Protein AF-A0A8H6SDQ8-F1 (afdb_monomer)

Mean predicted aligned error: 11.41 Å

Structure (mmCIF, N/CA/C/O backbone):
data_AF-A0A8H6SDQ8-F1
#
_entry.id   AF-A0A8H6SDQ8-F1
#
loop_
_atom_site.group_PDB
_atom_site.id
_atom_site.type_symbol
_atom_site.label_atom_id
_atom_site.label_alt_id
_atom_site.label_comp_id
_atom_site.label_asym_id
_atom_site.label_entity_id
_atom_site.label_seq_id
_atom_site.pdbx_PDB_ins_code
_atom_site.Cartn_x
_atom_site.Cartn_y
_atom_site.Cartn_z
_atom_site.occupancy
_atom_site.B_iso_or_equiv
_atom_site.auth_seq_id
_atom_site.auth_comp_id
_atom_site.auth_asym_id
_atom_site.auth_atom_id
_atom_site.pdbx_PDB_model_num
ATOM 1 N N . MET A 1 1 ? 77.683 21.471 -66.065 1.00 40.12 1 MET A N 1
ATOM 2 C CA . MET A 1 1 ? 76.878 22.284 -65.130 1.00 40.12 1 MET A CA 1
ATOM 3 C C . MET A 1 1 ? 75.428 21.875 -65.342 1.00 40.12 1 MET A C 1
ATOM 5 O O . MET A 1 1 ? 74.830 22.285 -66.324 1.00 40.12 1 MET A O 1
ATOM 9 N N . ALA A 1 2 ? 74.938 20.929 -64.541 1.00 36.44 2 ALA A N 1
ATOM 10 C CA . ALA A 1 2 ? 73.597 20.359 -64.666 1.00 36.44 2 ALA A CA 1
ATOM 11 C C . ALA A 1 2 ? 72.751 20.863 -63.492 1.00 36.44 2 ALA A C 1
ATOM 13 O O . ALA A 1 2 ? 73.171 20.748 -62.342 1.00 36.44 2 ALA A O 1
ATOM 14 N N . ILE A 1 3 ? 71.609 21.472 -63.803 1.00 45.88 3 ILE A N 1
ATOM 15 C CA . ILE A 1 3 ? 70.645 22.010 -62.841 1.00 45.88 3 ILE A CA 1
ATOM 16 C C . ILE A 1 3 ? 69.562 20.942 -62.643 1.00 45.88 3 ILE A C 1
ATOM 18 O O . ILE A 1 3 ? 68.886 20.564 -63.598 1.00 45.88 3 ILE A O 1
ATOM 22 N N . SER A 1 4 ? 69.435 20.440 -61.413 1.00 39.22 4 SER A N 1
ATOM 23 C CA . SER A 1 4 ? 68.370 19.525 -60.980 1.00 39.22 4 SER A CA 1
ATOM 24 C C . SER A 1 4 ? 67.000 20.214 -60.974 1.00 39.22 4 SER A C 1
ATOM 26 O O . SER A 1 4 ? 66.914 21.355 -60.513 1.00 39.22 4 SER A O 1
ATOM 28 N N . PRO A 1 5 ? 65.911 19.535 -61.379 1.00 56.88 5 PRO A N 1
ATOM 29 C CA . PRO A 1 5 ? 64.563 20.039 -61.178 1.00 56.88 5 PRO A CA 1
ATOM 30 C C . PRO A 1 5 ? 64.011 19.637 -59.801 1.00 56.88 5 PRO A C 1
ATOM 32 O O . PRO A 1 5 ? 64.246 18.536 -59.300 1.00 56.88 5 PRO A O 1
ATOM 35 N N . LEU A 1 6 ? 63.262 20.568 -59.208 1.00 46.34 6 LEU A N 1
ATOM 36 C CA . LEU A 1 6 ? 62.489 20.411 -57.980 1.00 46.34 6 LEU A CA 1
ATOM 37 C C . LEU A 1 6 ? 61.468 19.269 -58.086 1.00 46.34 6 LEU A C 1
ATOM 39 O O . LEU A 1 6 ? 60.647 19.225 -59.002 1.00 46.34 6 LEU A O 1
ATOM 43 N N . MET A 1 7 ? 61.481 18.394 -57.082 1.00 42.66 7 MET A N 1
ATOM 44 C CA . MET A 1 7 ? 60.471 17.367 -56.841 1.00 42.66 7 MET A CA 1
ATOM 45 C C . MET A 1 7 ? 59.233 18.023 -56.207 1.00 42.66 7 MET A C 1
ATOM 47 O O . MET A 1 7 ? 59.260 18.435 -55.049 1.00 42.66 7 MET A O 1
ATOM 51 N N . HIS A 1 8 ? 58.148 18.133 -56.972 1.00 45.44 8 HIS A N 1
ATOM 52 C CA . HIS A 1 8 ? 56.837 18.547 -56.473 1.00 45.44 8 HIS A CA 1
ATOM 53 C C . HIS A 1 8 ? 56.144 17.321 -55.857 1.00 45.44 8 HIS A C 1
ATOM 55 O O . HIS A 1 8 ? 55.662 16.443 -56.570 1.00 45.44 8 HIS A O 1
ATOM 61 N N . VAL A 1 9 ? 56.119 17.238 -54.525 1.00 47.00 9 VAL A N 1
ATOM 62 C CA . VAL A 1 9 ? 55.338 16.228 -53.796 1.00 47.00 9 VAL A CA 1
ATOM 63 C C . VAL A 1 9 ? 53.886 16.701 -53.749 1.00 47.00 9 VAL A C 1
ATOM 65 O O . VAL A 1 9 ? 53.558 17.649 -53.038 1.00 47.00 9 VAL A O 1
ATOM 68 N N . SER A 1 10 ? 53.014 16.064 -54.530 1.00 44.91 10 SER A N 1
ATOM 69 C CA . SER A 1 10 ? 51.565 16.208 -54.400 1.00 44.91 10 SER A CA 1
ATOM 70 C C . SER A 1 10 ? 51.086 15.319 -53.251 1.00 44.91 10 SER A C 1
ATOM 72 O O . SER A 1 10 ? 51.148 14.091 -53.306 1.00 44.91 10 SER A O 1
ATOM 74 N N . VAL A 1 11 ? 50.646 15.946 -52.161 1.00 47.88 11 VAL A N 1
ATOM 75 C CA . VAL A 1 11 ? 49.991 15.246 -51.053 1.00 47.88 11 VAL A CA 1
ATOM 76 C C . VAL A 1 11 ? 48.555 14.958 -51.482 1.00 47.88 11 VAL A C 1
ATOM 78 O O . VAL A 1 11 ? 47.760 15.872 -51.674 1.00 47.88 11 VAL A O 1
ATOM 81 N N . SER A 1 12 ? 48.250 13.677 -51.682 1.00 46.19 12 SER A N 1
ATOM 82 C CA . SER A 1 12 ? 46.914 13.176 -52.004 1.00 46.19 12 SER A CA 1
ATOM 83 C C . SER A 1 12 ? 45.944 13.426 -50.842 1.00 46.19 12 SER A C 1
ATOM 85 O O . SER A 1 12 ? 46.167 12.991 -49.713 1.00 46.19 12 SER A O 1
ATOM 87 N N . GLU A 1 13 ? 44.853 14.127 -51.138 1.00 48.72 13 GLU A N 1
ATOM 88 C CA . GLU A 1 13 ? 43.800 14.575 -50.220 1.00 48.72 13 GLU A CA 1
ATOM 89 C C . GLU A 1 13 ? 42.777 13.463 -49.884 1.00 48.72 13 GLU A C 1
ATOM 91 O O . GLU A 1 13 ? 41.598 13.720 -49.659 1.00 48.72 13 GLU A O 1
ATOM 96 N N . SER A 1 14 ? 43.192 12.191 -49.859 1.00 48.91 14 SER A N 1
ATOM 97 C CA . SER A 1 14 ? 42.282 11.043 -49.696 1.00 48.91 14 SER A CA 1
ATOM 98 C C . SER A 1 14 ? 42.117 10.540 -48.252 1.00 48.91 14 SER A C 1
ATOM 100 O O . SER A 1 14 ? 41.507 9.495 -48.030 1.00 48.91 14 SER A O 1
ATOM 102 N N . THR A 1 15 ? 42.628 11.254 -47.242 1.00 49.22 15 THR A N 1
ATOM 103 C CA . THR A 1 15 ? 42.711 10.743 -45.852 1.00 49.22 15 THR A CA 1
ATOM 104 C C . THR A 1 15 ? 41.706 11.364 -44.866 1.00 49.22 15 THR A C 1
ATOM 106 O O . THR A 1 15 ? 41.770 11.085 -43.670 1.00 49.22 15 THR A O 1
ATOM 109 N N . PHE A 1 16 ? 40.742 12.176 -45.322 1.00 47.69 16 PHE A N 1
ATOM 110 C CA . PHE A 1 16 ? 39.822 12.914 -44.432 1.00 47.69 16 PHE A CA 1
ATOM 111 C C . PHE A 1 16 ? 38.425 12.294 -44.220 1.00 47.69 16 PHE A C 1
ATOM 113 O O . PHE A 1 16 ? 37.612 12.854 -43.486 1.00 47.69 16 PHE A O 1
ATOM 120 N N . HIS A 1 17 ? 38.140 11.102 -44.759 1.00 49.69 17 HIS A N 1
ATOM 121 C CA . HIS A 1 17 ? 36.830 10.447 -44.584 1.00 49.69 17 HIS A CA 1
ATOM 122 C C . HIS A 1 17 ? 36.674 9.599 -43.303 1.00 49.69 17 HIS A C 1
ATOM 124 O O . HIS A 1 17 ? 35.576 9.131 -43.010 1.00 49.69 17 HIS A O 1
ATOM 130 N N . LEU A 1 18 ? 37.720 9.432 -42.482 1.00 47.94 18 LEU A N 1
ATOM 131 C CA . LEU A 1 18 ? 37.652 8.633 -41.239 1.00 47.94 18 LEU A CA 1
ATOM 132 C C . LEU A 1 18 ? 37.265 9.432 -39.977 1.00 47.94 18 LEU A C 1
ATOM 134 O O . LEU A 1 18 ? 36.913 8.845 -38.949 1.00 47.94 18 LEU A O 1
ATOM 138 N N . LEU A 1 19 ? 37.268 10.765 -40.044 1.00 48.75 19 LEU A N 1
ATOM 139 C CA . LEU A 1 19 ? 37.003 11.655 -38.904 1.00 48.75 19 LEU A CA 1
ATOM 140 C C . LEU A 1 19 ? 35.552 11.689 -38.370 1.00 48.75 19 LEU A C 1
ATOM 142 O O . LEU A 1 19 ? 35.395 11.882 -37.158 1.00 48.75 19 LEU A O 1
ATOM 146 N N . PRO A 1 20 ? 34.484 11.460 -39.165 1.00 50.91 20 PRO A N 1
ATOM 147 C CA . PRO A 1 20 ? 33.117 11.466 -38.635 1.00 50.91 20 PRO A CA 1
ATOM 148 C C . PRO A 1 20 ? 32.890 10.344 -37.611 1.00 50.91 20 PRO A C 1
ATOM 150 O O . PRO A 1 20 ? 32.282 10.561 -36.561 1.00 50.91 20 PRO A O 1
ATOM 153 N N . SER A 1 21 ? 33.461 9.161 -37.865 1.00 51.03 21 SER A N 1
ATOM 154 C CA . SER A 1 21 ? 33.279 7.970 -37.022 1.00 51.03 21 SER A CA 1
ATOM 155 C C . SER A 1 21 ? 33.890 8.127 -35.619 1.00 51.03 21 SER A C 1
ATOM 157 O O . SER A 1 21 ? 33.307 7.696 -34.619 1.00 51.03 21 SER A O 1
ATOM 159 N N . LEU A 1 22 ? 35.034 8.812 -35.518 1.00 50.62 22 LEU A N 1
ATOM 160 C CA . LEU A 1 22 ? 35.728 9.074 -34.254 1.00 50.62 22 LEU A CA 1
ATOM 161 C C . LEU A 1 22 ? 35.021 10.152 -33.424 1.00 50.62 22 LEU A C 1
ATOM 163 O O . LEU A 1 22 ? 34.926 10.029 -32.199 1.00 50.62 22 LEU A O 1
ATOM 167 N N . ARG A 1 23 ? 34.452 11.172 -34.079 1.00 52.41 23 ARG A N 1
ATOM 168 C CA . ARG A 1 23 ? 33.689 12.232 -33.403 1.00 52.41 23 ARG A CA 1
ATOM 169 C C . ARG A 1 23 ? 32.382 11.695 -32.799 1.00 52.41 23 ARG A C 1
ATOM 171 O O . ARG A 1 23 ? 32.046 12.050 -31.667 1.00 52.41 23 ARG A O 1
ATOM 178 N N . VAL A 1 24 ? 31.700 10.771 -33.483 1.00 54.12 24 VAL A N 1
ATOM 179 C CA . VAL A 1 24 ? 30.494 10.092 -32.964 1.00 54.12 24 VAL A CA 1
ATOM 180 C C . VAL A 1 24 ? 30.822 9.203 -31.756 1.00 54.12 24 VAL A C 1
ATOM 182 O O . VAL A 1 24 ? 30.114 9.263 -30.744 1.00 54.12 24 VAL A O 1
ATOM 185 N N . ARG A 1 25 ? 31.931 8.444 -31.800 1.00 52.53 25 ARG A N 1
ATOM 186 C CA . ARG A 1 25 ? 32.391 7.615 -30.663 1.00 52.53 25 ARG A CA 1
ATOM 187 C C . ARG A 1 25 ? 32.768 8.444 -29.430 1.00 52.53 25 ARG A C 1
ATOM 189 O O . ARG A 1 25 ? 32.459 8.051 -28.307 1.00 52.53 25 ARG A O 1
ATOM 196 N N . CYS A 1 26 ? 33.390 9.610 -29.608 1.00 46.62 26 CYS A N 1
ATOM 197 C CA . CYS A 1 26 ? 33.771 10.468 -28.482 1.00 46.62 26 CYS A CA 1
ATOM 198 C C . CYS A 1 26 ? 32.545 11.079 -27.771 1.00 46.62 26 CYS A C 1
ATOM 200 O O . CYS A 1 26 ? 32.458 11.064 -26.539 1.00 46.62 26 CYS A O 1
ATOM 202 N N . ASN A 1 27 ? 31.536 11.518 -28.533 1.00 51.78 27 ASN A N 1
ATOM 203 C CA . ASN A 1 27 ? 30.292 12.056 -27.973 1.00 51.78 27 ASN A CA 1
ATOM 204 C C . ASN A 1 27 ? 29.481 11.000 -27.207 1.00 51.78 27 ASN A C 1
ATOM 206 O O . ASN A 1 27 ? 28.923 11.303 -26.150 1.00 51.78 27 ASN A O 1
ATOM 210 N N . THR A 1 28 ? 29.466 9.749 -27.673 1.00 55.44 28 THR A N 1
ATOM 211 C CA . THR A 1 28 ? 28.786 8.647 -26.969 1.00 55.44 28 THR A CA 1
ATOM 212 C C . THR A 1 28 ? 29.488 8.273 -25.665 1.00 55.44 28 THR A C 1
ATOM 214 O O . THR A 1 28 ? 28.823 8.085 -24.645 1.00 55.44 28 THR A O 1
ATOM 217 N N . ILE A 1 29 ? 30.825 8.234 -25.647 1.00 56.03 29 ILE A N 1
ATOM 218 C CA . ILE A 1 29 ? 31.605 7.980 -24.425 1.00 56.03 29 ILE A CA 1
ATOM 219 C C . ILE A 1 29 ? 31.414 9.116 -23.408 1.00 56.03 29 ILE A C 1
ATOM 221 O O . ILE A 1 29 ? 31.194 8.854 -22.222 1.00 56.03 29 ILE A O 1
ATOM 225 N N . CYS A 1 30 ? 31.424 10.373 -23.856 1.00 50.06 30 CYS A N 1
ATOM 226 C CA . CYS A 1 30 ? 31.264 11.535 -22.982 1.00 50.06 30 CYS A CA 1
ATOM 227 C C . CYS A 1 30 ? 29.834 11.639 -22.409 1.00 50.06 30 CYS A C 1
ATOM 229 O O . CYS A 1 30 ? 29.658 11.900 -21.215 1.00 50.06 30 CYS A O 1
ATOM 231 N N . ALA A 1 31 ? 28.809 11.327 -23.212 1.00 54.16 31 ALA A N 1
ATOM 232 C CA . ALA A 1 31 ? 27.422 11.234 -22.752 1.00 54.16 31 ALA A CA 1
ATOM 233 C C . ALA A 1 31 ? 27.217 10.089 -21.744 1.00 54.16 31 ALA A C 1
ATOM 235 O O . ALA A 1 31 ? 26.508 10.263 -20.751 1.00 54.16 31 ALA A O 1
ATOM 236 N N . ARG A 1 32 ? 27.879 8.940 -21.943 1.00 55.12 32 ARG A N 1
ATOM 237 C CA . ARG A 1 32 ? 27.847 7.803 -21.007 1.00 55.12 32 ARG A CA 1
ATOM 238 C C . ARG A 1 32 ? 28.521 8.143 -19.674 1.00 55.12 32 ARG A C 1
ATOM 240 O O . ARG A 1 32 ? 28.002 7.780 -18.622 1.00 55.12 32 ARG A O 1
ATOM 247 N N . LYS A 1 33 ? 29.631 8.892 -19.702 1.00 49.62 33 LYS A N 1
ATOM 248 C CA . LYS A 1 33 ? 30.344 9.343 -18.494 1.00 49.62 33 LYS A CA 1
ATOM 249 C C . LYS A 1 33 ? 29.532 10.362 -17.685 1.00 49.62 33 LYS A C 1
ATOM 251 O O . LYS A 1 33 ? 29.476 10.238 -16.465 1.00 49.62 33 LYS A O 1
ATOM 256 N N . ARG A 1 34 ? 28.839 11.304 -18.344 1.00 54.31 34 ARG A N 1
ATOM 257 C CA . ARG A 1 34 ? 27.914 12.235 -17.663 1.00 54.31 34 ARG A CA 1
ATOM 258 C C . ARG A 1 34 ? 26.712 11.518 -17.050 1.00 54.31 34 ARG A C 1
ATOM 260 O O . ARG A 1 34 ? 26.361 11.824 -15.918 1.00 54.31 34 ARG A O 1
ATOM 267 N N . ARG A 1 35 ? 26.139 10.524 -17.741 1.00 54.78 35 ARG A N 1
ATOM 268 C CA . ARG A 1 35 ? 25.016 9.726 -17.214 1.00 54.78 35 ARG A CA 1
ATOM 269 C C . ARG A 1 35 ? 25.395 8.984 -15.924 1.00 54.78 35 ARG A C 1
ATOM 271 O O . ARG A 1 35 ? 24.673 9.062 -14.941 1.00 54.78 35 ARG A O 1
ATOM 278 N N . MET A 1 36 ? 26.587 8.381 -15.884 1.00 52.12 36 MET A N 1
ATOM 279 C CA . MET A 1 36 ? 27.087 7.694 -14.682 1.00 52.12 36 MET A CA 1
ATOM 280 C C . MET A 1 36 ? 27.436 8.634 -13.515 1.00 52.12 36 MET A C 1
ATOM 282 O O . MET A 1 36 ? 27.391 8.210 -12.362 1.00 52.12 36 MET A O 1
ATOM 286 N N . ALA A 1 37 ? 27.811 9.888 -13.787 1.00 52.72 37 ALA A N 1
ATOM 287 C CA . ALA A 1 37 ? 28.090 10.870 -12.738 1.00 52.72 37 ALA A CA 1
ATOM 288 C C . ALA A 1 37 ? 26.799 11.370 -12.065 1.00 52.72 37 ALA A C 1
ATOM 290 O O . ALA A 1 37 ? 26.757 11.490 -10.842 1.00 52.72 37 ALA A O 1
ATOM 291 N N . VAL A 1 38 ? 25.731 11.581 -12.845 1.00 54.50 38 VAL A N 1
ATOM 292 C CA . VAL A 1 38 ? 24.403 11.965 -12.330 1.00 54.50 38 VAL A CA 1
ATOM 293 C C . VAL A 1 38 ? 23.815 10.866 -11.433 1.00 54.50 38 VAL A C 1
ATOM 295 O O . VAL A 1 38 ? 23.297 11.171 -10.359 1.00 54.50 38 VAL A O 1
ATOM 298 N N . ASP A 1 39 ? 23.997 9.592 -11.796 1.00 57.28 39 ASP A N 1
ATOM 299 C CA . ASP A 1 39 ? 23.510 8.457 -10.996 1.00 57.28 39 ASP A CA 1
ATOM 300 C C . ASP A 1 39 ? 24.155 8.379 -9.597 1.00 57.28 39 ASP A C 1
ATOM 302 O O . ASP A 1 39 ? 23.492 8.010 -8.628 1.00 57.28 39 ASP A O 1
ATOM 306 N N . ARG A 1 40 ? 25.435 8.755 -9.444 1.00 60.56 40 ARG A N 1
ATOM 307 C CA . ARG A 1 40 ? 26.118 8.694 -8.135 1.00 60.56 40 ARG A CA 1
ATOM 308 C C . ARG A 1 40 ? 25.616 9.749 -7.152 1.00 60.56 40 ARG A C 1
ATOM 310 O O . ARG A 1 40 ? 25.448 9.438 -5.975 1.00 60.56 40 ARG A O 1
ATOM 317 N N . HIS A 1 41 ? 25.363 10.969 -7.623 1.00 61.81 41 HIS A N 1
ATOM 318 C CA . HIS A 1 41 ? 24.858 12.043 -6.765 1.00 61.81 41 HIS A CA 1
ATOM 319 C C . HIS A 1 41 ? 23.400 11.806 -6.354 1.00 61.81 41 HIS A C 1
ATOM 321 O O . HIS A 1 41 ? 23.071 11.994 -5.186 1.00 61.81 41 HIS A O 1
ATOM 327 N N . GLY A 1 42 ? 22.557 11.292 -7.259 1.00 61.91 42 GLY A N 1
ATOM 328 C CA . GLY A 1 42 ? 21.166 10.952 -6.938 1.00 61.91 42 GLY A CA 1
ATOM 329 C C . GLY A 1 42 ? 21.041 9.878 -5.851 1.00 61.91 42 GLY A C 1
ATOM 330 O O . GLY A 1 42 ? 20.241 10.022 -4.929 1.00 61.91 42 GLY A O 1
ATOM 331 N N . ILE A 1 43 ? 21.879 8.835 -5.902 1.00 62.88 43 ILE A N 1
ATOM 332 C CA . ILE A 1 43 ? 21.878 7.762 -4.892 1.00 62.88 43 ILE A CA 1
ATOM 333 C C . ILE A 1 43 ? 22.324 8.288 -3.519 1.00 62.88 43 ILE A C 1
ATOM 335 O O . ILE A 1 43 ? 21.707 7.952 -2.509 1.00 62.88 43 ILE A O 1
ATOM 339 N N . ALA A 1 44 ? 23.360 9.130 -3.467 1.00 63.72 44 ALA A N 1
ATOM 340 C CA . ALA A 1 44 ? 23.836 9.715 -2.213 1.00 63.72 44 ALA A CA 1
ATOM 341 C C . ALA A 1 44 ? 22.791 10.648 -1.577 1.00 63.72 44 ALA A C 1
ATOM 343 O O . ALA A 1 44 ? 22.530 10.549 -0.379 1.00 63.72 44 ALA A O 1
ATOM 344 N N . SER A 1 45 ? 22.136 11.495 -2.379 1.00 67.56 45 SER A N 1
ATOM 345 C CA . SER A 1 45 ? 21.043 12.354 -1.909 1.00 67.56 45 SER A CA 1
ATOM 346 C C . SER A 1 45 ? 19.839 11.552 -1.411 1.00 67.56 45 SER A C 1
ATOM 348 O O . SER A 1 45 ? 19.221 11.950 -0.428 1.00 67.56 45 SER A O 1
ATOM 350 N N . LEU A 1 46 ? 19.527 10.405 -2.025 1.00 60.34 46 LEU A N 1
ATOM 351 C CA . LEU A 1 46 ? 18.454 9.526 -1.556 1.00 60.34 46 LEU A CA 1
ATOM 352 C C . LEU A 1 46 ? 18.796 8.866 -0.222 1.00 60.34 46 LEU A C 1
ATOM 354 O O . LEU A 1 46 ? 17.954 8.831 0.664 1.00 60.34 46 LEU A O 1
ATOM 358 N N . LEU A 1 47 ? 20.012 8.339 -0.072 1.00 67.50 47 LEU A N 1
ATOM 359 C CA . LEU A 1 47 ? 20.448 7.734 1.187 1.00 67.50 47 LEU A CA 1
ATOM 360 C C . LEU A 1 47 ? 20.455 8.767 2.316 1.00 67.50 47 LEU A C 1
ATOM 362 O O . LEU A 1 47 ? 20.033 8.451 3.422 1.00 67.50 47 LEU A O 1
ATOM 366 N N . LEU A 1 48 ? 20.851 10.007 2.017 1.00 69.19 48 LEU A N 1
ATOM 367 C CA . LEU A 1 48 ? 20.782 11.122 2.957 1.00 69.19 48 LEU A CA 1
ATOM 368 C C . LEU A 1 48 ? 19.331 11.481 3.314 1.00 69.19 48 LEU A C 1
ATOM 370 O O . LEU A 1 48 ? 19.027 11.659 4.488 1.00 69.19 48 LEU A O 1
ATOM 374 N N . LEU A 1 49 ? 18.428 11.545 2.329 1.00 70.25 49 LEU A N 1
ATOM 375 C CA . LEU A 1 49 ? 17.004 11.804 2.557 1.00 70.25 49 LEU A CA 1
ATOM 376 C C . LEU A 1 49 ? 16.357 10.677 3.375 1.00 70.25 49 LEU A C 1
ATOM 378 O O . LEU A 1 49 ? 15.621 10.944 4.316 1.00 70.25 49 LEU A O 1
ATOM 382 N N . LEU A 1 50 ? 16.660 9.420 3.052 1.00 63.94 50 LEU A N 1
ATOM 383 C CA . LEU A 1 50 ? 16.178 8.241 3.767 1.00 63.94 50 LEU A CA 1
ATOM 384 C C . LEU A 1 50 ? 16.695 8.229 5.209 1.00 63.94 50 LEU A C 1
ATOM 386 O O . LEU A 1 50 ? 15.935 7.955 6.131 1.00 63.94 50 LEU A O 1
ATOM 390 N N . PHE A 1 51 ? 17.970 8.572 5.404 1.00 69.38 51 PHE A N 1
ATOM 391 C CA . PHE A 1 51 ? 18.580 8.715 6.721 1.00 69.38 51 PHE A CA 1
ATOM 392 C C . PHE A 1 51 ? 17.927 9.844 7.522 1.00 69.38 51 PHE A C 1
ATOM 394 O O . PHE A 1 51 ? 17.582 9.627 8.676 1.00 69.38 51 PHE A O 1
ATOM 401 N N . LEU A 1 52 ? 17.676 11.007 6.911 1.00 68.88 52 LEU A N 1
ATOM 402 C CA . LEU A 1 52 ? 16.958 12.121 7.541 1.00 68.88 52 LEU A CA 1
ATOM 403 C C . LEU A 1 52 ? 15.525 11.738 7.926 1.00 68.88 52 LEU A C 1
ATOM 405 O O . LEU A 1 52 ? 15.104 12.025 9.040 1.00 68.88 52 LEU A O 1
ATOM 409 N N . ILE A 1 53 ? 14.797 11.036 7.052 1.00 63.91 53 ILE A N 1
ATOM 410 C CA . ILE A 1 53 ? 13.441 10.545 7.336 1.00 63.91 53 ILE A CA 1
ATOM 411 C C . ILE A 1 53 ? 13.454 9.545 8.500 1.00 63.91 53 ILE A C 1
ATOM 413 O O . ILE A 1 53 ? 12.620 9.644 9.398 1.00 63.91 53 ILE A O 1
ATOM 417 N N . LEU A 1 54 ? 14.413 8.612 8.522 1.00 63.50 54 LEU A N 1
ATOM 418 C CA . LEU A 1 54 ? 14.590 7.666 9.629 1.00 63.50 54 LEU A CA 1
ATOM 419 C C . LEU A 1 54 ? 14.972 8.380 10.934 1.00 63.50 54 LEU A C 1
ATOM 421 O O . LEU A 1 54 ? 14.496 7.998 12.001 1.00 63.50 54 LEU A O 1
ATOM 425 N N . LEU A 1 55 ? 15.787 9.436 10.860 1.00 66.69 55 LEU A N 1
ATOM 426 C CA . LEU A 1 55 ? 16.134 10.268 12.010 1.00 66.69 55 LEU A CA 1
ATOM 427 C C . LEU A 1 55 ? 14.890 10.979 12.566 1.00 66.69 55 LEU A C 1
ATOM 429 O O . LEU A 1 55 ? 14.637 10.911 13.765 1.00 66.69 55 LEU A O 1
ATOM 433 N N . CYS A 1 56 ? 14.078 11.591 11.698 1.00 61.09 56 CYS A N 1
ATOM 434 C CA . CYS A 1 56 ? 12.827 12.250 12.079 1.00 61.09 56 CYS A CA 1
ATOM 435 C C . CYS A 1 56 ? 11.814 11.265 12.685 1.00 61.09 56 CYS A C 1
ATOM 437 O O . CYS A 1 56 ? 11.176 11.579 13.691 1.00 61.09 56 CYS A O 1
ATOM 439 N N . ALA A 1 57 ? 11.700 10.056 12.126 1.00 56.75 57 ALA A N 1
ATOM 440 C CA . ALA A 1 57 ? 10.838 9.006 12.667 1.00 56.75 57 ALA A CA 1
ATOM 441 C C . ALA A 1 57 ? 11.273 8.576 14.081 1.00 56.75 57 ALA A C 1
ATOM 443 O O . ALA A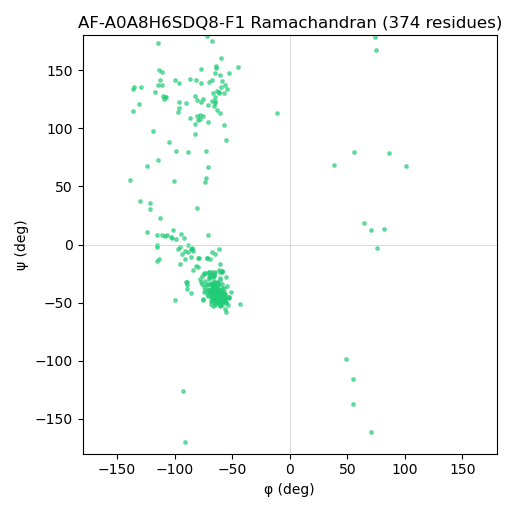 1 57 ? 10.431 8.446 14.965 1.00 56.75 57 ALA A O 1
ATOM 444 N N . ASN A 1 58 ? 12.582 8.450 14.331 1.00 60.78 58 ASN A N 1
ATOM 445 C CA . ASN A 1 58 ? 13.117 8.144 15.665 1.00 60.78 58 ASN A CA 1
ATOM 446 C C . ASN A 1 58 ? 12.940 9.293 16.672 1.00 60.78 58 ASN A C 1
ATOM 448 O O . ASN A 1 58 ? 12.862 9.053 17.872 1.00 60.78 58 ASN A O 1
ATOM 452 N N . THR A 1 59 ? 12.866 10.549 16.226 1.00 58.38 59 THR A N 1
ATOM 453 C CA . THR A 1 59 ? 12.562 11.664 17.141 1.00 58.38 59 THR A CA 1
ATOM 454 C C . THR A 1 59 ? 11.080 11.732 17.522 1.00 58.38 59 THR A C 1
ATOM 456 O O . THR A 1 59 ? 10.757 12.176 18.622 1.00 58.38 59 THR A O 1
ATOM 459 N N . ALA A 1 60 ? 10.174 11.243 16.667 1.00 53.28 60 ALA A N 1
ATOM 460 C CA . ALA A 1 60 ? 8.735 11.224 16.946 1.00 53.28 60 ALA A CA 1
ATOM 461 C C . ALA A 1 60 ? 8.351 10.221 18.054 1.00 53.28 60 ALA A C 1
ATOM 463 O O . ALA A 1 60 ? 7.412 10.470 18.815 1.00 53.28 60 ALA A O 1
ATOM 464 N N . THR A 1 61 ? 9.128 9.142 18.228 1.00 52.44 61 THR A N 1
ATOM 465 C CA . THR A 1 61 ? 8.877 8.101 19.244 1.00 52.44 61 THR A CA 1
ATOM 466 C C . THR A 1 61 ? 9.046 8.565 20.696 1.00 52.44 61 THR A C 1
ATOM 468 O O . THR A 1 61 ? 8.739 7.805 21.608 1.00 52.44 61 THR A O 1
ATOM 471 N N . ALA A 1 62 ? 9.523 9.791 20.937 1.00 47.66 62 ALA A N 1
ATOM 472 C CA . ALA A 1 62 ? 9.702 10.341 22.283 1.00 47.66 62 ALA A CA 1
ATOM 473 C C . ALA A 1 62 ? 8.458 11.069 22.836 1.00 47.66 62 ALA A C 1
ATOM 475 O O . ALA A 1 62 ? 8.499 11.583 23.953 1.00 47.66 62 ALA A O 1
ATOM 476 N N . THR A 1 63 ? 7.359 11.141 22.076 1.00 49.34 63 THR A N 1
ATOM 477 C CA . THR A 1 63 ? 6.138 11.827 22.526 1.00 49.34 63 THR A CA 1
ATOM 478 C C . THR A 1 63 ? 5.198 10.871 23.276 1.00 49.34 63 THR A C 1
ATOM 480 O O . THR A 1 63 ? 4.790 9.852 22.714 1.00 49.34 63 THR A O 1
ATOM 483 N N . PRO A 1 64 ? 4.839 11.159 24.544 1.00 47.75 64 PRO A N 1
ATOM 484 C CA . PRO A 1 64 ? 3.910 10.326 25.301 1.00 47.75 64 PRO A CA 1
ATOM 485 C C . PRO A 1 64 ? 2.521 10.348 24.656 1.00 47.75 64 PRO A C 1
ATOM 487 O O . PRO A 1 64 ? 1.943 11.407 24.402 1.00 47.75 64 PRO A O 1
ATOM 490 N N . THR A 1 65 ? 1.988 9.161 24.379 1.00 48.78 65 THR A N 1
ATOM 491 C CA . THR A 1 65 ? 0.680 8.961 23.752 1.00 48.78 65 THR A CA 1
ATOM 492 C C . THR A 1 65 ? -0.398 9.065 24.831 1.00 48.78 65 THR A C 1
ATOM 494 O O . THR A 1 65 ? -0.671 8.110 25.553 1.00 48.78 65 THR A O 1
ATOM 497 N N . PHE A 1 66 ? -0.992 10.246 24.992 1.00 45.56 66 PHE A N 1
ATOM 498 C CA . PHE A 1 66 ? -2.197 10.398 25.809 1.00 45.56 66 PHE A CA 1
ATOM 499 C C . PHE A 1 66 ? -3.409 9.885 25.019 1.00 45.56 66 PHE A C 1
ATOM 501 O O . PHE A 1 66 ? -3.469 10.093 23.810 1.00 45.56 66 PHE A O 1
ATOM 508 N N . ALA A 1 67 ? -4.305 9.173 25.716 1.00 48.06 67 ALA A N 1
ATOM 509 C CA . ALA A 1 67 ? -5.518 8.493 25.242 1.00 48.06 67 ALA A CA 1
ATOM 510 C C . ALA A 1 67 ? -5.934 8.829 23.800 1.00 48.06 67 ALA A C 1
ATOM 512 O O . ALA A 1 67 ? -6.340 9.956 23.532 1.00 48.06 67 ALA A O 1
ATOM 513 N N . LEU A 1 68 ? -5.846 7.838 22.901 1.00 52.84 68 LEU A N 1
ATOM 514 C CA . LEU A 1 68 ? -6.132 7.967 21.470 1.00 52.84 68 LEU A CA 1
ATOM 515 C C . LEU A 1 68 ? -7.564 8.473 21.250 1.00 52.84 68 LEU A C 1
ATOM 517 O O . LEU A 1 68 ? -8.510 7.687 21.354 1.00 52.84 68 LEU A O 1
ATOM 521 N N . PRO A 1 69 ? -7.762 9.757 20.916 1.00 53.41 69 PRO A N 1
ATOM 522 C CA . PRO A 1 69 ? -9.074 10.216 20.536 1.00 53.41 69 PRO A CA 1
ATOM 523 C C . PRO A 1 69 ? -9.288 9.731 19.098 1.00 53.41 69 PRO A C 1
ATOM 525 O O . PRO A 1 69 ? -8.480 9.987 18.203 1.00 53.41 69 PRO A O 1
ATOM 528 N N . VAL A 1 70 ? -10.351 8.966 18.859 1.00 58.06 70 VAL A N 1
ATOM 529 C CA . VAL A 1 70 ? -10.713 8.563 17.498 1.00 58.06 70 VAL A CA 1
ATOM 530 C C . VAL A 1 70 ? -11.092 9.830 16.731 1.00 58.06 70 VAL A C 1
ATOM 532 O O . VAL A 1 70 ? -11.971 10.579 17.147 1.00 58.06 70 VAL A O 1
ATOM 535 N N . ALA A 1 71 ? -10.387 10.100 15.628 1.00 59.69 71 ALA A N 1
ATOM 536 C CA . ALA A 1 71 ? -10.512 11.302 14.796 1.00 59.69 71 ALA A CA 1
ATOM 537 C C . ALA A 1 71 ? -11.799 11.327 13.969 1.00 59.69 71 ALA A C 1
ATOM 539 O O . ALA A 1 71 ? -11.777 11.372 12.742 1.00 59.69 71 ALA A O 1
ATOM 540 N N . ARG A 1 72 ? -12.930 11.231 14.650 1.00 68.69 72 ARG A N 1
ATOM 541 C CA . ARG A 1 72 ? -14.272 11.211 14.089 1.00 68.69 72 ARG A CA 1
ATOM 542 C C . ARG A 1 72 ? -15.064 12.154 14.977 1.00 68.69 72 ARG A C 1
ATOM 544 O O . ARG A 1 72 ? -14.854 12.168 16.185 1.00 68.69 72 ARG A O 1
ATOM 551 N N . GLY A 1 73 ? -15.881 13.033 14.408 1.00 77.62 73 GLY A N 1
ATOM 552 C CA . GLY A 1 73 ? -16.674 13.976 15.207 1.00 77.62 73 GLY A CA 1
ATOM 553 C C . GLY A 1 73 ? -17.831 13.270 15.906 1.00 77.62 73 GLY A C 1
ATOM 554 O O . GLY A 1 73 ? -18.9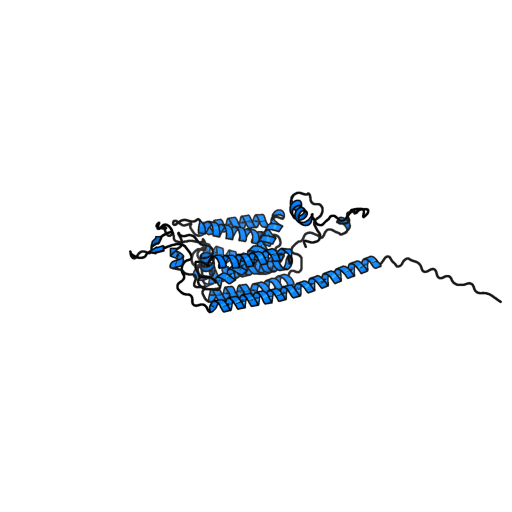77 13.630 15.696 1.00 77.62 73 GLY A O 1
ATOM 555 N N . ILE A 1 74 ? -17.526 12.221 16.653 1.00 86.00 74 ILE A N 1
ATOM 556 C CA . ILE A 1 74 ? -18.471 11.304 17.261 1.00 86.00 74 ILE A CA 1
ATOM 557 C C . ILE A 1 74 ? -18.439 11.489 18.770 1.00 86.00 74 ILE A C 1
ATOM 559 O O . ILE A 1 74 ? -17.397 11.791 19.355 1.00 86.00 74 ILE A O 1
ATOM 563 N N . THR A 1 75 ? -19.587 11.277 19.398 1.00 88.06 75 THR A N 1
ATOM 564 C CA . THR A 1 75 ? -19.718 11.278 20.854 1.00 88.06 75 THR A CA 1
ATOM 565 C C . THR A 1 75 ? -19.946 9.852 21.325 1.00 88.06 75 THR A C 1
ATOM 567 O O . THR A 1 75 ? -20.845 9.168 20.838 1.00 88.06 75 THR A O 1
ATOM 570 N N . VAL A 1 76 ? -19.128 9.397 22.270 1.00 88.69 76 VAL A N 1
ATOM 571 C CA . VAL A 1 76 ? -19.253 8.071 22.881 1.00 88.69 76 VAL A CA 1
ATOM 572 C C . VAL A 1 76 ? -20.028 8.220 24.183 1.00 88.69 76 VAL A C 1
ATOM 574 O O . VAL A 1 76 ? -19.612 8.967 25.067 1.00 88.69 76 VAL A O 1
ATOM 577 N N . ASN A 1 77 ? -21.147 7.513 24.313 1.00 90.06 77 ASN A N 1
ATOM 578 C CA . ASN A 1 77 ? -21.945 7.477 25.533 1.00 90.06 77 ASN A CA 1
ATOM 579 C C . ASN A 1 77 ? -21.970 6.050 26.089 1.00 90.06 77 ASN A C 1
ATOM 581 O O . ASN A 1 77 ? -22.247 5.106 25.357 1.00 90.06 77 ASN A O 1
ATOM 585 N N . ASN A 1 78 ? -21.709 5.898 27.386 1.00 89.00 78 ASN A N 1
ATOM 586 C CA . ASN A 1 78 ? -21.787 4.618 28.093 1.00 89.00 78 ASN A CA 1
ATOM 587 C C . ASN A 1 78 ? -22.612 4.742 29.388 1.00 89.00 78 ASN A C 1
ATOM 589 O O . ASN A 1 78 ? -22.273 4.175 30.422 1.00 89.00 78 ASN A O 1
ATOM 593 N N . ALA A 1 79 ? -23.679 5.544 29.369 1.00 86.94 79 ALA A N 1
ATOM 594 C CA . ALA A 1 79 ? -24.535 5.740 30.540 1.00 86.94 79 ALA A CA 1
ATOM 595 C C . ALA A 1 79 ? -25.369 4.495 30.903 1.00 86.94 79 ALA A C 1
ATOM 597 O O . ALA A 1 79 ? -25.751 4.324 32.056 1.00 86.94 79 ALA A O 1
ATOM 598 N N . THR A 1 80 ? -25.659 3.623 29.934 1.00 84.00 80 THR A N 1
ATOM 599 C CA . THR A 1 80 ? -26.537 2.449 30.094 1.00 84.00 80 THR A CA 1
ATOM 600 C C . THR A 1 80 ? -25.773 1.128 30.223 1.00 84.00 80 THR A C 1
ATOM 602 O O . THR A 1 80 ? -26.385 0.062 30.208 1.00 84.00 80 THR A O 1
ATOM 605 N N . GLY A 1 81 ? -24.438 1.173 30.308 1.00 84.06 81 GLY A N 1
ATOM 606 C CA . GLY A 1 81 ? -23.573 -0.012 30.279 1.00 84.06 81 GLY A CA 1
ATOM 607 C C . GLY A 1 81 ? -23.402 -0.636 28.888 1.00 84.06 81 GLY A C 1
ATOM 608 O O . GLY A 1 81 ? -22.652 -1.595 28.740 1.00 84.06 81 GLY A O 1
ATOM 609 N N . THR A 1 82 ? -24.075 -0.098 27.866 1.00 87.44 82 THR A N 1
ATOM 610 C CA . THR A 1 82 ? -23.824 -0.410 26.453 1.00 87.44 82 THR A CA 1
ATOM 611 C C . THR A 1 82 ? -23.205 0.817 25.798 1.00 87.44 82 THR A C 1
ATOM 613 O O . THR A 1 82 ? -23.763 1.912 25.896 1.00 87.44 82 THR A O 1
ATOM 616 N N . VAL A 1 83 ? -22.067 0.649 25.122 1.00 89.62 83 VAL A N 1
ATOM 617 C CA . VAL A 1 83 ? -21.404 1.753 24.421 1.00 89.62 83 VAL A CA 1
ATOM 618 C C . VAL A 1 83 ? -22.231 2.140 23.196 1.00 89.62 83 VAL A C 1
ATOM 620 O O . VAL A 1 83 ? -22.464 1.329 22.302 1.00 89.62 83 VAL A O 1
ATOM 623 N N . GLN A 1 84 ? -22.682 3.389 23.158 1.00 92.81 84 GLN A N 1
ATOM 624 C CA . GLN A 1 84 ? -23.432 3.976 22.054 1.00 92.81 84 GLN A CA 1
ATOM 625 C C . GLN A 1 84 ? -22.610 5.083 21.399 1.00 92.81 84 GLN A C 1
ATOM 627 O O . GLN A 1 84 ? -21.991 5.904 22.081 1.00 92.81 84 GLN A O 1
ATOM 632 N N . ILE A 1 85 ? -22.619 5.109 20.067 1.00 91.44 85 ILE A N 1
ATOM 633 C CA . ILE A 1 85 ? -21.911 6.103 19.262 1.00 91.44 85 ILE A CA 1
ATOM 634 C C . ILE A 1 85 ? -22.935 7.052 18.649 1.00 91.44 85 ILE A C 1
ATOM 636 O O . ILE A 1 85 ? -23.875 6.614 17.988 1.00 91.44 85 ILE A O 1
ATOM 640 N N . PHE A 1 86 ? -22.736 8.347 18.856 1.00 92.81 86 PHE A N 1
ATOM 641 C CA . PHE A 1 86 ? -23.563 9.406 18.292 1.00 92.81 86 PHE A CA 1
ATOM 642 C C . PHE A 1 86 ? -22.766 10.216 17.270 1.00 92.81 86 PHE A C 1
ATOM 644 O O . PHE A 1 86 ? -21.580 10.479 17.480 1.00 92.81 86 PHE A O 1
ATOM 651 N N . ASP A 1 87 ? -23.410 10.611 16.173 1.00 90.56 87 ASP A N 1
ATOM 652 C CA . ASP A 1 87 ? -22.822 11.495 15.166 1.00 90.56 87 ASP A CA 1
ATOM 653 C C . ASP A 1 87 ? -22.692 12.946 15.683 1.00 90.56 87 ASP A C 1
ATOM 655 O O . ASP A 1 87 ? -23.089 13.282 16.803 1.00 90.56 87 ASP A O 1
ATOM 659 N N . LYS A 1 88 ? -22.161 13.842 14.840 1.00 89.12 88 LYS A N 1
ATOM 660 C CA . LYS A 1 88 ? -22.040 15.283 15.146 1.00 89.12 88 LYS A CA 1
ATOM 661 C C . LYS A 1 88 ? -23.378 15.968 15.440 1.00 89.12 88 LYS A C 1
ATOM 663 O O . LYS A 1 88 ? -23.386 17.028 16.059 1.00 89.12 88 LYS A O 1
ATOM 668 N N . ASN A 1 89 ? -24.481 15.401 14.961 1.00 92.06 89 ASN A N 1
ATOM 669 C CA . ASN A 1 89 ? -25.828 15.942 15.100 1.00 92.06 89 ASN A CA 1
ATOM 670 C C . ASN A 1 89 ? -26.572 15.332 16.302 1.00 92.06 89 ASN A C 1
ATOM 672 O O . ASN A 1 89 ? -27.706 15.722 16.571 1.00 92.06 89 ASN A O 1
ATOM 676 N N . GLY A 1 90 ? -25.957 14.388 17.022 1.00 90.31 90 GLY A N 1
ATOM 677 C CA . GLY A 1 90 ? -26.576 13.671 18.133 1.00 90.31 90 GLY A CA 1
ATOM 678 C C . GLY A 1 90 ? -27.462 12.494 17.713 1.00 90.31 90 GLY A C 1
ATOM 679 O O . GLY A 1 90 ? -28.204 11.978 18.547 1.00 90.31 90 GLY A O 1
ATOM 680 N N . ASN A 1 91 ? -27.401 12.039 16.459 1.00 94.44 91 ASN A N 1
ATOM 681 C CA . ASN A 1 91 ? -28.102 10.836 16.014 1.00 94.44 91 ASN A CA 1
ATOM 682 C C . ASN A 1 91 ? -27.307 9.584 16.379 1.00 94.44 91 ASN A C 1
ATOM 684 O O . ASN A 1 91 ? -26.084 9.551 16.246 1.00 94.44 91 ASN A O 1
ATOM 688 N N . LEU A 1 92 ? -28.011 8.526 16.781 1.00 93.94 92 LEU A N 1
ATOM 689 C CA . LEU A 1 92 ? -27.398 7.230 17.056 1.00 93.94 92 LEU A CA 1
ATOM 690 C C . LEU A 1 92 ? -26.868 6.598 15.759 1.00 93.94 92 LEU A C 1
ATOM 692 O O . LEU A 1 92 ? -27.632 6.358 14.822 1.00 93.94 92 LEU A O 1
ATOM 696 N N . VAL A 1 93 ? -25.576 6.270 15.734 1.00 93.94 93 VAL A N 1
ATOM 697 C CA . VAL A 1 93 ? -24.922 5.567 14.625 1.00 93.94 93 VAL A CA 1
ATOM 698 C C . VAL A 1 93 ? -24.853 4.084 14.949 1.00 93.94 93 VAL A C 1
ATOM 700 O O . VAL A 1 93 ? -24.139 3.662 15.864 1.00 93.94 93 VAL A O 1
ATOM 703 N N . LYS A 1 94 ? -25.568 3.271 14.171 1.00 94.31 94 LYS A N 1
ATOM 704 C CA . LYS A 1 94 ? -25.492 1.815 14.290 1.00 94.31 94 LYS A CA 1
ATOM 705 C C . LYS A 1 94 ? -24.083 1.332 13.956 1.00 94.31 94 LYS A C 1
ATOM 707 O O . LYS A 1 94 ? -23.506 1.735 12.944 1.00 94.31 94 LYS A O 1
ATOM 712 N N . GLN A 1 95 ? -23.555 0.481 14.828 1.00 93.38 95 GLN A N 1
ATOM 713 C CA . GLN A 1 95 ? -22.221 -0.090 14.702 1.00 93.38 95 GLN A CA 1
ATOM 714 C C . GLN A 1 95 ? -22.309 -1.471 14.049 1.00 93.38 95 GLN A C 1
ATOM 716 O O . GLN A 1 95 ? -23.229 -2.228 14.355 1.00 93.38 95 GLN A O 1
ATOM 721 N N . GLY A 1 96 ? -21.373 -1.769 13.151 1.00 89.75 96 GLY A N 1
ATOM 722 C CA . GLY A 1 96 ? -21.213 -3.086 12.534 1.00 89.75 96 GLY A CA 1
ATOM 723 C C . GLY A 1 96 ? -19.899 -3.753 12.936 1.00 89.75 96 GLY A C 1
ATOM 724 O O . GLY A 1 96 ? -19.033 -3.119 13.539 1.00 89.75 96 GLY A O 1
ATOM 725 N N . ASP A 1 97 ? -19.726 -5.012 12.525 1.00 84.56 97 ASP A N 1
ATOM 726 C CA . ASP A 1 97 ? -18.524 -5.822 12.803 1.00 84.56 97 ASP A CA 1
ATOM 727 C C . ASP A 1 97 ? -17.245 -5.220 12.226 1.00 84.56 97 ASP A C 1
ATOM 729 O O . ASP A 1 97 ? -16.140 -5.576 12.635 1.00 84.56 97 ASP A O 1
ATOM 733 N N . ALA A 1 98 ? -17.413 -4.288 11.282 1.00 87.94 98 ALA A N 1
ATOM 734 C CA . ALA A 1 98 ? -16.349 -3.577 10.625 1.00 87.94 98 ALA A CA 1
ATOM 735 C C . ALA A 1 98 ? -15.399 -4.610 9.992 1.00 87.94 98 ALA A C 1
ATOM 737 O O . ALA A 1 98 ? -14.376 -5.004 10.536 1.00 87.94 98 ALA A O 1
ATOM 738 N N . THR A 1 99 ? -15.781 -5.130 8.839 1.00 90.00 99 THR A N 1
ATOM 739 C CA . THR A 1 99 ? -14.984 -6.095 8.074 1.00 90.00 99 THR A CA 1
ATOM 740 C C . THR A 1 99 ? -14.258 -5.351 6.958 1.00 90.00 99 THR A C 1
ATOM 742 O O . THR A 1 99 ? -14.784 -4.403 6.374 1.00 90.00 99 THR A O 1
ATOM 745 N N . ASP A 1 100 ? -13.017 -5.749 6.689 1.00 86.56 100 ASP A N 1
ATOM 746 C CA . ASP A 1 100 ? -12.177 -5.198 5.624 1.00 86.56 100 ASP A CA 1
ATOM 747 C C . ASP A 1 100 ? -11.859 -6.239 4.536 1.00 86.56 100 ASP A C 1
ATOM 749 O O . ASP A 1 100 ? -11.045 -5.998 3.647 1.00 86.56 100 ASP A O 1
ATOM 753 N N . GLY A 1 101 ? -12.487 -7.416 4.576 1.00 89.31 101 GLY A N 1
ATOM 754 C CA . GLY A 1 101 ? -12.200 -8.479 3.622 1.00 89.31 101 GLY A CA 1
ATOM 755 C C . GLY A 1 101 ? -10.835 -9.133 3.802 1.00 89.31 101 GLY A C 1
ATOM 756 O O . GLY A 1 101 ? -10.401 -9.842 2.891 1.00 89.31 101 GLY A O 1
ATOM 757 N N . SER A 1 102 ? -10.136 -8.894 4.919 1.00 88.88 102 SER A N 1
ATOM 758 C CA . SER A 1 102 ? -8.863 -9.557 5.239 1.00 88.88 102 SER A CA 1
ATOM 759 C C . SER A 1 102 ? -9.041 -10.877 5.999 1.00 88.88 102 SER A C 1
ATOM 761 O O . SER A 1 102 ? -8.064 -11.605 6.186 1.00 88.88 102 SER A O 1
ATOM 763 N N . GLY A 1 103 ? -10.276 -11.204 6.394 1.00 92.62 103 GLY A N 1
ATOM 764 C CA . GLY A 1 103 ? -10.599 -12.399 7.167 1.00 92.62 103 GLY A CA 1
ATOM 765 C C . GLY A 1 103 ? -10.108 -12.332 8.608 1.00 92.62 103 GLY A C 1
ATOM 766 O O . GLY A 1 103 ? -9.786 -11.276 9.148 1.00 92.62 103 GLY A O 1
ATOM 767 N N . SER A 1 104 ? -10.018 -13.495 9.237 1.00 93.44 104 SER A N 1
ATOM 768 C CA . SER A 1 104 ? -9.568 -13.681 10.609 1.00 93.44 104 SER A CA 1
ATOM 769 C C . SER A 1 104 ? -8.603 -14.863 10.712 1.00 93.44 104 SER A C 1
ATOM 771 O O . SER A 1 104 ? -8.842 -15.964 10.215 1.00 93.44 104 SER A O 1
ATOM 773 N N . ASN A 1 105 ? -7.487 -14.661 11.412 1.00 93.38 105 ASN A N 1
ATOM 774 C CA . ASN A 1 105 ? -6.441 -15.668 11.566 1.00 93.38 105 ASN A CA 1
ATOM 775 C C . ASN A 1 105 ? -5.924 -16.188 10.208 1.00 93.38 105 ASN A C 1
ATOM 777 O O . ASN A 1 105 ? -5.309 -15.434 9.461 1.00 93.38 105 ASN A O 1
ATOM 781 N N . PHE A 1 106 ? -6.140 -17.473 9.924 1.00 95.94 106 PHE A N 1
ATOM 782 C CA . PHE A 1 106 ? -5.739 -18.163 8.695 1.00 95.94 106 PHE A CA 1
ATOM 783 C C . PHE A 1 106 ? -6.953 -18.754 7.976 1.00 95.94 106 PHE A C 1
ATOM 785 O O . PHE A 1 106 ? -6.890 -19.855 7.429 1.00 95.94 106 PHE A O 1
ATOM 792 N N . ASP A 1 107 ? -8.082 -18.055 8.026 1.00 96.94 107 ASP A N 1
ATOM 793 C CA . ASP A 1 107 ? -9.211 -18.391 7.175 1.00 96.94 107 ASP A CA 1
ATOM 794 C C . ASP A 1 107 ? -8.905 -18.120 5.690 1.00 96.94 107 ASP A C 1
ATOM 796 O O . ASP A 1 107 ? -7.832 -17.640 5.305 1.00 96.94 107 ASP A O 1
ATOM 800 N N . LEU A 1 108 ? -9.847 -18.499 4.826 1.00 97.31 108 LEU A N 1
ATOM 801 C CA . LEU A 1 108 ? -9.650 -18.447 3.382 1.00 97.31 108 LEU A CA 1
ATOM 802 C C . LEU A 1 108 ? -9.312 -17.026 2.871 1.00 97.31 108 LEU A C 1
ATOM 804 O O . LEU A 1 108 ? -8.317 -16.907 2.151 1.00 97.31 108 LEU A O 1
ATOM 808 N N . PRO A 1 109 ? -10.047 -15.953 3.236 1.00 97.06 109 PRO A N 1
ATOM 809 C CA . PRO A 1 109 ? -9.670 -14.583 2.877 1.00 97.06 109 PRO A CA 1
ATOM 810 C C . PRO A 1 109 ? -8.249 -14.201 3.314 1.00 97.06 109 PRO A C 1
ATOM 812 O O . PRO A 1 109 ? -7.486 -13.668 2.504 1.00 97.06 109 PRO A O 1
ATOM 815 N N . ALA A 1 110 ? -7.855 -14.527 4.550 1.00 96.50 110 ALA A N 1
ATOM 816 C CA . ALA A 1 110 ? -6.525 -14.207 5.063 1.00 96.50 110 ALA A CA 1
ATOM 817 C C . ALA A 1 110 ? -5.415 -14.921 4.278 1.00 96.50 110 ALA A C 1
ATOM 819 O O . ALA A 1 110 ? -4.425 -14.301 3.878 1.00 96.50 110 ALA A O 1
ATOM 820 N N . LEU A 1 111 ? -5.590 -16.216 3.993 1.00 97.88 111 LEU A N 1
ATOM 821 C CA . LEU A 1 111 ? -4.634 -16.999 3.204 1.00 97.88 111 LEU A CA 1
ATOM 822 C C . LEU A 1 111 ? -4.493 -16.467 1.774 1.00 97.88 111 LEU A C 1
ATOM 824 O O . LEU A 1 111 ? -3.378 -16.413 1.246 1.00 97.88 111 LEU A O 1
ATOM 828 N N . ILE A 1 112 ? -5.599 -16.035 1.163 1.00 97.94 112 ILE A N 1
ATOM 829 C CA . ILE A 1 112 ? -5.592 -15.409 -0.161 1.00 97.94 112 ILE A CA 1
ATOM 830 C C . ILE A 1 112 ? -4.757 -14.122 -0.138 1.00 97.94 112 ILE A C 1
ATOM 832 O O . ILE A 1 112 ? -3.888 -13.950 -0.994 1.00 97.94 112 ILE A O 1
ATOM 836 N N . TRP A 1 113 ? -4.959 -13.244 0.848 1.00 97.12 113 TRP A N 1
ATOM 837 C CA . TRP A 1 113 ? -4.191 -12.001 0.970 1.00 97.12 113 TRP A CA 1
ATOM 838 C C . TRP A 1 113 ? -2.710 -12.228 1.259 1.00 97.12 113 TRP A C 1
ATOM 840 O O . TRP A 1 113 ? -1.871 -11.528 0.684 1.00 97.12 113 TRP A O 1
ATOM 850 N N . ILE A 1 114 ? -2.371 -13.215 2.093 1.00 97.69 114 ILE A N 1
ATOM 851 C CA . ILE A 1 114 ? -0.979 -13.615 2.341 1.00 97.69 114 ILE A CA 1
ATOM 852 C C . ILE A 1 114 ? -0.338 -14.073 1.028 1.00 97.69 114 ILE A C 1
ATOM 854 O O . ILE A 1 114 ? 0.703 -13.546 0.633 1.00 97.69 114 ILE A O 1
ATOM 858 N N . GLY A 1 115 ? -0.977 -15.005 0.314 1.00 98.25 115 GLY A N 1
ATOM 859 C CA . GLY A 1 115 ? -0.473 -15.525 -0.956 1.00 98.25 115 GLY A CA 1
ATOM 860 C C . GLY A 1 115 ? -0.317 -14.432 -2.015 1.00 98.25 115 GLY A C 1
ATOM 861 O O . GLY A 1 115 ? 0.740 -14.316 -2.636 1.00 98.25 115 GLY A O 1
ATOM 862 N N . PHE A 1 116 ? -1.334 -13.583 -2.171 1.00 98.31 116 PHE A N 1
ATOM 863 C CA . PHE A 1 116 ? -1.324 -12.451 -3.096 1.00 98.31 116 PHE A CA 1
ATOM 864 C C . PHE A 1 116 ? -0.188 -11.467 -2.790 1.00 98.31 116 PHE A C 1
ATOM 866 O O . PHE A 1 116 ? 0.599 -11.126 -3.678 1.00 98.31 116 PHE A O 1
ATOM 873 N N . SER A 1 117 ? -0.062 -11.048 -1.528 1.00 98.19 117 SER A N 1
ATOM 874 C CA . SER A 1 117 ? 0.946 -10.076 -1.097 1.00 98.19 117 SER A CA 1
ATOM 875 C C . SER A 1 117 ? 2.362 -10.623 -1.269 1.00 98.19 117 SER A C 1
ATOM 877 O O . SER A 1 117 ? 3.234 -9.921 -1.779 1.00 98.19 117 SER A O 1
ATOM 879 N N . LEU A 1 118 ? 2.594 -11.895 -0.927 1.00 98.38 118 LEU A N 1
ATOM 880 C CA . LEU A 1 118 ? 3.895 -12.534 -1.117 1.00 98.38 118 LEU A CA 1
ATOM 881 C C . LEU A 1 118 ? 4.240 -12.710 -2.601 1.00 98.38 118 LEU A C 1
ATOM 883 O O . LEU A 1 118 ? 5.358 -12.392 -3.000 1.00 98.38 118 LEU A O 1
ATOM 887 N N . ALA A 1 119 ? 3.297 -13.161 -3.432 1.00 98.19 119 ALA A N 1
ATOM 888 C CA . ALA A 1 119 ? 3.538 -13.405 -4.853 1.00 98.19 119 ALA A CA 1
ATOM 889 C C . ALA A 1 119 ? 3.828 -12.108 -5.627 1.00 98.19 119 ALA A C 1
ATOM 891 O O . ALA A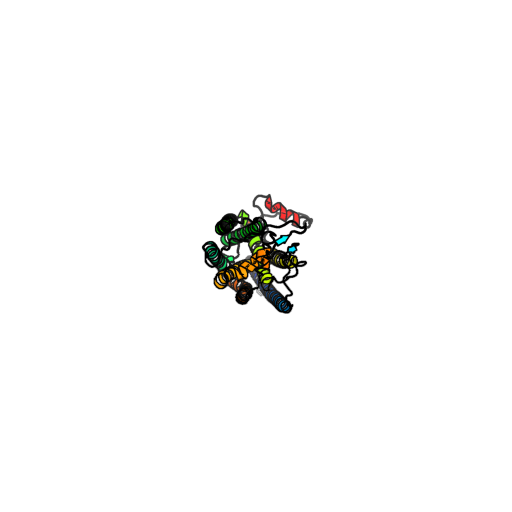 1 119 ? 4.863 -11.990 -6.291 1.00 98.19 119 ALA A O 1
ATOM 892 N N . ILE A 1 120 ? 2.948 -11.107 -5.510 1.00 98.38 120 ILE A N 1
ATOM 893 C CA . ILE A 1 120 ? 3.137 -9.809 -6.173 1.00 98.38 120 ILE A CA 1
ATOM 894 C C . ILE A 1 120 ? 4.319 -9.061 -5.546 1.00 98.38 120 ILE A C 1
ATOM 896 O O . ILE A 1 120 ? 5.128 -8.469 -6.265 1.00 98.38 120 ILE A O 1
ATOM 900 N N . GLY A 1 121 ? 4.474 -9.139 -4.222 1.00 98.31 121 GLY A N 1
ATOM 901 C CA . GLY A 1 121 ? 5.577 -8.527 -3.490 1.00 98.31 121 GLY A CA 1
ATOM 902 C C . GLY A 1 121 ? 6.947 -9.051 -3.918 1.00 98.31 121 GLY A C 1
ATOM 903 O O . GLY A 1 121 ? 7.848 -8.264 -4.226 1.00 98.31 121 GLY A O 1
ATOM 904 N N . ALA A 1 122 ? 7.108 -10.373 -4.006 1.00 98.25 122 ALA A N 1
ATOM 905 C CA . ALA A 1 122 ? 8.340 -11.014 -4.462 1.00 98.25 122 ALA A CA 1
ATOM 906 C C . ALA A 1 122 ? 8.667 -10.628 -5.908 1.00 98.25 122 ALA A C 1
ATOM 908 O O . ALA A 1 122 ? 9.789 -10.216 -6.207 1.00 98.25 122 ALA A O 1
ATOM 909 N N . PHE A 1 123 ? 7.673 -10.682 -6.800 1.00 98.12 123 PHE A N 1
ATOM 910 C CA . PHE A 1 123 ? 7.860 -10.296 -8.195 1.00 98.12 123 PHE A CA 1
ATOM 911 C C . PHE A 1 123 ? 8.321 -8.837 -8.324 1.00 98.12 123 PHE A C 1
ATOM 913 O O . PHE A 1 123 ? 9.347 -8.567 -8.950 1.00 98.12 123 PHE A O 1
ATOM 920 N N . MET A 1 124 ? 7.611 -7.899 -7.690 1.00 98.25 124 MET A N 1
ATOM 921 C CA . MET A 1 124 ? 7.914 -6.467 -7.777 1.00 98.25 124 MET A CA 1
ATOM 922 C C . MET A 1 124 ? 9.262 -6.111 -7.132 1.00 98.25 124 MET A C 1
ATOM 924 O O . MET A 1 124 ? 10.000 -5.274 -7.659 1.00 98.25 124 MET A O 1
ATOM 928 N N . SER A 1 125 ? 9.622 -6.770 -6.027 1.00 97.56 125 SER A N 1
ATOM 929 C CA . SER A 1 125 ? 10.861 -6.494 -5.288 1.00 97.56 125 SER A CA 1
ATOM 930 C C . SER A 1 125 ? 12.116 -7.093 -5.928 1.00 97.56 125 SER A C 1
ATOM 932 O O . SER A 1 125 ? 13.188 -6.498 -5.805 1.00 97.56 125 SER A O 1
ATOM 934 N N . ILE A 1 126 ? 12.003 -8.216 -6.646 1.00 96.56 126 ILE A N 1
ATOM 935 C CA . ILE A 1 126 ? 13.150 -8.899 -7.267 1.00 96.56 126 ILE A CA 1
ATOM 936 C C . ILE A 1 126 ? 13.261 -8.565 -8.752 1.00 96.56 126 ILE A C 1
ATOM 938 O O . ILE A 1 126 ? 14.344 -8.236 -9.221 1.00 96.56 126 ILE A O 1
ATOM 942 N N . ALA A 1 127 ? 12.160 -8.649 -9.499 1.00 95.75 127 ALA A N 1
ATOM 943 C CA . ALA A 1 127 ? 12.153 -8.600 -10.961 1.00 95.75 127 ALA A CA 1
ATOM 944 C C . ALA A 1 127 ? 11.250 -7.495 -11.533 1.00 95.75 127 ALA A C 1
ATOM 946 O O . ALA A 1 127 ? 11.030 -7.454 -12.748 1.00 95.75 127 ALA A O 1
ATOM 947 N N . GLY A 1 128 ? 10.762 -6.578 -10.690 1.00 94.62 128 GLY A N 1
ATOM 948 C CA . GLY A 1 128 ? 9.812 -5.535 -11.074 1.00 94.62 128 GLY A CA 1
ATOM 949 C C . GLY A 1 128 ? 10.275 -4.725 -12.283 1.00 94.62 128 GLY A C 1
ATOM 950 O O . GLY A 1 128 ? 9.535 -4.595 -13.249 1.00 94.62 128 GLY A O 1
ATOM 951 N N . ILE A 1 129 ? 11.529 -4.275 -12.343 1.00 94.06 129 ILE A N 1
ATOM 952 C CA . ILE A 1 129 ? 12.006 -3.527 -13.520 1.00 94.06 129 ILE A CA 1
ATOM 953 C C . ILE A 1 129 ? 12.055 -4.369 -14.814 1.00 94.06 129 ILE A C 1
ATOM 955 O O . ILE A 1 129 ? 11.915 -3.836 -15.914 1.00 94.06 129 ILE A O 1
ATOM 959 N N . ARG A 1 130 ? 12.222 -5.695 -14.715 1.00 94.00 130 ARG A N 1
ATOM 960 C CA . ARG A 1 130 ? 12.346 -6.604 -15.870 1.00 94.00 130 ARG A CA 1
ATOM 961 C C . ARG A 1 130 ? 10.995 -7.038 -16.443 1.00 94.00 130 ARG A C 1
ATOM 963 O O . ARG A 1 130 ? 10.938 -7.446 -17.610 1.00 94.00 130 ARG A O 1
ATOM 970 N N . GLY A 1 131 ? 9.937 -6.952 -15.639 1.00 90.81 131 GLY A N 1
ATOM 971 C CA . GLY A 1 131 ? 8.577 -7.359 -15.992 1.00 90.81 131 GLY A CA 1
ATOM 972 C C . GLY A 1 131 ? 7.930 -6.544 -17.110 1.00 90.81 131 GLY A C 1
ATOM 973 O O . GLY A 1 131 ? 7.058 -7.061 -17.808 1.00 90.81 131 GLY A O 1
ATOM 974 N N . TRP A 1 132 ? 8.384 -5.303 -17.322 1.00 92.69 132 TRP A N 1
ATOM 975 C CA . TRP A 1 132 ? 7.831 -4.352 -18.290 1.00 92.69 132 TRP A CA 1
ATOM 976 C C . TRP A 1 132 ? 6.300 -4.239 -18.182 1.00 92.69 132 TRP A C 1
ATOM 978 O O . TRP A 1 132 ? 5.805 -3.553 -17.292 1.00 92.69 132 TRP A O 1
ATOM 988 N N . ARG A 1 133 ? 5.554 -4.937 -19.047 1.00 94.50 133 ARG A N 1
ATOM 989 C CA . ARG A 1 133 ? 4.082 -4.945 -19.082 1.00 94.50 133 ARG A CA 1
ATOM 990 C C . ARG A 1 133 ? 3.448 -5.574 -17.848 1.00 94.50 133 ARG A C 1
ATOM 992 O O . ARG A 1 133 ? 2.411 -5.121 -17.384 1.00 94.50 133 ARG A O 1
ATOM 999 N N . VAL A 1 134 ? 4.086 -6.602 -17.294 1.00 96.62 134 VAL A N 1
ATOM 1000 C CA . VAL A 1 134 ? 3.608 -7.248 -16.062 1.00 96.62 134 VAL A CA 1
ATOM 1001 C C . VAL A 1 134 ? 3.699 -6.267 -14.891 1.00 96.62 134 VAL A C 1
ATOM 1003 O O . VAL A 1 134 ? 2.823 -6.232 -14.038 1.00 96.62 134 VAL A O 1
ATOM 1006 N N . THR A 1 135 ? 4.721 -5.415 -14.883 1.00 97.25 135 THR A N 1
ATOM 1007 C CA . THR A 1 135 ? 4.949 -4.392 -13.856 1.00 97.25 135 THR A CA 1
ATOM 1008 C C . THR A 1 135 ? 3.937 -3.259 -13.946 1.00 97.25 135 THR A C 1
ATOM 1010 O O . THR A 1 135 ? 3.394 -2.842 -12.926 1.00 97.25 135 THR A O 1
ATOM 1013 N N . THR A 1 136 ? 3.656 -2.770 -15.159 1.00 97.44 136 THR A N 1
ATOM 1014 C CA . THR A 1 136 ? 2.618 -1.752 -15.377 1.00 97.44 136 THR A CA 1
ATOM 1015 C C . THR A 1 136 ? 1.230 -2.299 -15.060 1.00 97.44 136 THR A C 1
ATOM 1017 O O . THR A 1 136 ? 0.453 -1.606 -14.407 1.00 97.44 136 THR A O 1
ATOM 1020 N N . GLY A 1 137 ? 0.952 -3.553 -15.435 1.00 98.06 137 GLY A N 1
ATOM 1021 C CA . GLY A 1 137 ? -0.241 -4.292 -15.022 1.00 98.06 137 GLY A CA 1
ATOM 1022 C C . GLY A 1 137 ? -0.371 -4.364 -13.504 1.00 98.06 137 GLY A C 1
ATOM 1023 O O . GLY A 1 137 ? -1.360 -3.897 -12.950 1.00 98.06 137 GLY A O 1
ATOM 1024 N N . ALA A 1 138 ? 0.652 -4.873 -12.813 1.00 98.38 138 ALA A N 1
ATOM 1025 C CA . ALA A 1 138 ? 0.650 -4.990 -11.356 1.00 98.38 138 ALA A CA 1
ATOM 1026 C C . ALA A 1 138 ? 0.420 -3.640 -10.667 1.00 98.38 138 ALA A C 1
ATOM 1028 O O . ALA A 1 138 ? -0.367 -3.568 -9.730 1.00 98.38 138 ALA A O 1
ATOM 1029 N N . ALA A 1 139 ? 1.049 -2.565 -11.146 1.00 98.00 139 ALA A N 1
ATOM 1030 C CA . ALA A 1 139 ? 0.868 -1.239 -10.570 1.00 98.00 139 ALA A CA 1
ATOM 1031 C C . ALA A 1 139 ? -0.553 -0.692 -10.760 1.00 98.00 139 ALA A C 1
ATOM 1033 O O . ALA A 1 139 ? -1.149 -0.246 -9.783 1.00 98.00 139 ALA A O 1
ATOM 1034 N N . ILE A 1 140 ? -1.115 -0.763 -11.974 1.00 98.44 140 ILE A N 1
ATOM 1035 C CA . ILE A 1 140 ? -2.498 -0.322 -12.223 1.00 98.44 140 ILE A CA 1
ATOM 1036 C C . ILE A 1 140 ? -3.476 -1.174 -11.414 1.00 98.44 140 ILE A C 1
ATOM 1038 O O . ILE A 1 140 ? -4.311 -0.621 -10.706 1.00 98.44 140 ILE A O 1
ATOM 1042 N N . GLY A 1 141 ? -3.330 -2.501 -11.454 1.00 98.44 141 GLY A N 1
ATOM 1043 C CA . GLY A 1 141 ? -4.155 -3.425 -10.680 1.00 98.44 141 GLY A CA 1
ATOM 1044 C C . GLY A 1 141 ? -4.128 -3.116 -9.184 1.00 98.44 141 GLY A C 1
ATOM 1045 O O . GLY A 1 141 ? -5.185 -2.991 -8.573 1.00 98.44 141 GLY A O 1
ATOM 1046 N N . LEU A 1 142 ? -2.941 -2.938 -8.589 1.00 98.38 142 LEU A N 1
ATOM 1047 C CA . LEU A 1 142 ? -2.802 -2.599 -7.167 1.00 98.38 142 LEU A CA 1
ATOM 1048 C C . LEU A 1 142 ? -3.425 -1.241 -6.840 1.00 98.38 142 LEU A C 1
ATOM 1050 O O . LEU A 1 142 ? -4.128 -1.125 -5.840 1.00 98.38 142 LEU A O 1
ATOM 1054 N N . SER A 1 143 ? -3.194 -0.217 -7.666 1.00 98.19 143 SER A N 1
ATOM 1055 C CA . SER A 1 143 ? -3.807 1.099 -7.462 1.00 98.19 143 SER A CA 1
ATOM 1056 C C . SER A 1 143 ? -5.333 1.017 -7.503 1.00 98.19 143 SER A C 1
ATOM 1058 O O . SER A 1 143 ? -5.990 1.516 -6.593 1.00 98.19 143 SER A O 1
ATOM 1060 N N . SER A 1 144 ? -5.905 0.341 -8.502 1.00 98.19 144 SER A N 1
ATOM 1061 C CA . SER A 1 144 ? -7.353 0.139 -8.611 1.00 98.19 144 SER A CA 1
ATOM 1062 C C . SER A 1 144 ? -7.918 -0.653 -7.431 1.00 98.19 144 SER A C 1
ATOM 1064 O O . SER A 1 144 ? -8.962 -0.283 -6.894 1.00 98.19 144 SER A O 1
ATOM 1066 N N . ALA A 1 145 ? -7.220 -1.704 -6.997 1.00 97.75 145 ALA A N 1
ATOM 1067 C CA . ALA A 1 145 ? -7.612 -2.531 -5.861 1.00 97.75 145 ALA A CA 1
ATOM 1068 C C . ALA A 1 145 ? -7.642 -1.730 -4.553 1.00 97.75 145 ALA A C 1
ATOM 1070 O O . ALA A 1 145 ? -8.649 -1.757 -3.854 1.00 97.75 145 ALA A O 1
ATOM 1071 N N . VAL A 1 146 ? -6.588 -0.962 -4.254 1.00 96.81 146 VAL A N 1
ATOM 1072 C CA . VAL A 1 146 ? -6.510 -0.134 -3.037 1.00 96.81 146 VAL A CA 1
ATOM 1073 C C . VAL A 1 146 ? -7.566 0.970 -3.041 1.00 96.81 146 VAL A C 1
ATOM 1075 O O . VAL A 1 146 ? -8.222 1.182 -2.026 1.00 96.81 146 VAL A O 1
ATOM 1078 N N . LEU A 1 147 ? -7.766 1.654 -4.174 1.00 97.19 147 LEU A N 1
ATOM 1079 C CA . LEU A 1 147 ? -8.793 2.695 -4.288 1.00 97.19 147 LEU A CA 1
ATOM 1080 C C . LEU A 1 147 ? -10.203 2.123 -4.111 1.00 97.19 147 LEU A C 1
ATOM 1082 O O . LEU A 1 147 ? -11.026 2.719 -3.423 1.00 97.19 147 LEU A O 1
ATOM 1086 N N . THR A 1 148 ? -10.467 0.952 -4.691 1.00 97.25 148 THR A N 1
ATOM 1087 C CA . THR A 1 148 ? -11.759 0.269 -4.550 1.00 97.25 148 THR A CA 1
ATOM 1088 C C . THR A 1 148 ? -11.974 -0.215 -3.124 1.00 97.25 148 THR A C 1
ATOM 1090 O O . THR A 1 148 ? -13.032 0.025 -2.557 1.00 97.25 148 THR A O 1
ATOM 1093 N N . PHE A 1 149 ? -10.967 -0.847 -2.523 1.00 96.75 149 PHE A N 1
ATOM 1094 C CA . PHE A 1 149 ? -10.990 -1.256 -1.123 1.00 96.75 149 PHE A CA 1
ATOM 1095 C C . PHE A 1 149 ? -11.329 -0.071 -0.210 1.00 96.75 149 PHE A C 1
ATOM 1097 O O . PHE A 1 149 ? -12.288 -0.139 0.555 1.00 96.75 149 PHE A O 1
ATOM 1104 N N . ALA A 1 150 ? -10.607 1.044 -0.362 1.00 95.94 150 ALA A N 1
ATOM 1105 C CA . ALA A 1 150 ? -10.843 2.261 0.402 1.00 95.94 150 ALA A CA 1
ATOM 1106 C C . ALA A 1 150 ? -12.261 2.810 0.193 1.00 95.94 150 ALA A C 1
ATOM 1108 O O . ALA A 1 150 ? -12.906 3.218 1.156 1.00 95.94 150 ALA A O 1
ATOM 1109 N N . ALA A 1 151 ? -12.767 2.804 -1.043 1.00 96.38 151 ALA A N 1
ATOM 1110 C CA . ALA A 1 151 ? -14.127 3.245 -1.330 1.00 96.38 151 ALA A CA 1
ATOM 1111 C C . ALA A 1 151 ? -15.174 2.344 -0.657 1.00 96.38 151 ALA A C 1
ATOM 1113 O O . ALA A 1 151 ? -16.111 2.855 -0.045 1.00 96.38 151 ALA A O 1
ATOM 1114 N N . ILE A 1 152 ? -15.005 1.020 -0.721 1.00 95.12 152 ILE A N 1
ATOM 1115 C CA . ILE A 1 152 ? -15.980 0.064 -0.187 1.00 95.12 152 ILE A CA 1
ATOM 1116 C C . ILE A 1 152 ? -16.034 0.127 1.339 1.00 95.12 152 ILE A C 1
ATOM 1118 O O . ILE A 1 152 ? -17.120 0.310 1.879 1.00 95.12 152 ILE A O 1
ATOM 1122 N N . ILE A 1 153 ? -14.905 0.050 2.051 1.00 94.50 153 ILE A N 1
ATOM 1123 C CA . ILE A 1 153 ? -14.930 0.064 3.529 1.00 94.50 153 ILE A CA 1
ATOM 1124 C C . ILE A 1 153 ? -15.543 1.356 4.095 1.00 94.50 153 ILE A C 1
ATOM 1126 O O . ILE A 1 153 ? -16.161 1.340 5.157 1.00 94.50 153 ILE A O 1
ATOM 1130 N N . ASN A 1 154 ? -15.422 2.469 3.361 1.00 94.62 154 ASN A N 1
ATOM 1131 C CA . ASN A 1 154 ? -16.022 3.755 3.720 1.00 94.62 154 ASN A CA 1
ATOM 1132 C C . ASN A 1 154 ? -17.490 3.900 3.280 1.00 94.62 154 ASN A C 1
ATOM 1134 O O . ASN A 1 154 ? -18.116 4.899 3.617 1.00 94.62 154 ASN A O 1
ATOM 1138 N N . SER A 1 155 ? -18.032 2.931 2.537 1.00 93.75 155 SER A N 1
ATOM 1139 C CA . SER A 1 155 ? -19.413 2.942 2.026 1.00 93.75 155 SER A CA 1
ATOM 1140 C C . SER A 1 155 ? -20.289 1.822 2.599 1.00 93.75 155 SER A C 1
ATOM 1142 O O . SER A 1 155 ? -21.506 1.860 2.436 1.00 93.75 155 SER A O 1
ATOM 1144 N N . VAL A 1 156 ? -19.694 0.806 3.231 1.00 92.44 156 VAL A N 1
ATOM 1145 C CA . VAL A 1 156 ? -20.420 -0.306 3.860 1.00 92.44 156 VAL A CA 1
ATOM 1146 C C . VAL A 1 156 ? -21.156 0.184 5.111 1.00 92.44 156 VAL A C 1
ATOM 1148 O O . VAL A 1 156 ? -20.645 1.006 5.861 1.00 92.44 156 VAL A O 1
ATOM 1151 N N . ASN A 1 157 ? -22.378 -0.290 5.326 1.00 90.94 157 ASN A N 1
ATOM 1152 C CA . ASN A 1 157 ? -23.203 0.088 6.474 1.00 90.94 157 ASN A CA 1
ATOM 1153 C C . ASN A 1 157 ? -22.995 -0.866 7.668 1.00 90.94 157 ASN A C 1
ATOM 1155 O O . ASN A 1 157 ? -22.129 -1.739 7.645 1.00 90.94 157 ASN A O 1
ATOM 1159 N N . GLU A 1 158 ? -23.834 -0.752 8.698 1.00 90.00 158 GLU A N 1
ATOM 1160 C CA . GLU A 1 158 ? -23.770 -1.593 9.898 1.00 90.00 158 GLU A CA 1
ATOM 1161 C C . GLU A 1 158 ? -23.958 -3.092 9.626 1.00 90.00 158 GLU A C 1
ATOM 1163 O O . GLU A 1 158 ? -23.525 -3.919 10.421 1.00 90.00 158 GLU A O 1
ATOM 1168 N N . THR A 1 159 ? -24.609 -3.453 8.512 1.00 91.88 159 THR A N 1
ATOM 1169 C CA . THR A 1 159 ? -24.839 -4.861 8.147 1.00 91.88 159 THR A CA 1
ATOM 1170 C C . THR A 1 159 ? -23.548 -5.531 7.682 1.00 91.88 159 THR A C 1
ATOM 1172 O O . THR A 1 159 ? -23.413 -6.748 7.788 1.00 91.88 159 THR A O 1
ATOM 1175 N N . GLY A 1 160 ? -22.585 -4.748 7.190 1.00 87.75 160 GLY A N 1
ATO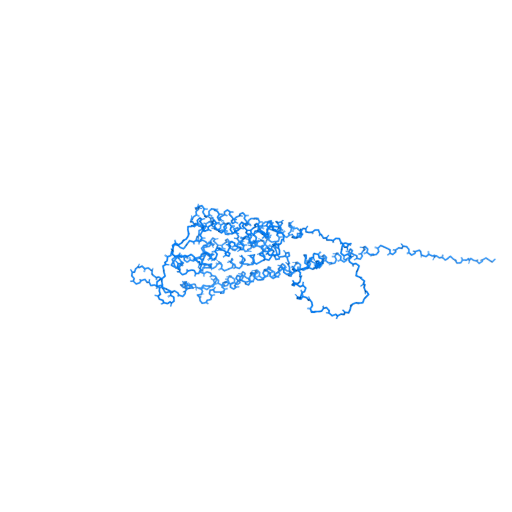M 1176 C CA . GLY A 1 160 ? -21.329 -5.279 6.689 1.00 87.75 160 GLY A CA 1
ATOM 1177 C C . GLY A 1 160 ? -21.454 -5.964 5.324 1.00 87.75 160 GLY A C 1
ATOM 1178 O O . GLY A 1 160 ? -22.526 -6.088 4.729 1.00 87.75 160 GLY A O 1
ATOM 1179 N N . LEU A 1 161 ? -20.313 -6.431 4.823 1.00 92.25 161 LEU A N 1
ATOM 1180 C CA . LEU A 1 161 ? -20.211 -7.360 3.700 1.00 92.25 161 LEU A CA 1
ATOM 1181 C C . LEU A 1 161 ? -19.296 -8.502 4.128 1.00 92.25 161 LEU A C 1
ATOM 1183 O O . LEU A 1 161 ? -18.244 -8.245 4.693 1.00 92.25 161 LEU A O 1
ATOM 1187 N N . GLY A 1 162 ? -19.662 -9.753 3.845 1.00 94.19 162 GLY A N 1
ATOM 1188 C CA . GLY A 1 162 ? -18.823 -10.891 4.233 1.00 94.19 162 GLY A CA 1
ATOM 1189 C C . GLY A 1 162 ? -17.417 -10.808 3.628 1.00 94.19 162 GLY A C 1
ATOM 1190 O O . GLY A 1 162 ? -17.271 -10.452 2.454 1.00 94.19 162 GLY A O 1
ATOM 1191 N N . ASP A 1 163 ? -16.398 -11.188 4.407 1.00 94.44 163 ASP A N 1
ATOM 1192 C CA . ASP A 1 163 ? -14.990 -10.987 4.040 1.00 94.44 163 ASP A CA 1
ATOM 1193 C C . ASP A 1 163 ? -14.656 -11.538 2.652 1.00 94.44 163 ASP A C 1
ATOM 1195 O O . ASP A 1 163 ? -14.049 -10.851 1.837 1.00 94.44 163 ASP A O 1
ATOM 1199 N N . ILE A 1 164 ? -15.121 -12.754 2.347 1.00 96.31 164 ILE A N 1
ATOM 1200 C CA . ILE A 1 164 ? -14.844 -13.413 1.067 1.00 96.31 164 ILE A CA 1
ATOM 1201 C C . ILE A 1 164 ? -15.387 -12.632 -0.138 1.00 96.31 164 ILE A C 1
ATOM 1203 O O . ILE A 1 164 ? -14.753 -12.619 -1.194 1.00 96.31 164 ILE A O 1
ATOM 1207 N N . PHE A 1 165 ? -16.526 -11.946 0.007 1.00 96.31 165 PHE A N 1
ATOM 1208 C CA . PHE A 1 165 ? -17.087 -11.115 -1.058 1.00 96.31 165 PHE A CA 1
ATOM 1209 C C . PHE A 1 165 ? -16.254 -9.850 -1.258 1.00 96.31 165 PHE A C 1
ATOM 1211 O O . PHE A 1 165 ? -15.950 -9.500 -2.398 1.00 96.31 165 PHE A O 1
ATOM 1218 N N . LEU A 1 166 ? -15.829 -9.206 -0.167 1.00 94.81 166 LEU A N 1
ATOM 1219 C CA . LEU A 1 166 ? -14.924 -8.058 -0.222 1.00 94.81 166 LEU A CA 1
ATOM 1220 C C . LEU A 1 166 ? -13.589 -8.435 -0.876 1.00 94.81 166 LEU A C 1
ATOM 1222 O O . LEU A 1 166 ? -13.161 -7.764 -1.817 1.00 94.81 166 LEU A O 1
ATOM 1226 N N . THR A 1 167 ? -12.973 -9.547 -0.457 1.00 96.25 167 THR A N 1
ATOM 1227 C CA . THR A 1 167 ? -11.747 -10.075 -1.074 1.00 96.25 167 THR A CA 1
ATOM 1228 C C . THR A 1 167 ? -11.946 -10.314 -2.570 1.00 96.25 167 THR A C 1
ATOM 1230 O O . THR A 1 167 ? -11.134 -9.870 -3.381 1.00 96.25 167 THR A O 1
ATOM 1233 N N . ALA A 1 168 ? -13.037 -10.984 -2.958 1.00 97.56 168 ALA A N 1
ATOM 1234 C CA . ALA A 1 168 ? -13.316 -11.310 -4.352 1.00 97.56 168 ALA A CA 1
ATOM 1235 C C . ALA A 1 168 ? -13.476 -10.054 -5.217 1.00 97.56 168 ALA A C 1
ATOM 1237 O O . ALA A 1 168 ? -12.879 -9.979 -6.290 1.00 97.56 168 ALA A O 1
ATOM 1238 N N . ILE A 1 169 ? -14.220 -9.047 -4.746 1.00 97.00 169 ILE A N 1
ATOM 1239 C CA . ILE A 1 169 ? -14.399 -7.779 -5.467 1.00 97.00 169 ILE A CA 1
ATOM 1240 C C . ILE A 1 169 ? -13.045 -7.099 -5.682 1.00 97.00 169 ILE A C 1
ATOM 1242 O O . ILE A 1 169 ? -12.704 -6.738 -6.810 1.00 97.00 169 ILE A O 1
ATOM 1246 N N . VAL A 1 170 ? -12.243 -6.966 -4.622 1.00 97.38 170 VAL A N 1
ATOM 1247 C CA . VAL A 1 170 ? -10.941 -6.293 -4.700 1.00 97.38 170 VAL A CA 1
ATOM 1248 C C . VAL A 1 170 ? -9.987 -7.033 -5.645 1.00 97.38 170 VAL A C 1
ATOM 1250 O O . VAL A 1 170 ? -9.310 -6.393 -6.453 1.00 97.38 170 VAL A O 1
ATOM 1253 N N . LEU A 1 171 ? -9.969 -8.370 -5.623 1.00 97.94 171 LEU A N 1
ATOM 1254 C CA . LEU A 1 171 ? -9.124 -9.172 -6.513 1.00 97.94 171 LEU A CA 1
ATOM 1255 C C . LEU A 1 171 ? -9.595 -9.184 -7.969 1.00 97.94 171 LEU A C 1
ATOM 1257 O O . LEU A 1 171 ? -8.760 -9.183 -8.873 1.00 97.94 171 LEU A O 1
ATOM 1261 N N . VAL A 1 172 ? -10.905 -9.156 -8.226 1.00 98.38 172 VAL A N 1
ATOM 1262 C CA . VAL A 1 172 ? -11.429 -9.005 -9.592 1.00 98.38 172 VAL A CA 1
ATOM 1263 C C . VAL A 1 172 ? -11.036 -7.641 -10.152 1.00 98.38 172 VAL A C 1
ATOM 1265 O O . VAL A 1 172 ? -10.541 -7.565 -11.275 1.00 98.38 172 VAL A O 1
ATOM 1268 N N . ILE A 1 173 ? -11.167 -6.568 -9.368 1.00 98.44 173 ILE A N 1
ATOM 1269 C CA . ILE A 1 173 ? -10.726 -5.235 -9.796 1.00 98.44 173 ILE A CA 1
ATOM 1270 C C . ILE A 1 173 ? -9.211 -5.184 -10.007 1.00 98.44 173 ILE A C 1
ATOM 1272 O O . ILE A 1 173 ? -8.758 -4.603 -10.997 1.00 98.44 173 ILE A O 1
ATOM 1276 N N . PHE A 1 174 ? -8.426 -5.838 -9.145 1.00 98.56 174 PHE A N 1
ATOM 1277 C CA . PHE A 1 174 ? -6.996 -6.022 -9.384 1.00 98.56 174 PHE A CA 1
ATOM 1278 C C . PHE A 1 174 ? -6.747 -6.697 -10.738 1.00 98.56 174 PHE A C 1
ATOM 1280 O O . PHE A 1 174 ? -5.961 -6.185 -11.531 1.00 98.56 174 PHE A O 1
ATOM 1287 N N . ALA A 1 175 ? -7.416 -7.817 -11.024 1.00 98.44 175 ALA A N 1
ATOM 1288 C CA . ALA A 1 175 ? -7.222 -8.584 -12.252 1.00 98.44 175 ALA A CA 1
ATOM 1289 C C . ALA A 1 175 ? -7.610 -7.787 -13.508 1.00 98.44 175 ALA A C 1
ATOM 1291 O O . ALA A 1 175 ? -6.886 -7.821 -14.504 1.00 98.44 175 ALA A O 1
ATOM 1292 N N . LEU A 1 176 ? -8.702 -7.018 -13.454 1.00 98.56 176 LEU A N 1
ATOM 1293 C CA . LEU A 1 176 ? -9.119 -6.127 -14.538 1.00 98.56 176 LEU A CA 1
ATOM 1294 C C . LEU A 1 176 ? -8.104 -4.999 -14.760 1.00 98.56 176 LEU A C 1
ATOM 1296 O O . LEU A 1 176 ? -7.663 -4.781 -15.890 1.00 98.56 176 LEU A O 1
ATOM 1300 N N . GLY A 1 177 ? -7.678 -4.319 -13.691 1.00 98.38 177 GLY A N 1
ATOM 1301 C CA . GLY A 1 177 ? -6.651 -3.277 -13.765 1.00 98.38 177 GLY A CA 1
ATOM 1302 C C . GLY A 1 177 ? -5.308 -3.819 -14.261 1.00 98.38 177 GLY A C 1
ATOM 1303 O O . GLY A 1 177 ? -4.649 -3.191 -15.091 1.00 98.38 177 GLY A O 1
ATOM 1304 N N . PHE A 1 178 ? -4.939 -5.027 -13.832 1.00 98.50 178 PHE A N 1
ATOM 1305 C CA . PHE A 1 178 ? -3.768 -5.744 -14.321 1.00 98.50 178 PHE A CA 1
ATOM 1306 C C . PHE A 1 178 ? -3.871 -6.029 -15.818 1.00 98.50 178 PHE A C 1
ATOM 1308 O O . PHE A 1 178 ? -2.950 -5.695 -16.562 1.00 98.50 178 PHE A O 1
ATOM 1315 N N . GLY A 1 179 ? -5.001 -6.582 -16.269 1.00 98.12 179 GLY A N 1
ATOM 1316 C CA . GLY A 1 179 ? -5.267 -6.854 -17.679 1.00 98.12 179 GLY A CA 1
ATOM 1317 C C . GLY A 1 179 ? -5.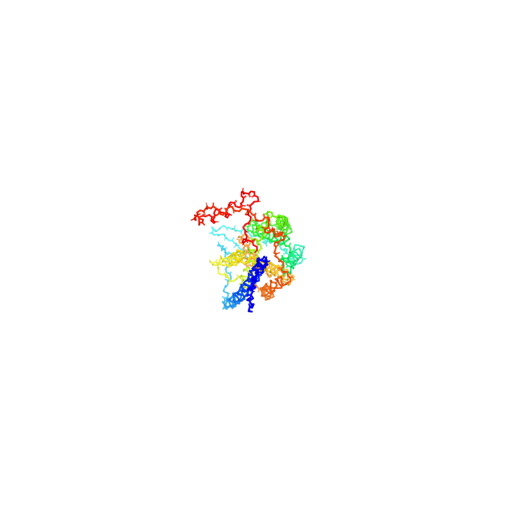140 -5.597 -18.538 1.00 98.12 179 GLY A C 1
ATOM 1318 O O . GLY A 1 179 ? -4.424 -5.611 -19.537 1.00 98.12 179 GLY A O 1
ATOM 1319 N N . ILE A 1 180 ? -5.742 -4.484 -18.105 1.00 97.75 180 ILE A N 1
ATOM 1320 C CA . ILE A 1 180 ? -5.626 -3.181 -18.779 1.00 97.75 180 ILE A CA 1
ATOM 1321 C C . ILE A 1 180 ? -4.163 -2.724 -18.831 1.00 97.75 180 ILE A C 1
ATOM 1323 O O . ILE A 1 180 ? -3.674 -2.323 -19.887 1.00 97.75 180 ILE A O 1
ATOM 1327 N N . GLY A 1 181 ? -3.437 -2.810 -17.715 1.00 96.50 181 GLY A N 1
ATOM 1328 C CA . GLY A 1 181 ? -2.067 -2.308 -17.622 1.00 96.50 181 GLY A CA 1
ATOM 1329 C C . GLY A 1 181 ? -1.012 -3.113 -18.378 1.00 96.50 181 GLY A C 1
ATOM 1330 O O . GLY A 1 181 ? 0.105 -2.620 -18.557 1.00 96.50 181 GLY A O 1
ATOM 1331 N N . VAL A 1 182 ? -1.346 -4.311 -18.862 1.00 96.62 182 VAL A N 1
ATOM 1332 C CA . VAL A 1 182 ? -0.483 -5.088 -19.765 1.00 96.62 182 VAL A CA 1
ATOM 1333 C C . VAL A 1 182 ? -0.475 -4.503 -21.185 1.00 96.62 182 VAL A C 1
ATOM 1335 O O . VAL A 1 182 ? 0.499 -4.693 -21.920 1.00 96.62 182 VAL A O 1
ATOM 1338 N N . PHE A 1 183 ? -1.514 -3.766 -21.590 1.00 96.12 183 PHE A N 1
ATOM 1339 C CA . PHE A 1 183 ? -1.598 -3.189 -22.931 1.00 96.12 183 PHE A CA 1
ATOM 1340 C C . PHE A 1 183 ? -0.722 -1.939 -23.105 1.00 96.12 183 PHE A C 1
ATOM 1342 O O . PHE A 1 183 ? -0.490 -1.159 -22.183 1.00 96.12 183 PHE A O 1
ATOM 1349 N N . GLU A 1 184 ? -0.256 -1.712 -24.338 1.00 92.62 184 GLU A N 1
ATOM 1350 C CA . GLU A 1 184 ? 0.670 -0.613 -24.649 1.00 92.62 184 GLU A CA 1
ATOM 1351 C C . GLU A 1 184 ? 0.039 0.775 -24.451 1.00 92.62 184 GLU A C 1
ATOM 1353 O O . GLU A 1 184 ? 0.736 1.696 -24.034 1.00 92.62 184 GLU A O 1
ATOM 1358 N N . PHE A 1 185 ? -1.268 0.935 -24.696 1.00 94.06 185 PHE A N 1
ATOM 1359 C CA . PHE A 1 185 ? -1.951 2.224 -24.517 1.00 94.06 185 PHE A CA 1
ATOM 1360 C C . PHE A 1 185 ? -1.990 2.661 -23.042 1.00 94.06 185 PHE A C 1
ATOM 1362 O O . PHE A 1 185 ? -1.916 3.849 -22.745 1.00 94.06 185 PHE A O 1
ATOM 1369 N N . ALA A 1 186 ? -2.039 1.704 -22.108 1.00 94.25 186 ALA A N 1
ATOM 1370 C CA . ALA A 1 186 ? -2.062 1.961 -20.669 1.00 94.25 186 ALA A CA 1
ATOM 1371 C C . ALA A 1 186 ? -0.657 2.148 -20.075 1.00 94.25 186 ALA A C 1
ATOM 1373 O O . ALA A 1 186 ? -0.505 2.448 -18.891 1.00 94.25 186 ALA A O 1
ATOM 1374 N N . ARG A 1 187 ? 0.395 1.983 -20.883 1.00 93.12 187 ARG A N 1
ATOM 1375 C CA . ARG A 1 187 ? 1.781 1.929 -20.416 1.00 93.12 187 ARG A CA 1
ATOM 1376 C C . ARG A 1 187 ? 2.221 3.185 -19.676 1.00 93.12 187 ARG A C 1
ATOM 1378 O O . ARG A 1 187 ? 2.885 3.071 -18.648 1.00 93.12 187 ARG A O 1
ATOM 1385 N N . LEU A 1 188 ? 1.883 4.369 -20.191 1.00 94.25 188 LEU A N 1
ATOM 1386 C CA . LEU A 1 188 ? 2.250 5.625 -19.533 1.00 94.25 188 LEU A CA 1
ATOM 1387 C C . LEU A 1 188 ? 1.555 5.738 -18.172 1.00 94.25 188 LEU A C 1
ATOM 1389 O O . LEU A 1 188 ? 2.214 6.019 -17.176 1.00 94.25 188 LEU A O 1
ATOM 1393 N N . GLY A 1 189 ? 0.259 5.411 -18.123 1.00 95.69 189 GLY A N 1
ATOM 1394 C CA . GLY A 1 189 ? -0.498 5.328 -16.876 1.00 95.69 189 GLY A CA 1
ATOM 1395 C C . GLY A 1 189 ? 0.120 4.336 -15.891 1.00 95.69 189 GLY A C 1
ATOM 1396 O O . GLY A 1 189 ? 0.250 4.650 -14.715 1.00 95.69 189 GLY A O 1
ATOM 1397 N N . GLY A 1 190 ? 0.592 3.184 -16.370 1.00 96.75 190 GLY A N 1
ATOM 1398 C CA . GLY A 1 190 ? 1.227 2.170 -15.533 1.00 96.75 190 GLY A CA 1
ATOM 1399 C C . GLY A 1 190 ? 2.587 2.586 -14.983 1.00 96.75 190 GLY A C 1
ATOM 1400 O O . GLY A 1 190 ? 2.868 2.331 -13.818 1.00 96.75 190 GLY A O 1
ATOM 1401 N N . ILE A 1 191 ? 3.420 3.270 -15.772 1.00 96.44 191 ILE A N 1
ATOM 1402 C CA . ILE A 1 191 ? 4.688 3.848 -15.289 1.00 96.44 191 ILE A CA 1
ATOM 1403 C C . ILE A 1 191 ? 4.392 4.884 -14.198 1.00 96.44 191 ILE A C 1
ATOM 1405 O O . ILE A 1 191 ? 4.998 4.828 -13.128 1.00 96.44 191 ILE A O 1
ATOM 1409 N N . THR A 1 192 ? 3.429 5.778 -14.431 1.00 97.12 192 THR A N 1
ATOM 1410 C CA . THR A 1 192 ? 2.990 6.759 -13.431 1.00 97.12 192 THR A CA 1
ATOM 1411 C C . THR A 1 192 ? 2.461 6.073 -12.170 1.00 97.12 192 THR A C 1
ATOM 1413 O O . THR A 1 192 ? 2.850 6.450 -11.065 1.00 97.12 192 THR A O 1
ATOM 1416 N N . ALA A 1 193 ? 1.651 5.021 -12.317 1.00 98.06 193 ALA A N 1
ATOM 1417 C CA . ALA A 1 193 ? 1.129 4.234 -11.206 1.00 98.06 193 ALA A CA 1
ATOM 1418 C C . ALA A 1 193 ? 2.251 3.567 -10.395 1.00 98.06 193 ALA A C 1
ATOM 1420 O O . ALA A 1 193 ? 2.200 3.614 -9.172 1.00 98.06 193 ALA A O 1
ATOM 1421 N N . VAL A 1 194 ? 3.302 3.025 -11.030 1.00 98.31 194 VAL A N 1
ATOM 1422 C CA . VAL A 1 194 ? 4.478 2.476 -10.317 1.00 98.31 194 VAL A CA 1
ATOM 1423 C C . VAL A 1 194 ? 5.121 3.541 -9.426 1.00 98.31 194 VAL A C 1
ATOM 1425 O O . VAL A 1 194 ? 5.422 3.267 -8.264 1.00 98.31 194 VAL A O 1
ATOM 1428 N N . GLY A 1 195 ? 5.334 4.752 -9.952 1.00 97.50 195 GLY A N 1
ATOM 1429 C CA . GLY A 1 195 ? 5.939 5.846 -9.187 1.00 97.50 195 GLY A CA 1
ATOM 1430 C C . GLY A 1 195 ? 5.060 6.296 -8.024 1.00 97.50 195 GLY A C 1
ATOM 1431 O O . GLY A 1 195 ? 5.519 6.322 -6.883 1.00 97.50 195 GLY A O 1
ATOM 1432 N N . LEU A 1 196 ? 3.786 6.597 -8.297 1.00 98.12 196 LEU A N 1
ATOM 1433 C CA . LEU A 1 196 ? 2.836 7.067 -7.285 1.00 98.12 196 LEU A CA 1
ATOM 1434 C C . LEU A 1 196 ? 2.574 6.005 -6.212 1.00 98.12 196 LEU A C 1
ATOM 1436 O O . LEU A 1 196 ? 2.702 6.299 -5.026 1.00 98.12 196 LEU A O 1
ATOM 1440 N N . ALA A 1 197 ? 2.265 4.767 -6.606 1.00 98.31 197 ALA A N 1
ATOM 1441 C CA . ALA A 1 197 ? 2.008 3.675 -5.669 1.00 98.31 197 ALA A CA 1
ATOM 1442 C C . ALA A 1 197 ? 3.270 3.295 -4.886 1.00 98.31 197 ALA A C 1
ATOM 1444 O O . ALA A 1 197 ? 3.187 2.996 -3.699 1.00 98.31 197 ALA A O 1
ATOM 1445 N N . GLY A 1 198 ? 4.450 3.363 -5.507 1.00 98.19 198 GLY A N 1
ATOM 1446 C CA . GLY A 1 198 ? 5.721 3.155 -4.822 1.00 98.19 198 GLY A CA 1
ATOM 1447 C C . GLY A 1 198 ? 6.029 4.222 -3.779 1.00 98.19 198 GLY A C 1
ATOM 1448 O O . GLY A 1 198 ? 6.439 3.887 -2.667 1.00 98.19 198 GLY A O 1
ATOM 1449 N N . GLY A 1 199 ? 5.794 5.496 -4.087 1.00 97.94 199 GLY A N 1
ATOM 1450 C CA . GLY A 1 199 ? 5.910 6.567 -3.100 1.00 97.94 199 GLY A CA 1
ATOM 1451 C C . GLY A 1 199 ? 4.858 6.461 -1.995 1.00 97.94 199 GLY A C 1
ATOM 1452 O O . GLY A 1 199 ? 5.198 6.587 -0.821 1.00 97.94 199 GLY A O 1
ATOM 1453 N N . ALA A 1 200 ? 3.610 6.135 -2.341 1.00 98.31 200 ALA A N 1
ATOM 1454 C CA . ALA A 1 200 ? 2.544 5.911 -1.368 1.00 98.31 200 ALA A CA 1
ATOM 1455 C C . ALA A 1 200 ? 2.880 4.746 -0.426 1.00 98.31 200 ALA A C 1
ATOM 1457 O O . ALA A 1 200 ? 2.804 4.908 0.784 1.00 98.31 200 ALA A O 1
ATOM 1458 N N . ALA A 1 201 ? 3.348 3.608 -0.949 1.00 98.38 201 ALA A N 1
ATOM 1459 C CA . ALA A 1 201 ? 3.792 2.464 -0.149 1.00 98.38 201 ALA A CA 1
ATOM 1460 C C . ALA A 1 201 ? 4.944 2.824 0.803 1.00 98.38 201 ALA A C 1
ATOM 1462 O O . ALA A 1 201 ? 5.032 2.302 1.913 1.00 98.38 201 ALA A O 1
ATOM 1463 N N . PHE A 1 202 ? 5.838 3.730 0.399 1.00 97.94 202 PHE A N 1
ATOM 1464 C CA . PHE A 1 202 ? 6.884 4.251 1.277 1.00 97.94 202 PHE A CA 1
ATOM 1465 C C . PHE A 1 202 ? 6.300 5.130 2.396 1.00 97.94 202 PHE A C 1
ATOM 1467 O O . PHE A 1 202 ? 6.590 4.900 3.568 1.00 97.94 202 PHE A O 1
ATOM 1474 N N . GLY A 1 203 ? 5.421 6.075 2.050 1.00 97.19 203 GLY A N 1
ATOM 1475 C CA . GLY A 1 203 ? 4.753 6.955 3.013 1.00 97.19 203 GLY A CA 1
ATOM 1476 C C . GLY A 1 203 ? 3.847 6.211 3.999 1.00 97.19 203 GLY A C 1
ATOM 1477 O O . GLY A 1 203 ? 3.879 6.500 5.192 1.00 97.19 203 GLY A O 1
ATOM 1478 N N . LEU A 1 204 ? 3.105 5.200 3.534 1.00 97.75 204 LEU A N 1
ATOM 1479 C CA . LEU A 1 204 ? 2.272 4.338 4.378 1.00 97.75 204 LEU A CA 1
ATOM 1480 C C . LEU A 1 204 ? 3.112 3.674 5.466 1.00 97.75 204 LEU A C 1
ATOM 1482 O O . LEU A 1 204 ? 2.747 3.706 6.634 1.00 97.75 204 LEU A O 1
ATOM 1486 N N . ARG A 1 205 ? 4.281 3.132 5.109 1.00 97.50 205 ARG A N 1
ATOM 1487 C CA . ARG A 1 205 ? 5.177 2.510 6.088 1.00 97.50 205 ARG A CA 1
ATOM 1488 C C . ARG A 1 205 ? 5.646 3.493 7.148 1.00 97.50 205 ARG A C 1
ATOM 1490 O O . ARG A 1 205 ? 5.651 3.117 8.309 1.00 97.50 205 ARG A O 1
ATOM 1497 N N . ILE A 1 206 ? 5.979 4.729 6.769 1.00 95.06 206 ILE A N 1
ATOM 1498 C CA . ILE A 1 206 ? 6.364 5.790 7.716 1.00 95.06 206 ILE A CA 1
ATOM 1499 C C . ILE A 1 206 ? 5.224 6.082 8.695 1.00 95.06 206 ILE A C 1
ATOM 1501 O O . ILE A 1 206 ? 5.438 6.098 9.903 1.00 95.06 206 ILE A O 1
ATOM 1505 N N . VAL A 1 207 ? 4.010 6.281 8.178 1.00 95.56 207 VAL A N 1
ATOM 1506 C CA . VAL A 1 207 ? 2.827 6.606 8.988 1.00 95.56 207 VAL A CA 1
ATOM 1507 C C . VAL A 1 207 ? 2.464 5.474 9.956 1.00 95.56 207 VAL A C 1
ATOM 1509 O O . VAL A 1 207 ? 1.983 5.741 11.054 1.00 95.56 207 VAL A O 1
ATOM 1512 N N . LEU A 1 208 ? 2.717 4.220 9.576 1.00 95.81 208 LEU A N 1
ATOM 1513 C CA . LEU A 1 208 ? 2.383 3.031 10.363 1.00 95.81 208 LEU A CA 1
ATOM 1514 C C . LEU A 1 208 ? 3.434 2.644 11.417 1.00 95.81 208 LEU A C 1
ATOM 1516 O O . LEU A 1 208 ? 3.205 1.688 12.158 1.00 95.81 208 LEU A O 1
ATOM 1520 N N . LEU A 1 209 ? 4.572 3.344 11.507 1.00 93.06 209 LEU A N 1
ATOM 1521 C CA . LEU A 1 209 ? 5.634 3.015 12.473 1.00 93.06 209 LEU A CA 1
ATOM 1522 C C . LEU A 1 209 ? 5.215 3.209 13.936 1.00 93.06 209 LEU A C 1
ATOM 1524 O O . LEU A 1 209 ? 5.782 2.560 14.818 1.00 93.06 209 LEU A O 1
ATOM 1528 N N . GLN A 1 210 ? 4.251 4.094 14.187 1.00 88.50 210 GLN A N 1
ATOM 1529 C CA . GLN A 1 210 ? 3.849 4.508 15.527 1.00 88.50 210 GLN A CA 1
ATOM 1530 C C . GLN A 1 210 ? 2.428 4.049 15.868 1.00 88.50 210 GLN A C 1
ATOM 1532 O O . GLN A 1 210 ? 1.565 3.898 14.999 1.00 88.50 210 GLN A O 1
ATOM 1537 N N . GLU A 1 211 ? 2.207 3.817 17.161 1.00 86.69 211 GLU A N 1
ATOM 1538 C CA . GLU A 1 211 ? 0.897 3.504 17.732 1.00 86.69 211 GLU A CA 1
ATOM 1539 C C . GLU A 1 211 ? -0.080 4.648 17.470 1.00 86.69 211 GLU A C 1
ATOM 1541 O O . GLU A 1 211 ? 0.267 5.817 17.631 1.00 86.69 211 GLU A O 1
ATOM 1546 N N . GLY A 1 212 ? -1.301 4.322 17.050 1.00 78.19 212 GLY A N 1
ATOM 1547 C CA . GLY A 1 212 ? -2.284 5.337 16.674 1.00 78.19 212 GLY A CA 1
ATOM 1548 C C . GLY A 1 212 ? -1.902 6.171 15.447 1.00 78.19 212 GLY A C 1
ATOM 1549 O O . GLY A 1 212 ? -2.512 7.220 15.239 1.00 78.19 212 GLY A O 1
ATOM 1550 N N . LEU A 1 213 ? -0.962 5.679 14.622 1.00 85.81 213 LEU A N 1
ATOM 1551 C CA . LEU A 1 213 ? -0.310 6.369 13.497 1.00 85.81 213 LEU A CA 1
ATOM 1552 C C . LEU A 1 213 ? 0.737 7.400 13.951 1.00 85.81 213 LEU A C 1
ATOM 1554 O O . LEU A 1 213 ? 0.819 7.767 15.118 1.00 85.81 213 LEU A O 1
ATOM 1558 N N . LEU A 1 214 ? 1.549 7.887 13.009 1.00 84.75 214 LEU A N 1
ATOM 1559 C CA . LEU A 1 214 ? 2.588 8.889 13.278 1.00 84.75 214 LEU A CA 1
ATOM 1560 C C . LEU A 1 214 ? 2.024 10.192 13.867 1.00 84.75 214 LEU A C 1
ATOM 1562 O O . LEU A 1 214 ? 2.646 10.806 14.729 1.00 84.75 214 LEU A O 1
ATOM 1566 N N . ILE A 1 215 ? 0.849 10.622 13.403 1.00 84.88 215 ILE A N 1
ATOM 1567 C CA . ILE A 1 215 ? 0.142 11.790 13.936 1.00 84.88 215 ILE A CA 1
ATOM 1568 C C . ILE A 1 215 ? -1.207 11.319 14.471 1.00 84.88 215 ILE A C 1
ATOM 1570 O O . ILE A 1 215 ? -2.164 11.155 13.713 1.00 84.88 215 ILE A O 1
ATOM 1574 N N . SER A 1 216 ? -1.266 11.098 15.784 1.00 78.88 216 SER A N 1
ATOM 1575 C CA . SER A 1 216 ? -2.431 10.546 16.488 1.00 78.88 216 SER A CA 1
ATOM 1576 C C . SER A 1 216 ? -3.475 11.595 16.896 1.00 78.88 216 SER A C 1
ATOM 1578 O O . SER A 1 216 ? -4.588 11.243 17.281 1.00 78.88 216 SER A O 1
ATOM 1580 N N . SER A 1 217 ? -3.153 12.892 16.793 1.00 79.44 217 SER A N 1
ATOM 1581 C CA . SER A 1 217 ? -4.101 13.975 17.085 1.00 79.44 217 SER A CA 1
ATOM 1582 C C . SER A 1 217 ? -5.249 13.998 16.074 1.00 79.44 217 SER A C 1
ATOM 1584 O O . SER A 1 217 ? -5.028 14.038 14.862 1.00 79.44 217 SER A O 1
ATOM 1586 N N . THR A 1 218 ? -6.485 14.053 16.572 1.00 74.06 218 THR A N 1
ATOM 1587 C CA . THR A 1 218 ? -7.701 14.041 15.746 1.00 74.06 218 THR A CA 1
ATOM 1588 C C . THR A 1 218 ? -7.777 15.186 14.754 1.00 74.06 218 THR A C 1
ATOM 1590 O O . THR A 1 218 ? -8.142 14.984 13.598 1.00 74.06 218 THR A O 1
ATOM 1593 N N . GLN A 1 219 ? -7.382 16.382 15.186 1.00 79.69 219 GLN A N 1
ATOM 1594 C CA . GLN A 1 219 ? -7.396 17.593 14.366 1.00 79.69 219 GLN A CA 1
ATOM 1595 C C . GLN A 1 219 ? -6.334 17.558 13.261 1.00 79.69 219 GLN A C 1
ATOM 1597 O O . GLN A 1 219 ? -6.476 18.225 12.240 1.00 79.69 219 GLN A O 1
ATOM 1602 N N . LEU A 1 220 ? -5.276 16.766 13.454 1.00 84.88 220 LEU A N 1
ATOM 1603 C CA . LEU A 1 220 ? -4.122 16.693 12.562 1.00 84.88 220 LEU A CA 1
ATOM 1604 C C . LEU A 1 220 ? -4.030 15.366 11.806 1.00 84.88 220 LEU A C 1
ATOM 1606 O O . LEU A 1 220 ? -3.057 15.137 11.094 1.00 84.88 220 LEU A O 1
ATOM 1610 N N . TYR A 1 221 ? -5.045 14.505 11.896 1.00 86.56 221 TYR A N 1
ATOM 1611 C CA . TYR A 1 221 ? -5.052 13.201 11.236 1.00 86.56 221 TYR A CA 1
ATOM 1612 C C . TYR A 1 221 ? -4.798 13.298 9.717 1.00 86.56 221 TYR A C 1
ATOM 1614 O O . TYR A 1 221 ? -4.092 12.460 9.151 1.00 86.56 221 TYR A O 1
ATOM 1622 N N . ALA A 1 222 ? -5.298 14.355 9.064 1.00 89.38 222 ALA A N 1
ATOM 1623 C CA . ALA A 1 222 ? -5.069 14.627 7.643 1.00 89.38 222 ALA A CA 1
ATOM 1624 C C . ALA A 1 222 ? -3.577 14.775 7.279 1.00 89.38 222 ALA A C 1
ATOM 1626 O O . ALA A 1 222 ? -3.197 14.522 6.135 1.00 89.38 222 ALA A O 1
ATOM 1627 N N . LEU A 1 223 ? -2.711 15.124 8.239 1.00 91.12 223 LEU A N 1
ATOM 1628 C CA . LEU A 1 223 ? -1.268 15.201 8.015 1.00 91.12 223 LEU A CA 1
ATOM 1629 C C . LEU A 1 223 ? -0.642 13.827 7.735 1.00 91.12 223 LEU A C 1
ATOM 1631 O O . LEU A 1 223 ? 0.332 13.760 6.990 1.00 91.12 223 LEU A O 1
ATOM 1635 N N . ASN A 1 224 ? -1.212 12.724 8.235 1.00 93.19 224 ASN A N 1
ATOM 1636 C CA . ASN A 1 224 ? -0.761 11.380 7.850 1.00 93.19 224 ASN A CA 1
ATOM 1637 C C . ASN A 1 224 ? -0.937 11.163 6.338 1.00 93.19 224 ASN A C 1
ATOM 1639 O O . ASN A 1 224 ? -0.016 10.729 5.648 1.00 93.19 224 ASN A O 1
ATOM 1643 N N . TRP A 1 225 ? -2.100 11.541 5.800 1.00 94.88 225 TRP A N 1
ATOM 1644 C CA . TRP A 1 225 ? -2.367 11.491 4.361 1.00 94.88 225 TRP A CA 1
ATOM 1645 C C . TRP A 1 225 ? -1.509 12.475 3.570 1.00 94.88 225 TRP A C 1
ATOM 1647 O O . TRP A 1 225 ? -1.079 12.141 2.468 1.00 94.88 225 TRP A O 1
ATOM 1657 N N . LEU A 1 226 ? -1.195 13.644 4.136 1.00 95.19 226 LEU A N 1
ATOM 1658 C CA . LEU A 1 226 ? -0.247 14.579 3.532 1.00 95.19 226 LEU A CA 1
ATOM 1659 C C . LEU A 1 226 ? 1.140 13.942 3.378 1.00 95.19 226 LEU A C 1
ATOM 1661 O O . LEU A 1 226 ? 1.733 14.066 2.313 1.00 95.19 226 LEU A O 1
ATOM 1665 N N . ILE A 1 227 ? 1.638 13.215 4.384 1.00 94.88 227 ILE A N 1
ATOM 1666 C CA . ILE A 1 227 ? 2.920 12.494 4.297 1.00 94.88 227 ILE A CA 1
ATOM 1667 C C . ILE A 1 227 ? 2.876 11.453 3.174 1.00 94.88 227 ILE A C 1
ATOM 1669 O O . ILE A 1 227 ? 3.762 11.437 2.317 1.00 94.88 227 ILE A O 1
ATOM 1673 N N . VAL A 1 228 ? 1.823 10.629 3.124 1.00 97.06 228 VAL A N 1
ATOM 1674 C CA . VAL A 1 228 ? 1.632 9.638 2.049 1.00 97.06 228 VAL A CA 1
ATOM 1675 C C . VAL A 1 228 ? 1.591 10.322 0.678 1.00 97.06 228 VAL A C 1
ATOM 1677 O O . VAL A 1 228 ? 2.272 9.881 -0.248 1.00 97.06 228 VAL A O 1
ATOM 1680 N N . GLY A 1 229 ? 0.849 11.424 0.557 1.00 96.75 229 GLY A N 1
ATOM 1681 C CA . GLY A 1 229 ? 0.704 12.205 -0.670 1.00 96.75 229 GLY A CA 1
ATOM 1682 C C . GLY A 1 229 ? 2.002 12.873 -1.122 1.00 96.75 229 GLY A C 1
ATOM 1683 O O . GLY A 1 229 ? 2.325 12.829 -2.307 1.00 96.75 229 GLY A O 1
ATOM 1684 N N . VAL A 1 230 ? 2.790 13.428 -0.198 1.00 96.31 230 VAL A N 1
ATOM 1685 C CA . VAL A 1 230 ? 4.108 14.014 -0.489 1.00 96.31 230 VAL A CA 1
ATOM 1686 C C . VAL A 1 230 ? 5.080 12.934 -0.958 1.00 96.31 230 VAL A C 1
ATOM 1688 O O . VAL A 1 230 ? 5.752 13.128 -1.970 1.00 96.31 230 VAL A O 1
ATOM 1691 N N . CYS A 1 231 ? 5.126 11.773 -0.295 1.00 97.00 231 CYS A N 1
ATOM 1692 C CA . CYS A 1 231 ? 5.958 10.654 -0.741 1.00 97.00 231 CYS A CA 1
ATOM 1693 C C . CYS A 1 231 ? 5.530 10.135 -2.124 1.00 97.00 231 CYS A C 1
ATOM 1695 O O . CYS A 1 231 ? 6.386 9.913 -2.983 1.00 97.00 231 CYS A O 1
ATOM 1697 N N . ALA A 1 232 ? 4.222 9.980 -2.365 1.00 97.50 232 ALA A N 1
ATOM 1698 C CA . ALA A 1 232 ? 3.668 9.588 -3.662 1.00 97.50 232 ALA A CA 1
ATOM 1699 C C . ALA A 1 232 ? 4.023 10.599 -4.760 1.00 97.50 232 ALA A C 1
ATOM 1701 O O . ALA A 1 232 ? 4.563 10.218 -5.797 1.00 97.50 232 ALA A O 1
ATOM 1702 N N . GLY A 1 233 ? 3.788 11.889 -4.512 1.00 95.44 233 GLY A N 1
ATOM 1703 C CA . GLY A 1 233 ? 4.084 12.977 -5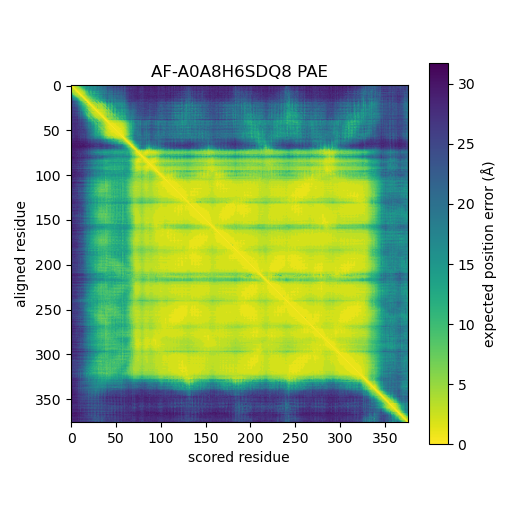.440 1.00 95.44 233 GLY A CA 1
ATOM 1704 C C . GLY A 1 233 ? 5.574 13.093 -5.749 1.00 95.44 233 GLY A C 1
ATOM 1705 O O . GLY A 1 233 ? 5.941 13.176 -6.915 1.00 95.44 233 GLY A O 1
ATOM 1706 N N . ALA A 1 234 ? 6.447 13.020 -4.740 1.00 94.69 234 ALA A N 1
ATOM 1707 C CA . ALA A 1 234 ? 7.895 13.058 -4.938 1.00 94.69 234 ALA A CA 1
ATOM 1708 C C . ALA A 1 234 ? 8.391 11.873 -5.783 1.00 94.69 234 ALA A C 1
ATOM 1710 O O . ALA A 1 234 ? 9.164 12.065 -6.724 1.00 94.69 234 ALA A O 1
ATOM 1711 N N . ALA A 1 235 ? 7.913 10.656 -5.505 1.00 94.25 235 ALA A N 1
ATOM 1712 C CA . ALA A 1 235 ? 8.258 9.476 -6.296 1.00 94.25 235 ALA A CA 1
ATOM 1713 C C . ALA A 1 235 ? 7.694 9.553 -7.727 1.00 94.25 235 ALA A C 1
ATOM 1715 O O . ALA A 1 235 ? 8.408 9.245 -8.681 1.00 94.25 235 ALA A O 1
ATOM 1716 N N . GLY A 1 236 ? 6.459 10.029 -7.903 1.00 93.44 236 GLY A N 1
ATOM 1717 C CA . GLY A 1 236 ? 5.858 10.270 -9.217 1.00 93.44 236 GLY A CA 1
ATOM 1718 C C . GLY A 1 236 ? 6.620 11.320 -10.029 1.00 93.44 236 GLY A C 1
ATOM 1719 O O . GLY A 1 236 ? 6.978 11.070 -11.175 1.00 93.44 236 GLY A O 1
ATOM 1720 N N . LEU A 1 237 ? 6.954 12.461 -9.425 1.00 93.00 237 LEU A N 1
ATOM 1721 C CA . LEU A 1 237 ? 7.751 13.519 -10.052 1.00 93.00 237 LEU A CA 1
ATOM 1722 C C . LEU A 1 237 ? 9.170 13.050 -10.393 1.00 93.00 237 LEU A C 1
ATOM 1724 O O . LEU A 1 237 ? 9.718 13.438 -11.426 1.00 93.00 237 LEU A O 1
ATOM 1728 N N . SER A 1 238 ? 9.752 12.157 -9.584 1.00 90.94 238 SER A N 1
ATOM 1729 C CA . SER A 1 238 ? 11.055 11.560 -9.893 1.00 90.94 238 SER A CA 1
ATOM 1730 C C . SER A 1 238 ? 11.058 10.806 -11.226 1.00 90.94 238 SER A C 1
ATOM 1732 O O . SER A 1 238 ? 12.113 10.698 -11.844 1.00 90.94 238 SER A O 1
ATOM 1734 N N . LEU A 1 239 ? 9.898 10.354 -11.726 1.00 91.62 239 LEU A N 1
ATOM 1735 C CA . LEU A 1 239 ? 9.803 9.726 -13.043 1.00 91.62 239 LEU A CA 1
ATOM 1736 C C . LEU A 1 239 ? 10.087 10.697 -14.196 1.00 91.62 239 LEU A C 1
ATOM 1738 O O . LEU A 1 239 ? 10.526 10.251 -15.251 1.00 91.62 239 LEU A O 1
ATOM 1742 N N . ILE A 1 240 ? 9.863 12.001 -14.003 1.00 89.81 240 ILE A N 1
ATOM 1743 C CA . ILE A 1 240 ? 10.074 13.028 -15.033 1.00 89.81 240 ILE A CA 1
ATOM 1744 C C . ILE A 1 240 ? 11.569 13.304 -15.206 1.00 89.81 240 ILE A C 1
ATOM 1746 O O . ILE A 1 240 ? 12.074 13.340 -16.325 1.00 89.81 240 ILE A O 1
ATOM 1750 N N . TRP A 1 241 ? 12.287 13.487 -14.096 1.00 87.31 241 TRP A N 1
ATOM 1751 C CA . TRP A 1 241 ? 13.711 13.842 -14.125 1.00 87.31 241 TRP A CA 1
ATOM 1752 C C . TRP A 1 241 ? 14.637 12.625 -14.123 1.00 87.31 241 TRP A C 1
ATOM 1754 O O . TRP A 1 241 ? 15.710 12.660 -14.721 1.00 87.31 241 TRP A O 1
ATOM 1764 N N . PHE A 1 242 ? 14.224 11.543 -13.464 1.00 89.56 242 PHE A N 1
ATOM 1765 C CA . PHE A 1 242 ? 15.032 10.351 -13.220 1.00 89.56 242 PHE A CA 1
ATOM 1766 C C . PHE A 1 242 ? 14.200 9.077 -13.417 1.00 89.56 242 PHE A C 1
ATOM 1768 O O . PHE A 1 242 ? 14.131 8.222 -12.533 1.00 89.56 242 PHE A O 1
ATOM 1775 N N . GLN A 1 243 ? 13.580 8.927 -14.593 1.00 91.81 243 GLN A N 1
ATOM 1776 C CA . GLN A 1 243 ? 12.639 7.842 -14.910 1.00 91.81 243 GLN A CA 1
ATOM 1777 C C . GLN A 1 243 ? 13.086 6.459 -14.425 1.00 91.81 243 GLN A C 1
ATOM 1779 O O . GLN A 1 243 ? 12.343 5.760 -13.736 1.00 91.81 243 GLN A O 1
ATOM 1784 N N . ARG A 1 244 ? 14.323 6.064 -14.747 1.00 91.88 244 ARG A N 1
ATOM 1785 C CA . ARG A 1 244 ? 14.867 4.760 -14.348 1.00 91.88 244 ARG A CA 1
ATOM 1786 C C . ARG A 1 244 ? 14.929 4.603 -12.830 1.00 91.88 244 ARG A C 1
ATOM 1788 O O . ARG A 1 244 ? 14.582 3.543 -12.318 1.00 91.88 244 ARG A O 1
ATOM 1795 N N . PHE A 1 245 ? 15.379 5.638 -12.130 1.00 91.12 245 PHE A N 1
ATOM 1796 C CA . PHE A 1 245 ? 15.455 5.639 -10.676 1.00 91.12 245 PHE A CA 1
ATOM 1797 C C . PHE A 1 245 ? 14.058 5.535 -10.056 1.00 91.12 245 PHE A C 1
ATOM 1799 O O . PHE A 1 245 ? 13.828 4.641 -9.244 1.00 91.12 245 PHE A O 1
ATOM 1806 N N . GLY A 1 246 ? 13.117 6.378 -10.495 1.00 93.00 246 GLY A N 1
ATOM 1807 C CA . GLY A 1 246 ? 11.741 6.364 -9.997 1.00 93.00 246 GLY A CA 1
ATOM 1808 C C . GLY A 1 246 ? 11.052 5.014 -10.209 1.00 93.00 246 GLY A C 1
ATOM 1809 O O . GLY A 1 246 ? 10.380 4.520 -9.308 1.00 93.00 246 GLY A O 1
ATOM 1810 N N . LEU A 1 247 ? 11.291 4.355 -11.350 1.00 96.12 247 LEU A N 1
ATOM 1811 C CA . LEU A 1 247 ? 10.777 3.009 -11.618 1.00 96.12 247 LEU A CA 1
ATOM 1812 C C . LEU A 1 247 ? 11.390 1.944 -10.702 1.00 96.12 247 LEU A C 1
ATOM 1814 O O . LEU A 1 247 ? 10.656 1.129 -10.149 1.00 96.12 247 LEU A O 1
ATOM 1818 N N . LEU A 1 248 ? 12.715 1.940 -10.532 1.00 96.31 248 LEU A N 1
ATOM 1819 C CA . LEU A 1 248 ? 13.411 0.984 -9.663 1.00 96.31 248 LEU A CA 1
ATOM 1820 C C . LEU A 1 248 ? 12.981 1.134 -8.202 1.00 96.31 248 LEU A C 1
ATOM 1822 O O . LEU A 1 248 ? 12.653 0.144 -7.549 1.00 96.31 248 LEU A O 1
ATOM 1826 N N . PHE A 1 249 ? 12.953 2.375 -7.710 1.00 97.00 249 PHE A N 1
ATOM 1827 C CA . PHE A 1 249 ? 12.482 2.692 -6.368 1.00 97.00 249 PHE A CA 1
ATOM 1828 C C . PHE A 1 249 ? 11.014 2.301 -6.203 1.00 97.00 249 PHE A C 1
ATOM 1830 O O . PHE A 1 249 ? 10.671 1.635 -5.231 1.00 97.00 249 PHE A O 1
ATOM 1837 N N . GLY A 1 250 ? 10.159 2.650 -7.168 1.00 97.75 250 GLY A N 1
ATOM 1838 C CA . GLY A 1 250 ? 8.737 2.332 -7.121 1.00 97.75 250 GLY A CA 1
ATOM 1839 C C . GLY A 1 250 ? 8.476 0.827 -7.065 1.00 97.75 250 GLY A C 1
ATOM 1840 O O . GLY A 1 250 ? 7.763 0.361 -6.179 1.00 97.75 250 GLY A O 1
ATOM 1841 N N . CYS A 1 251 ? 9.134 0.048 -7.930 1.00 98.31 251 CYS A N 1
ATOM 1842 C CA . CYS A 1 251 ? 9.026 -1.412 -7.937 1.00 98.31 251 CYS A CA 1
ATOM 1843 C C . CYS A 1 251 ? 9.486 -2.030 -6.611 1.00 98.31 251 CYS A C 1
ATOM 1845 O O . CYS A 1 251 ? 8.757 -2.819 -6.008 1.00 98.31 251 CYS A O 1
ATOM 1847 N N . ALA A 1 252 ? 10.673 -1.646 -6.131 1.00 98.25 252 ALA A N 1
ATOM 1848 C CA . ALA A 1 252 ? 11.214 -2.154 -4.876 1.00 98.25 252 ALA A CA 1
ATOM 1849 C C . ALA A 1 252 ? 10.358 -1.743 -3.667 1.00 98.25 252 ALA A C 1
ATOM 1851 O O . ALA A 1 252 ? 10.156 -2.546 -2.758 1.00 98.25 252 ALA A O 1
ATOM 1852 N N . SER A 1 253 ? 9.819 -0.522 -3.660 1.00 98.50 253 SER A N 1
ATOM 1853 C CA . SER A 1 253 ? 8.975 0.003 -2.582 1.00 98.50 253 SER A CA 1
ATOM 1854 C C . SER A 1 253 ? 7.636 -0.730 -2.500 1.00 98.50 253 SER A C 1
ATOM 1856 O O . SER A 1 253 ? 7.283 -1.217 -1.428 1.00 98.50 253 SER A O 1
ATOM 1858 N N . ILE A 1 254 ? 6.934 -0.894 -3.631 1.00 98.69 254 ILE A N 1
ATOM 1859 C CA . ILE A 1 254 ? 5.701 -1.698 -3.711 1.00 98.69 254 ILE A CA 1
ATOM 1860 C C . ILE A 1 254 ? 5.991 -3.133 -3.268 1.00 98.69 254 ILE A C 1
ATOM 1862 O O . ILE A 1 254 ? 5.283 -3.689 -2.432 1.00 98.69 254 ILE A O 1
ATOM 1866 N N . GLY A 1 255 ? 7.056 -3.727 -3.812 1.00 98.50 255 GLY A N 1
ATOM 1867 C CA . GLY A 1 255 ? 7.387 -5.122 -3.563 1.00 98.50 255 GLY A CA 1
ATOM 1868 C C . GLY A 1 255 ? 7.725 -5.411 -2.102 1.00 98.50 255 GLY A C 1
ATOM 1869 O O . GLY A 1 255 ? 7.196 -6.349 -1.517 1.00 98.50 255 GLY A O 1
ATOM 1870 N N . THR A 1 256 ? 8.575 -4.582 -1.491 1.00 98.56 256 THR A N 1
ATOM 1871 C CA . THR A 1 256 ? 8.951 -4.731 -0.075 1.00 98.56 256 THR A CA 1
ATOM 1872 C C . THR A 1 256 ? 7.802 -4.422 0.873 1.00 98.56 256 THR A C 1
ATOM 1874 O O . THR A 1 256 ? 7.707 -5.072 1.909 1.00 98.56 256 THR A O 1
ATOM 1877 N N . PHE A 1 257 ? 6.921 -3.479 0.528 1.00 98.56 257 PHE A N 1
ATOM 1878 C CA . PHE A 1 257 ? 5.703 -3.229 1.293 1.00 98.56 257 PHE A CA 1
ATOM 1879 C C . PHE A 1 257 ? 4.780 -4.451 1.292 1.00 98.56 257 PHE A C 1
ATOM 1881 O O . PHE A 1 257 ? 4.381 -4.891 2.362 1.00 98.56 257 PHE A O 1
ATOM 1888 N N . LEU A 1 258 ? 4.502 -5.044 0.125 1.00 98.62 258 LEU A N 1
ATOM 1889 C CA . LEU A 1 258 ? 3.646 -6.232 0.030 1.00 98.62 258 LEU A CA 1
ATOM 1890 C C . LEU A 1 258 ? 4.286 -7.477 0.660 1.00 98.62 258 LEU A C 1
ATOM 1892 O O . LEU A 1 258 ? 3.601 -8.227 1.346 1.00 98.62 258 LEU A O 1
ATOM 1896 N N . LEU A 1 259 ? 5.599 -7.678 0.503 1.00 98.50 259 LEU A N 1
ATOM 1897 C CA . LEU A 1 259 ? 6.309 -8.740 1.226 1.00 98.50 259 LEU A CA 1
ATOM 1898 C C . LEU A 1 259 ? 6.214 -8.541 2.739 1.00 98.50 259 LEU A C 1
ATOM 1900 O O . LEU A 1 259 ? 5.910 -9.488 3.457 1.00 98.50 259 LEU A O 1
ATOM 1904 N N . GLY A 1 260 ? 6.442 -7.314 3.213 1.00 98.12 260 GLY A N 1
ATOM 1905 C CA . GLY A 1 260 ? 6.291 -6.966 4.621 1.00 98.12 260 GLY A CA 1
ATOM 1906 C C . GLY A 1 260 ? 4.869 -7.218 5.117 1.00 98.12 260 GLY A C 1
ATOM 1907 O O . GLY A 1 260 ? 4.695 -7.864 6.141 1.00 98.12 260 GLY A O 1
ATOM 1908 N N . LEU A 1 261 ? 3.856 -6.797 4.357 1.00 97.81 261 LEU A N 1
ATOM 1909 C CA . LEU A 1 261 ? 2.451 -7.035 4.676 1.00 97.81 261 LEU A CA 1
ATOM 1910 C C . LEU A 1 261 ? 2.125 -8.533 4.748 1.00 97.81 261 LEU A C 1
ATOM 1912 O O . LEU A 1 261 ? 1.501 -8.965 5.707 1.00 97.81 261 LEU A O 1
ATOM 1916 N N . GLY A 1 262 ? 2.580 -9.338 3.784 1.00 97.75 262 GLY A N 1
ATOM 1917 C CA . GLY A 1 262 ? 2.359 -10.787 3.787 1.00 97.75 262 GLY A CA 1
ATOM 1918 C C . GLY A 1 262 ? 3.042 -11.497 4.961 1.00 97.75 262 GLY A C 1
ATOM 1919 O O . GLY A 1 262 ? 2.437 -12.356 5.599 1.00 97.75 262 GLY A O 1
ATOM 1920 N N . VAL A 1 263 ? 4.283 -11.115 5.283 1.00 98.19 263 VAL A N 1
ATOM 1921 C CA . VAL A 1 263 ? 5.015 -11.643 6.450 1.00 98.19 263 VAL A CA 1
ATOM 1922 C C . VAL A 1 263 ? 4.341 -11.225 7.756 1.00 98.19 263 VAL A C 1
ATOM 1924 O O . VAL A 1 263 ? 4.196 -12.043 8.662 1.00 98.19 263 VAL A O 1
ATOM 1927 N N . ASP A 1 264 ? 3.901 -9.973 7.860 1.00 97.56 264 ASP A N 1
ATOM 1928 C CA . ASP A 1 264 ? 3.219 -9.480 9.050 1.00 97.56 264 ASP A CA 1
ATOM 1929 C C . ASP A 1 264 ? 1.847 -10.137 9.241 1.00 97.56 264 ASP A C 1
ATOM 1931 O O . ASP A 1 264 ? 1.569 -10.611 10.337 1.00 97.56 264 ASP A O 1
ATOM 1935 N N . LEU A 1 265 ? 1.049 -10.295 8.180 1.00 96.44 265 LEU A N 1
ATOM 1936 C CA . LEU A 1 265 ? -0.195 -11.072 8.213 1.00 96.44 265 LEU A CA 1
ATOM 1937 C C . LEU A 1 265 ? 0.055 -12.516 8.664 1.00 96.44 265 LEU A C 1
ATOM 1939 O O . LEU A 1 265 ? -0.728 -13.078 9.420 1.00 96.44 265 LEU A O 1
ATOM 1943 N N . PHE A 1 266 ? 1.168 -13.123 8.258 1.00 97.12 266 PHE A N 1
ATOM 1944 C CA . PHE A 1 266 ? 1.510 -14.465 8.717 1.00 97.12 266 PHE A CA 1
ATOM 1945 C C . PHE A 1 266 ? 1.873 -14.508 10.214 1.00 97.12 266 PHE A C 1
ATOM 1947 O O . PHE A 1 266 ? 1.490 -15.435 10.923 1.00 97.12 266 PHE A O 1
ATOM 1954 N N . MET A 1 267 ? 2.609 -13.514 10.720 1.00 96.94 267 MET A N 1
ATOM 1955 C CA . MET A 1 267 ? 3.117 -13.511 12.100 1.00 96.94 267 MET A CA 1
ATOM 1956 C C . MET A 1 267 ? 2.124 -12.955 13.125 1.00 96.94 267 MET A C 1
ATOM 1958 O O . MET A 1 267 ? 2.027 -13.474 14.237 1.00 96.94 267 MET A O 1
ATOM 1962 N N . GLN A 1 268 ? 1.448 -11.869 12.763 1.00 95.88 268 GLN A N 1
ATOM 1963 C CA . GLN A 1 268 ? 0.595 -11.043 13.618 1.00 95.88 268 GLN A CA 1
ATOM 1964 C C . GLN A 1 268 ? -0.869 -11.074 13.186 1.00 95.88 268 GLN A C 1
ATOM 1966 O O . GLN A 1 268 ? -1.706 -10.465 13.859 1.00 95.88 268 GLN A O 1
ATOM 1971 N N . LYS A 1 269 ? -1.194 -11.815 12.115 1.00 94.56 269 LYS A N 1
ATOM 1972 C CA . LYS A 1 269 ? -2.560 -11.941 11.602 1.00 94.56 269 LYS A CA 1
ATOM 1973 C C . LYS A 1 269 ? -3.118 -10.540 11.335 1.00 94.56 269 LYS A C 1
ATOM 1975 O O . LYS A 1 269 ? -2.409 -9.670 10.835 1.00 94.56 269 LYS A O 1
ATOM 1980 N N . GLN A 1 270 ? -4.363 -10.286 11.710 1.00 94.12 270 GLN A N 1
ATOM 1981 C CA . GLN A 1 270 ? -5.013 -9.001 11.491 1.00 94.12 270 GLN A CA 1
ATOM 1982 C C . GLN A 1 270 ? -4.596 -7.926 12.503 1.00 94.12 270 GLN A C 1
ATOM 1984 O O . GLN A 1 270 ? -4.872 -6.763 12.254 1.00 94.12 270 GLN A O 1
ATOM 1989 N N . ALA A 1 271 ? -3.894 -8.253 13.597 1.00 93.81 271 ALA A N 1
ATOM 1990 C CA . ALA A 1 271 ? -3.566 -7.285 14.655 1.00 93.81 271 ALA A CA 1
ATOM 1991 C C . ALA A 1 271 ? -2.368 -6.364 14.335 1.00 93.81 271 ALA A C 1
ATOM 1993 O O . ALA A 1 271 ? -2.109 -5.409 15.068 1.00 93.81 271 ALA A O 1
ATOM 1994 N N . GLY A 1 272 ? -1.607 -6.663 13.279 1.00 94.56 272 GLY A N 1
ATOM 1995 C CA . GLY A 1 272 ? -0.419 -5.907 12.882 1.00 94.56 272 GLY A CA 1
ATOM 1996 C C . GLY A 1 272 ? -0.707 -4.810 11.853 1.00 94.56 272 GLY A C 1
ATOM 1997 O O . GLY A 1 272 ? -1.560 -3.941 12.037 1.00 94.56 272 GLY A O 1
ATOM 1998 N N . LEU A 1 273 ? 0.025 -4.850 10.744 1.00 95.19 273 LEU A N 1
ATOM 1999 C CA . LEU A 1 273 ? -0.054 -3.909 9.631 1.00 95.19 273 LEU A CA 1
ATOM 2000 C C . LEU A 1 273 ? -1.422 -3.879 8.965 1.00 95.19 273 LEU A C 1
ATOM 2002 O O . LEU A 1 273 ? -1.811 -2.816 8.492 1.00 95.19 273 LEU A O 1
ATOM 2006 N N . SER A 1 274 ? -2.159 -4.993 8.952 1.00 95.12 274 SER A N 1
ATOM 2007 C CA . SER A 1 274 ? -3.530 -5.014 8.429 1.00 95.12 274 SER A CA 1
ATOM 2008 C C . SER A 1 274 ? -4.432 -4.063 9.217 1.00 95.12 274 SER A C 1
ATOM 2010 O O . SER A 1 274 ? -5.008 -3.147 8.633 1.00 95.12 274 SER A O 1
ATOM 2012 N N . LEU A 1 275 ? -4.464 -4.189 10.553 1.00 94.94 275 LEU A N 1
ATOM 2013 C CA . LEU A 1 275 ? -5.193 -3.260 11.420 1.00 94.94 275 LEU A CA 1
ATOM 2014 C C . LEU A 1 275 ? -4.678 -1.831 11.274 1.00 94.94 275 LEU A C 1
ATOM 2016 O O . LEU A 1 275 ? -5.484 -0.912 11.238 1.00 94.94 275 LEU A O 1
ATOM 2020 N N . GLY A 1 276 ? -3.365 -1.624 11.155 1.00 94.81 276 GLY A N 1
ATOM 2021 C CA . GLY A 1 276 ? -2.798 -0.291 10.947 1.00 94.81 276 GLY A CA 1
ATOM 2022 C C . GLY A 1 276 ? -3.264 0.364 9.643 1.00 94.81 276 GLY A C 1
ATOM 2023 O O . GLY A 1 276 ? -3.701 1.515 9.644 1.00 94.81 276 GLY A O 1
ATOM 2024 N N . LEU A 1 277 ? -3.226 -0.374 8.530 1.00 95.50 277 LEU A N 1
ATOM 2025 C CA . LEU A 1 277 ? -3.738 0.086 7.238 1.00 95.50 277 LEU A CA 1
ATOM 2026 C C . LEU A 1 277 ? -5.223 0.385 7.335 1.00 95.50 277 LEU A C 1
ATOM 2028 O O . LEU A 1 277 ? -5.669 1.447 6.918 1.00 95.50 277 LEU A O 1
ATOM 2032 N N . ARG A 1 278 ? -5.988 -0.505 7.947 1.00 93.94 278 ARG A N 1
ATOM 2033 C CA . ARG A 1 278 ? -7.413 -0.303 8.130 1.00 93.94 278 ARG A CA 1
ATOM 2034 C C . ARG A 1 278 ? -7.714 0.910 9.013 1.00 93.94 278 ARG A C 1
ATOM 2036 O O . ARG A 1 278 ? -8.526 1.748 8.643 1.00 93.94 278 ARG A O 1
ATOM 2043 N N . PHE A 1 279 ? -6.982 1.083 10.110 1.00 92.56 279 PHE A N 1
ATOM 2044 C CA . PHE A 1 279 ? -7.039 2.265 10.969 1.00 92.56 279 PHE A CA 1
ATOM 2045 C C . PHE A 1 279 ? -6.629 3.543 10.224 1.00 92.56 279 PHE A C 1
ATOM 2047 O O . PHE A 1 279 ? -7.009 4.637 10.633 1.00 92.56 279 PHE A O 1
ATOM 2054 N N . LEU A 1 280 ? -5.886 3.455 9.121 1.00 93.94 280 LEU A N 1
ATOM 2055 C CA . LEU A 1 280 ? -5.599 4.595 8.257 1.00 93.94 280 LEU A CA 1
ATOM 2056 C C . LEU A 1 280 ? -6.654 4.791 7.156 1.00 93.94 280 LEU A C 1
ATOM 2058 O O . LEU A 1 280 ? -6.978 5.927 6.855 1.00 93.94 280 LEU A O 1
ATOM 2062 N N . PHE A 1 281 ? -7.202 3.748 6.542 1.00 95.06 281 PHE A N 1
ATOM 2063 C CA . PHE A 1 281 ? -8.110 3.887 5.395 1.00 95.06 281 PHE A CA 1
ATOM 2064 C C . PHE A 1 281 ? -9.588 4.018 5.784 1.00 95.06 281 PHE A C 1
ATOM 2066 O O . PHE A 1 281 ? -10.346 4.700 5.098 1.00 95.06 281 PHE A O 1
ATOM 2073 N N . ASP A 1 282 ? -10.010 3.381 6.870 1.00 93.81 282 ASP A N 1
ATOM 2074 C CA . ASP A 1 282 ? -11.408 3.305 7.283 1.00 93.81 282 ASP A CA 1
ATOM 2075 C C . ASP A 1 282 ? -11.776 4.527 8.124 1.00 93.81 282 ASP A C 1
ATOM 2077 O O . ASP A 1 282 ? -11.302 4.659 9.253 1.00 93.81 282 ASP A O 1
ATOM 2081 N N . ARG A 1 283 ? -12.582 5.443 7.585 1.00 91.56 283 ARG A N 1
ATOM 2082 C CA . ARG A 1 283 ? -13.144 6.622 8.268 1.00 91.56 283 ARG A CA 1
ATOM 2083 C C . ARG A 1 283 ? -14.667 6.515 8.424 1.00 91.56 283 ARG A C 1
ATOM 2085 O O . ARG A 1 283 ? -15.329 7.532 8.594 1.00 91.56 283 ARG A O 1
ATOM 2092 N N . ASN A 1 284 ? -15.212 5.303 8.389 1.00 92.56 284 ASN A N 1
ATOM 2093 C CA . ASN A 1 284 ? -16.645 5.062 8.455 1.00 92.56 284 ASN A CA 1
ATOM 2094 C C . ASN A 1 284 ? -17.168 5.121 9.900 1.00 92.56 284 ASN A C 1
ATOM 2096 O O . ASN A 1 284 ? -16.692 4.382 10.763 1.00 92.56 284 ASN A O 1
ATOM 2100 N N . ASP A 1 285 ? -18.163 5.959 10.188 1.00 92.25 285 ASP A N 1
ATOM 2101 C CA . ASP A 1 285 ? -18.704 6.109 11.548 1.00 92.25 285 ASP A CA 1
ATOM 2102 C C . ASP A 1 285 ? -19.413 4.839 12.061 1.00 92.25 285 ASP A C 1
ATOM 2104 O O . ASP A 1 285 ? -19.423 4.591 13.270 1.00 92.25 285 ASP A O 1
ATOM 2108 N N . SER A 1 286 ? -19.909 3.972 11.170 1.00 92.94 286 SER A N 1
ATOM 2109 C CA . SER A 1 286 ? -20.463 2.656 11.535 1.00 92.94 286 SER A CA 1
ATOM 2110 C C . SER A 1 286 ? -19.409 1.660 12.026 1.00 92.94 286 SER A C 1
ATOM 2112 O O . SER A 1 286 ? -19.756 0.622 12.582 1.00 92.94 286 SER A O 1
ATOM 2114 N N . HIS A 1 287 ? -18.123 1.960 11.841 1.00 93.25 287 HIS A N 1
ATOM 2115 C CA . HIS A 1 287 ? -17.000 1.137 12.295 1.00 93.25 287 HIS A CA 1
ATOM 2116 C C . HIS A 1 287 ? -16.255 1.766 13.482 1.00 93.25 287 HIS A C 1
ATOM 2118 O O . HIS A 1 287 ? -15.176 1.310 13.855 1.00 93.25 287 HIS A O 1
ATOM 2124 N N . ALA A 1 288 ? -16.764 2.863 14.048 1.00 91.38 288 ALA A N 1
ATOM 2125 C CA . ALA A 1 288 ? -16.043 3.637 15.052 1.00 91.38 288 ALA A CA 1
ATOM 2126 C C . ALA A 1 288 ? -15.776 2.849 16.339 1.00 91.38 288 ALA A C 1
ATOM 2128 O O . ALA A 1 288 ? -14.654 2.887 16.843 1.00 91.38 288 ALA A O 1
ATOM 2129 N N . LEU A 1 289 ? -16.778 2.117 16.833 1.00 91.56 289 LEU A N 1
ATOM 2130 C CA . LEU A 1 289 ? -16.672 1.322 18.054 1.00 91.56 289 LEU A CA 1
ATOM 2131 C C . LEU A 1 289 ? -15.545 0.290 17.955 1.00 91.56 289 LEU A C 1
ATOM 2133 O O . LEU A 1 289 ? -14.727 0.199 18.867 1.00 91.56 289 LEU A O 1
ATOM 2137 N N . PHE A 1 290 ? -15.422 -0.380 16.805 1.00 92.19 290 PHE A N 1
ATOM 2138 C CA . PHE A 1 290 ? -14.356 -1.350 16.560 1.00 92.19 290 PHE A CA 1
ATOM 2139 C C . PHE A 1 290 ? -12.964 -0.758 16.821 1.00 92.19 290 PHE A C 1
ATOM 2141 O O . PHE A 1 290 ? -12.150 -1.387 17.487 1.00 92.19 290 PHE A O 1
ATOM 2148 N N . PHE A 1 291 ? -12.686 0.462 16.350 1.00 90.19 291 PHE A N 1
ATOM 2149 C CA . PHE A 1 291 ? -11.374 1.099 16.529 1.00 90.19 291 PHE A CA 1
ATOM 2150 C C . PHE A 1 291 ? -11.159 1.724 17.909 1.00 90.19 291 PHE A C 1
ATOM 2152 O O . PHE A 1 291 ? -10.013 1.976 18.280 1.00 90.19 291 PHE A O 1
ATOM 2159 N N . ILE A 1 292 ? -12.236 1.992 18.651 1.00 89.00 292 ILE A N 1
ATOM 2160 C CA . ILE A 1 292 ? -12.153 2.379 20.064 1.00 89.00 292 ILE A CA 1
ATOM 2161 C C . ILE A 1 292 ? -11.716 1.165 20.891 1.00 89.00 292 ILE A C 1
ATOM 2163 O O . ILE A 1 292 ? -10.845 1.286 21.747 1.00 89.00 292 ILE A O 1
ATOM 2167 N N . GLU A 1 293 ? -12.293 -0.002 20.607 1.00 89.75 293 GLU A N 1
ATOM 2168 C CA . GLU A 1 293 ? -11.992 -1.256 21.304 1.00 89.75 293 GLU A CA 1
ATOM 2169 C C . GLU A 1 293 ? -10.662 -1.878 20.855 1.00 89.75 293 GLU A C 1
ATOM 2171 O O . GLU A 1 293 ? -9.948 -2.476 21.660 1.00 89.75 293 GLU A O 1
ATOM 2176 N N . HIS A 1 294 ? -10.297 -1.695 19.583 1.00 91.50 294 HIS A N 1
ATOM 2177 C CA . HIS A 1 294 ? -9.110 -2.278 18.957 1.00 91.50 294 HIS A CA 1
ATOM 2178 C C . HIS A 1 294 ? -8.210 -1.185 18.357 1.00 91.50 294 HIS A C 1
ATOM 2180 O O . HIS A 1 294 ? -8.072 -1.083 17.130 1.00 91.50 294 HIS A O 1
ATOM 2186 N N . PRO A 1 295 ? -7.581 -0.338 19.193 1.00 90.06 295 PRO A N 1
ATOM 2187 C CA . PRO A 1 295 ? -6.658 0.672 18.702 1.00 90.06 295 PRO A CA 1
ATOM 2188 C C . PRO A 1 295 ? -5.431 0.021 18.055 1.00 90.06 295 PRO A C 1
ATOM 2190 O O . PRO A 1 295 ? -4.947 -1.029 18.482 1.00 90.06 295 PRO A O 1
ATOM 2193 N N . TYR A 1 296 ? -4.874 0.674 17.034 1.00 92.50 296 TYR A N 1
ATOM 2194 C CA . TYR A 1 296 ? -3.631 0.217 16.420 1.00 92.50 296 TYR A CA 1
ATOM 2195 C C . TYR A 1 296 ? -2.442 0.448 17.366 1.00 92.50 296 TYR A C 1
ATOM 2197 O O . TYR A 1 296 ? -1.967 1.572 17.522 1.00 92.50 296 TYR A O 1
ATOM 2205 N N . THR A 1 297 ? -1.935 -0.628 17.969 1.00 91.12 297 THR A N 1
ATOM 2206 C CA . THR A 1 297 ? -0.822 -0.612 18.940 1.00 91.12 297 THR A CA 1
ATOM 2207 C C . THR A 1 297 ? 0.559 -0.804 18.306 1.00 91.12 297 THR A C 1
ATOM 2209 O O . THR A 1 297 ? 1.554 -0.920 19.018 1.00 91.12 297 THR A O 1
ATOM 2212 N N . ALA A 1 298 ? 0.644 -0.853 16.968 1.00 89.56 298 ALA A N 1
ATOM 2213 C CA . ALA A 1 298 ? 1.875 -1.074 16.203 1.00 89.56 298 ALA A CA 1
ATOM 2214 C C . ALA A 1 298 ? 2.817 -2.102 16.870 1.00 89.56 298 ALA A C 1
ATOM 2216 O O . ALA A 1 298 ? 3.871 -1.709 17.377 1.00 89.56 298 ALA A O 1
ATOM 2217 N N . PRO A 1 299 ? 2.467 -3.400 16.930 1.00 94.12 299 PRO A N 1
ATOM 2218 C CA . PRO A 1 299 ? 3.243 -4.386 17.679 1.00 94.12 299 PRO A CA 1
ATOM 2219 C C . PRO A 1 299 ? 4.733 -4.384 17.306 1.00 94.12 299 PRO A C 1
ATOM 2221 O O . PRO A 1 299 ? 5.083 -4.175 16.144 1.00 94.12 299 PRO A O 1
ATOM 2224 N N . LEU A 1 300 ? 5.626 -4.690 18.258 1.00 93.88 300 LEU A N 1
ATOM 2225 C CA . LEU A 1 300 ? 7.082 -4.655 18.029 1.00 93.88 300 LEU A CA 1
ATOM 2226 C C . LEU A 1 300 ? 7.505 -5.449 16.780 1.00 93.88 300 LEU A C 1
ATOM 2228 O O . LEU A 1 300 ? 8.328 -4.979 16.000 1.00 93.88 300 LEU A O 1
ATOM 2232 N N . ARG A 1 301 ? 6.906 -6.626 16.558 1.00 95.44 301 ARG A N 1
ATOM 2233 C CA . ARG A 1 301 ? 7.165 -7.460 15.371 1.00 95.44 301 ARG A CA 1
ATOM 2234 C C . ARG A 1 301 ? 6.799 -6.733 14.073 1.00 95.44 301 ARG A C 1
ATOM 2236 O O . ARG A 1 301 ? 7.607 -6.716 13.151 1.00 95.44 301 ARG A O 1
ATOM 2243 N N . SER A 1 302 ? 5.646 -6.071 14.036 1.00 95.88 302 SER A N 1
ATOM 2244 C CA . SER A 1 302 ? 5.201 -5.265 12.895 1.00 95.88 302 SER A CA 1
ATOM 2245 C C . SER A 1 302 ? 6.129 -4.076 12.648 1.00 95.88 302 SER A C 1
ATOM 2247 O O . SER A 1 302 ? 6.481 -3.804 11.503 1.00 95.88 302 SER A O 1
ATOM 2249 N N . ARG A 1 303 ? 6.624 -3.414 13.707 1.00 95.25 303 ARG A N 1
ATOM 2250 C CA . ARG A 1 303 ? 7.634 -2.345 13.569 1.00 95.25 303 ARG A CA 1
ATOM 2251 C C . ARG A 1 303 ? 8.934 -2.864 12.970 1.00 95.25 303 ARG A C 1
ATOM 2253 O O . ARG A 1 303 ? 9.471 -2.232 12.066 1.00 95.25 303 ARG A O 1
ATOM 2260 N N . VAL A 1 304 ? 9.425 -4.018 13.429 1.00 95.12 304 VAL A N 1
ATOM 2261 C CA . VAL A 1 304 ? 10.618 -4.657 12.848 1.00 95.12 304 VAL A CA 1
ATOM 2262 C C . VAL A 1 304 ? 10.398 -4.925 11.359 1.00 95.12 304 VAL A C 1
ATOM 2264 O O . VAL A 1 304 ? 11.230 -4.524 10.551 1.00 95.12 304 VAL A O 1
ATOM 2267 N N . VAL A 1 305 ? 9.253 -5.498 10.977 1.00 97.12 305 VAL A N 1
ATOM 2268 C CA . VAL A 1 305 ? 8.904 -5.730 9.565 1.00 97.12 305 VAL A CA 1
ATOM 2269 C C . VAL A 1 305 ? 8.867 -4.421 8.764 1.00 97.12 305 VAL A C 1
ATOM 2271 O O . VAL A 1 305 ? 9.423 -4.363 7.664 1.00 97.12 305 VAL A O 1
ATOM 2274 N N . LEU A 1 306 ? 8.289 -3.345 9.309 1.00 96.06 306 LEU A N 1
ATOM 2275 C CA . LEU A 1 306 ? 8.283 -2.025 8.670 1.00 96.06 306 LEU A CA 1
ATOM 2276 C C . LEU A 1 306 ? 9.698 -1.485 8.457 1.00 96.06 306 LEU A C 1
ATOM 2278 O O . LEU A 1 306 ? 10.040 -1.151 7.321 1.00 96.06 306 LEU A O 1
ATOM 2282 N N . TYR A 1 307 ? 10.529 -1.450 9.502 1.00 95.00 307 TYR A N 1
ATOM 2283 C CA . TYR A 1 307 ? 11.915 -0.983 9.415 1.00 95.00 307 TYR A CA 1
ATOM 2284 C C . TYR A 1 307 ? 12.724 -1.799 8.409 1.00 95.00 307 TYR A C 1
ATOM 2286 O O . TYR A 1 307 ? 13.408 -1.231 7.556 1.00 95.00 307 TYR A O 1
ATOM 2294 N N . THR A 1 308 ? 12.603 -3.127 8.453 1.00 96.12 308 THR A N 1
ATOM 2295 C CA . THR A 1 308 ? 13.273 -4.015 7.503 1.00 96.12 308 THR A CA 1
ATOM 2296 C C . THR A 1 308 ? 12.793 -3.758 6.077 1.00 96.12 308 THR A C 1
ATOM 2298 O O . THR A 1 308 ? 13.619 -3.616 5.179 1.00 96.12 308 THR A O 1
ATOM 2301 N N . SER A 1 309 ? 11.485 -3.621 5.839 1.00 97.38 309 SER A N 1
ATOM 2302 C CA . SER A 1 309 ? 10.959 -3.347 4.494 1.00 97.38 309 SER A CA 1
ATOM 2303 C C . SER A 1 309 ? 11.420 -1.984 3.946 1.00 97.38 309 SER A C 1
ATOM 2305 O O . SER A 1 309 ? 11.758 -1.873 2.762 1.00 97.38 309 SER A O 1
ATOM 2307 N N . LEU A 1 310 ? 11.483 -0.951 4.797 1.00 95.94 310 LEU A N 1
ATOM 2308 C CA . LEU A 1 310 ? 11.991 0.379 4.447 1.00 95.94 310 LEU A CA 1
ATOM 2309 C C . LEU A 1 310 ? 13.476 0.315 4.080 1.00 95.94 310 LEU A C 1
ATOM 2311 O O . LEU A 1 310 ? 13.862 0.824 3.029 1.00 95.94 310 LEU A O 1
ATOM 2315 N N . ALA A 1 311 ? 14.291 -0.368 4.888 1.00 93.88 311 ALA A N 1
ATOM 2316 C CA . ALA A 1 311 ? 15.720 -0.546 4.637 1.00 93.88 311 ALA A CA 1
ATOM 2317 C C . ALA A 1 311 ? 16.002 -1.387 3.378 1.00 93.88 311 ALA A C 1
ATOM 2319 O O . ALA A 1 311 ? 16.924 -1.085 2.619 1.00 93.88 311 ALA A O 1
ATOM 2320 N N . LEU A 1 312 ? 15.185 -2.409 3.108 1.00 96.06 312 LEU A N 1
ATOM 2321 C CA . LEU A 1 312 ? 15.315 -3.251 1.917 1.00 96.06 312 LEU A CA 1
ATOM 2322 C C . LEU A 1 312 ? 14.938 -2.526 0.621 1.00 96.06 312 LEU A C 1
ATOM 2324 O O . LEU A 1 312 ? 15.429 -2.910 -0.437 1.00 96.06 312 LEU A O 1
ATOM 2328 N N . THR A 1 313 ? 14.114 -1.475 0.676 1.00 96.62 313 THR A N 1
ATOM 2329 C CA . THR A 1 313 ? 13.679 -0.728 -0.518 1.00 96.62 313 THR A CA 1
ATOM 2330 C C . THR A 1 313 ? 14.863 -0.208 -1.355 1.00 96.62 313 THR A C 1
ATOM 2332 O O . THR A 1 313 ? 14.965 -0.586 -2.525 1.00 96.62 313 THR A O 1
ATOM 2335 N N . PRO A 1 314 ? 15.798 0.605 -0.818 1.00 94.69 314 PRO A N 1
ATOM 2336 C CA . PRO A 1 314 ? 16.946 1.083 -1.590 1.00 94.69 314 PRO A CA 1
ATOM 2337 C C . PRO A 1 314 ? 17.928 -0.037 -1.962 1.00 94.69 314 PRO A C 1
ATOM 2339 O O . PRO A 1 314 ? 18.514 0.006 -3.044 1.00 94.69 314 PRO A O 1
ATOM 2342 N N . ILE A 1 315 ? 18.091 -1.054 -1.107 1.00 94.94 315 ILE A N 1
ATOM 2343 C CA . ILE A 1 315 ? 18.987 -2.192 -1.368 1.00 94.94 315 ILE A CA 1
ATOM 2344 C C . ILE A 1 315 ? 18.495 -2.977 -2.588 1.00 94.94 315 ILE A C 1
ATOM 2346 O O . ILE A 1 315 ? 19.258 -3.216 -3.524 1.00 94.94 315 ILE A O 1
ATOM 2350 N N . LEU A 1 316 ? 17.209 -3.330 -2.620 1.00 96.56 316 LEU A N 1
ATOM 2351 C CA . LEU A 1 316 ? 16.615 -4.080 -3.724 1.00 96.56 316 LEU A CA 1
ATOM 2352 C C . LEU A 1 316 ? 16.488 -3.233 -4.990 1.00 96.56 316 LEU A C 1
ATOM 2354 O O . LEU A 1 316 ? 16.729 -3.752 -6.075 1.00 96.56 316 LEU A O 1
ATOM 2358 N N . ALA A 1 317 ? 16.228 -1.927 -4.880 1.00 95.69 317 ALA A N 1
ATOM 2359 C CA . ALA A 1 317 ? 16.301 -1.023 -6.029 1.00 95.69 317 ALA A CA 1
ATOM 2360 C C . ALA A 1 317 ? 17.710 -1.012 -6.654 1.00 95.69 317 ALA A C 1
ATOM 2362 O O . ALA A 1 317 ? 17.851 -1.075 -7.879 1.00 95.69 317 ALA A O 1
ATOM 2363 N N . LEU A 1 318 ? 18.766 -0.991 -5.830 1.00 94.00 318 LEU A N 1
ATOM 2364 C CA . LEU A 1 318 ? 20.153 -1.059 -6.296 1.00 94.00 318 LEU A CA 1
ATOM 2365 C C . LEU A 1 318 ? 20.488 -2.426 -6.909 1.00 94.00 318 LEU A C 1
ATOM 2367 O O . LEU A 1 318 ? 21.145 -2.482 -7.949 1.00 94.00 318 LEU A O 1
ATOM 2371 N N . ILE A 1 319 ? 20.027 -3.524 -6.306 1.00 95.62 319 ILE A N 1
ATOM 2372 C CA . ILE A 1 319 ? 20.204 -4.873 -6.861 1.00 95.62 319 ILE A CA 1
ATOM 2373 C C . ILE A 1 319 ? 19.508 -4.971 -8.222 1.00 95.62 319 ILE A C 1
ATOM 2375 O O . ILE A 1 319 ? 20.158 -5.339 -9.202 1.00 95.62 319 ILE A O 1
ATOM 2379 N N . GLN A 1 320 ? 18.242 -4.551 -8.325 1.00 96.25 320 GLN A N 1
ATOM 2380 C CA . GLN A 1 320 ? 17.509 -4.504 -9.592 1.00 96.25 320 GLN A CA 1
ATOM 2381 C C . GLN A 1 320 ? 18.248 -3.663 -10.641 1.00 96.25 320 GLN A C 1
ATOM 2383 O O . GLN A 1 320 ? 18.385 -4.097 -11.782 1.00 96.25 320 GLN A O 1
ATOM 2388 N N . HIS A 1 321 ? 18.793 -2.502 -10.259 1.00 93.50 321 HIS A N 1
ATOM 2389 C CA . HIS A 1 321 ? 19.589 -1.658 -11.153 1.00 93.50 321 HIS A CA 1
ATOM 2390 C C . HIS A 1 321 ? 20.828 -2.383 -11.699 1.00 93.50 321 HIS A C 1
ATOM 2392 O O . HIS A 1 321 ? 21.167 -2.252 -12.876 1.00 93.50 321 HIS A O 1
ATOM 2398 N N . ARG A 1 322 ? 21.535 -3.121 -10.834 1.00 94.50 322 ARG A N 1
ATOM 2399 C CA . ARG A 1 322 ? 22.791 -3.800 -11.181 1.00 94.50 322 ARG A CA 1
ATOM 2400 C C . ARG A 1 322 ? 22.569 -5.044 -12.032 1.00 94.50 322 ARG A C 1
ATOM 2402 O O . ARG A 1 322 ? 23.358 -5.264 -12.956 1.00 94.50 322 ARG A O 1
ATOM 2409 N N . VAL A 1 323 ? 21.536 -5.822 -11.708 1.00 96.25 323 VAL A N 1
ATOM 2410 C CA . VAL A 1 323 ? 21.171 -7.073 -12.386 1.00 96.25 323 VAL A CA 1
ATOM 2411 C C . VAL A 1 323 ? 20.501 -6.781 -13.728 1.00 96.25 323 VAL A C 1
ATOM 2413 O O . VAL A 1 323 ? 20.908 -7.330 -14.749 1.00 96.25 323 VAL A O 1
ATOM 2416 N N . PHE A 1 324 ? 19.532 -5.866 -13.764 1.00 94.69 324 PHE A N 1
ATOM 2417 C CA . PHE A 1 324 ? 18.781 -5.531 -14.973 1.00 94.69 324 PHE A CA 1
ATOM 2418 C C . PHE A 1 324 ? 19.248 -4.190 -15.527 1.00 94.69 324 PHE A C 1
ATOM 2420 O O . PHE A 1 324 ? 18.710 -3.137 -15.189 1.00 94.69 324 PHE A O 1
ATOM 2427 N N . ARG A 1 325 ? 20.273 -4.229 -16.384 1.00 90.00 325 ARG A N 1
ATOM 2428 C CA . ARG A 1 325 ? 20.891 -3.030 -16.983 1.00 90.00 325 ARG A CA 1
ATOM 2429 C C . ARG A 1 325 ? 20.125 -2.474 -18.179 1.00 90.00 325 ARG A C 1
ATOM 2431 O O . ARG A 1 325 ? 20.265 -1.291 -18.494 1.00 90.00 325 ARG A O 1
ATOM 2438 N N . ASP A 1 326 ? 19.265 -3.279 -18.781 1.00 86.62 326 ASP A N 1
ATOM 2439 C CA . ASP A 1 326 ? 18.463 -2.871 -19.930 1.00 86.62 326 ASP A CA 1
ATOM 2440 C C . ASP A 1 326 ? 17.487 -1.737 -19.569 1.00 86.62 326 ASP A C 1
ATOM 2442 O O . ASP A 1 326 ? 17.105 -1.594 -18.399 1.00 86.62 326 ASP A O 1
ATOM 2446 N N . PRO A 1 327 ? 17.120 -0.878 -20.535 1.00 85.69 327 PRO A N 1
ATOM 2447 C CA . PRO A 1 327 ? 16.060 0.101 -20.339 1.00 85.69 327 PRO A CA 1
ATOM 2448 C C . PRO A 1 327 ? 14.711 -0.593 -20.105 1.00 85.69 327 PRO A C 1
ATOM 2450 O O . PRO A 1 327 ? 14.467 -1.704 -20.574 1.00 85.69 327 PRO A O 1
ATOM 2453 N N . PHE A 1 328 ? 13.804 0.092 -19.405 1.00 85.19 328 PHE A N 1
ATOM 2454 C CA . PHE A 1 328 ? 12.447 -0.416 -19.171 1.00 85.19 328 PHE A CA 1
ATOM 2455 C C . PHE A 1 328 ? 11.660 -0.574 -20.486 1.00 85.19 328 PHE A C 1
ATOM 2457 O O . PHE A 1 328 ? 10.846 -1.482 -20.640 1.00 85.19 328 PHE A O 1
ATOM 2464 N N . THR A 1 329 ? 11.929 0.304 -21.457 1.00 79.88 329 THR A N 1
ATOM 2465 C CA . THR A 1 329 ? 11.373 0.251 -22.811 1.00 79.88 329 THR A CA 1
ATOM 2466 C C . THR A 1 329 ? 12.157 -0.726 -23.682 1.00 79.88 329 THR A C 1
ATOM 2468 O O . THR A 1 329 ? 13.360 -0.558 -23.839 1.00 79.88 329 THR A O 1
ATOM 2471 N N . ARG A 1 330 ? 11.472 -1.675 -24.333 1.00 78.62 330 ARG A N 1
ATOM 2472 C CA . ARG A 1 330 ? 12.075 -2.563 -25.351 1.00 78.62 330 ARG A CA 1
ATOM 2473 C C . ARG A 1 330 ? 11.779 -2.168 -26.792 1.00 78.62 330 ARG A C 1
ATOM 2475 O O . ARG A 1 330 ? 11.993 -2.967 -27.698 1.00 78.62 330 ARG A O 1
ATOM 2482 N N . ARG A 1 331 ? 11.248 -0.964 -27.013 1.00 77.69 331 ARG A N 1
ATOM 2483 C CA . ARG A 1 331 ? 11.101 -0.466 -28.380 1.00 77.69 331 ARG A CA 1
ATOM 2484 C C . ARG A 1 331 ? 12.501 -0.377 -28.996 1.00 77.69 331 ARG A C 1
ATOM 2486 O O . ARG A 1 331 ? 13.392 0.153 -28.324 1.00 77.69 331 ARG A O 1
ATOM 2493 N N . PRO A 1 332 ? 12.708 -0.927 -30.203 1.00 73.38 332 PRO A N 1
ATOM 2494 C CA . PRO A 1 332 ? 13.960 -0.732 -30.909 1.00 73.38 332 PRO A CA 1
ATOM 2495 C C . PRO A 1 332 ? 14.194 0.772 -31.046 1.00 73.38 332 PRO A C 1
ATOM 2497 O O . PRO A 1 332 ? 13.258 1.533 -31.291 1.00 73.38 332 PRO A O 1
ATOM 2500 N N . VAL A 1 333 ? 15.431 1.201 -30.808 1.00 72.69 333 VAL A N 1
ATOM 2501 C CA . VAL A 1 333 ? 15.826 2.577 -31.105 1.00 72.69 333 VAL A CA 1
ATOM 2502 C C . VAL A 1 333 ? 15.744 2.706 -32.622 1.00 72.69 333 VAL A C 1
ATOM 2504 O O . VAL A 1 333 ? 16.400 1.933 -33.320 1.00 72.69 333 VAL A O 1
ATOM 2507 N N . GLU A 1 334 ? 14.895 3.605 -33.121 1.00 75.50 334 GLU A N 1
ATOM 2508 C CA . GLU A 1 334 ? 14.827 3.898 -34.556 1.00 75.50 334 GLU A CA 1
ATOM 2509 C C . GLU A 1 334 ? 16.230 4.269 -35.048 1.00 75.50 334 GLU A C 1
ATOM 2511 O O . GLU A 1 334 ? 16.958 4.996 -34.363 1.00 75.50 334 GLU A O 1
ATOM 2516 N N . SER A 1 335 ? 16.646 3.701 -36.184 1.00 72.94 335 SER A N 1
ATOM 2517 C CA . SER A 1 335 ? 17.958 3.999 -36.755 1.00 72.94 335 SER A CA 1
ATOM 2518 C C . SER A 1 335 ? 18.049 5.488 -37.077 1.00 72.94 335 SER A C 1
ATOM 2520 O O . SER A 1 335 ? 17.058 6.106 -37.469 1.00 72.94 335 SER A O 1
ATOM 2522 N N . ASP A 1 336 ? 19.245 6.068 -36.936 1.00 70.31 336 ASP A N 1
ATOM 2523 C CA . ASP A 1 336 ? 19.472 7.477 -37.284 1.00 70.31 336 ASP A CA 1
ATOM 2524 C C . ASP A 1 336 ? 19.051 7.763 -38.744 1.00 70.31 336 ASP A C 1
ATOM 2526 O O . ASP A 1 336 ? 18.576 8.856 -39.033 1.00 70.31 336 ASP A O 1
ATOM 2530 N N . ASP A 1 337 ? 19.113 6.758 -39.627 1.00 69.75 337 ASP A N 1
ATOM 2531 C CA . ASP A 1 337 ? 18.647 6.824 -41.019 1.00 69.75 337 ASP A CA 1
ATOM 2532 C C . ASP A 1 337 ? 17.117 6.945 -41.147 1.00 69.75 337 ASP A C 1
ATOM 2534 O O . ASP A 1 337 ? 16.629 7.637 -42.035 1.00 69.75 337 ASP A O 1
ATOM 2538 N N . ALA A 1 338 ? 16.346 6.313 -40.253 1.00 63.09 338 ALA A N 1
ATOM 2539 C CA . ALA A 1 338 ? 14.885 6.442 -40.214 1.00 63.09 338 ALA A CA 1
ATOM 2540 C C . ALA A 1 338 ? 14.441 7.798 -39.634 1.00 63.09 338 ALA A C 1
ATOM 2542 O O . ALA A 1 338 ? 13.358 8.290 -39.941 1.00 63.09 338 ALA A O 1
ATOM 2543 N N . LEU A 1 339 ? 15.294 8.411 -38.807 1.00 60.28 339 LEU A N 1
ATOM 2544 C CA . LEU A 1 339 ? 15.085 9.728 -38.201 1.00 60.28 339 LEU A CA 1
ATOM 2545 C C . LEU A 1 339 ? 15.702 10.876 -39.009 1.00 60.28 339 LEU A C 1
ATOM 2547 O O . LEU A 1 339 ? 15.452 12.043 -38.687 1.00 60.28 339 LEU A O 1
ATOM 2551 N N . ALA A 1 340 ? 16.487 10.569 -40.045 1.00 62.38 340 ALA A N 1
ATOM 2552 C CA . ALA A 1 340 ? 17.021 11.522 -41.007 1.00 62.38 340 ALA A CA 1
ATOM 2553 C C . ALA A 1 340 ? 15.892 12.041 -41.909 1.00 62.38 340 ALA A C 1
ATOM 2555 O O . ALA A 1 340 ? 15.834 11.803 -43.111 1.00 62.38 340 ALA A O 1
ATOM 2556 N N . ILE A 1 341 ? 14.969 12.791 -41.313 1.00 59.16 341 ILE A N 1
ATOM 2557 C CA . ILE A 1 341 ? 14.117 13.706 -42.054 1.00 59.16 341 ILE A CA 1
ATOM 2558 C C . ILE A 1 341 ? 15.083 14.723 -42.656 1.00 59.16 341 ILE A C 1
ATOM 2560 O O . ILE A 1 341 ? 15.762 15.434 -41.912 1.00 59.16 341 ILE A O 1
ATOM 2564 N N . ASN A 1 342 ? 15.173 14.767 -43.985 1.00 59.69 342 ASN A N 1
ATOM 2565 C CA . ASN A 1 342 ? 15.820 15.856 -44.710 1.00 59.69 342 ASN A CA 1
ATOM 2566 C C . ASN A 1 342 ? 15.145 17.161 -44.279 1.00 59.69 342 ASN A C 1
ATOM 2568 O O . ASN A 1 342 ? 14.127 17.549 -44.842 1.00 59.69 342 ASN A O 1
ATOM 2572 N N . PHE A 1 343 ? 15.655 17.806 -43.233 1.00 53.12 343 PHE A N 1
ATOM 2573 C CA . PHE A 1 343 ? 15.301 19.174 -42.916 1.00 53.12 343 PHE A CA 1
ATOM 2574 C C . PHE A 1 343 ? 16.044 20.024 -43.943 1.00 53.12 343 PHE A C 1
ATOM 2576 O O . PHE A 1 343 ? 17.273 20.075 -43.874 1.00 53.12 343 PHE A O 1
ATOM 2583 N N . PRO A 1 344 ? 15.354 20.675 -44.897 1.00 54.62 344 PRO A N 1
ATOM 2584 C CA . PRO A 1 344 ? 15.987 21.745 -45.640 1.00 54.62 344 PRO A CA 1
ATOM 2585 C C . PRO A 1 344 ? 16.361 22.787 -44.586 1.00 54.62 344 PRO A C 1
ATOM 2587 O O . PRO A 1 344 ? 15.493 23.340 -43.910 1.00 54.62 344 PRO A O 1
ATOM 2590 N N . THR A 1 345 ? 17.655 22.990 -44.366 1.00 53.38 345 THR A N 1
ATOM 2591 C CA . THR A 1 345 ? 18.185 23.945 -43.378 1.00 53.38 345 THR A CA 1
ATOM 2592 C C . THR A 1 345 ? 17.977 25.404 -43.789 1.00 53.38 345 THR A C 1
ATOM 2594 O O . THR A 1 345 ? 18.458 26.320 -43.121 1.00 53.38 345 THR A O 1
ATOM 2597 N N . ASP A 1 346 ? 17.218 25.634 -44.852 1.00 48.69 346 ASP A N 1
ATOM 2598 C CA . ASP A 1 346 ? 17.140 26.910 -45.529 1.00 48.69 346 ASP A CA 1
ATOM 2599 C C . ASP A 1 346 ? 15.886 27.652 -45.039 1.00 48.69 346 ASP A C 1
ATOM 2601 O O . ASP A 1 346 ? 14.835 27.649 -45.671 1.00 48.69 346 ASP A O 1
ATOM 2605 N N . GLY A 1 347 ? 16.004 28.281 -43.864 1.00 57.94 347 GLY A N 1
ATOM 2606 C CA . GLY A 1 347 ? 15.242 29.497 -43.551 1.00 57.94 347 GLY A CA 1
ATOM 2607 C C . GLY A 1 347 ? 13.995 29.379 -42.670 1.00 57.94 347 GLY A C 1
ATOM 2608 O O . GLY A 1 347 ? 12.906 29.717 -43.121 1.00 57.94 347 GLY A O 1
ATOM 2609 N N . VAL A 1 348 ? 14.127 29.038 -41.378 1.00 54.47 348 VAL A N 1
ATOM 2610 C CA . VAL A 1 348 ? 13.028 29.282 -40.416 1.00 54.47 348 VAL A CA 1
ATOM 2611 C C . VAL A 1 348 ? 13.509 29.980 -39.141 1.00 54.47 348 VAL A C 1
ATOM 2613 O O . VAL A 1 348 ? 14.357 29.475 -38.405 1.00 54.47 348 VAL A O 1
ATOM 2616 N N . GLU A 1 349 ? 12.910 31.151 -38.917 1.00 59.12 349 GLU A N 1
ATOM 2617 C CA . GLU A 1 349 ? 13.119 32.144 -37.860 1.00 59.12 349 GLU A CA 1
ATOM 2618 C C . GLU A 1 349 ? 12.900 31.662 -36.406 1.00 59.12 349 GLU A C 1
ATOM 2620 O O . GLU A 1 349 ? 12.208 30.669 -36.141 1.00 59.12 349 GLU A O 1
ATOM 2625 N N . PRO A 1 350 ? 13.464 32.392 -35.420 1.00 52.31 350 PRO A N 1
ATOM 2626 C CA . PRO A 1 350 ? 13.494 31.996 -34.018 1.00 52.31 350 PRO A CA 1
ATOM 2627 C C . PRO A 1 350 ? 12.253 32.465 -33.235 1.00 52.31 350 PRO A C 1
ATOM 2629 O O . PRO A 1 350 ? 12.335 33.399 -32.445 1.00 52.31 350 PRO A O 1
ATOM 2632 N N . GLU A 1 351 ? 11.116 31.770 -33.355 1.00 53.47 351 GLU A N 1
ATOM 2633 C CA . GLU A 1 351 ? 9.928 32.033 -32.505 1.00 53.47 351 GLU A CA 1
ATOM 2634 C C . GLU A 1 351 ? 9.439 30.816 -31.676 1.00 53.47 351 GLU A C 1
ATOM 2636 O O . GLU A 1 351 ? 8.266 30.663 -31.343 1.00 53.47 351 GLU A O 1
ATOM 2641 N N . LYS A 1 352 ? 10.341 29.908 -31.276 1.00 52.50 352 LYS A N 1
ATOM 2642 C CA . LYS A 1 352 ? 9.993 28.634 -30.597 1.00 52.50 352 LYS A CA 1
ATOM 2643 C C . LYS A 1 352 ? 10.168 28.626 -29.068 1.00 52.50 352 LYS A C 1
ATOM 2645 O O . LYS A 1 352 ? 10.831 27.743 -28.529 1.00 52.50 352 LYS A O 1
ATOM 2650 N N . ARG A 1 353 ? 9.557 29.564 -28.333 1.00 50.97 353 ARG A N 1
ATOM 2651 C CA . ARG A 1 353 ? 9.433 29.443 -26.853 1.00 50.97 353 ARG A CA 1
ATOM 2652 C C . ARG A 1 353 ? 8.009 29.265 -26.324 1.00 50.97 353 ARG A C 1
ATOM 2654 O O . ARG A 1 353 ? 7.858 28.855 -25.179 1.00 50.97 353 ARG A O 1
ATOM 2661 N N . LYS A 1 354 ? 6.969 29.471 -27.137 1.00 50.84 354 LYS A N 1
ATOM 2662 C CA . LYS A 1 354 ? 5.565 29.321 -26.697 1.00 50.84 354 LYS A CA 1
ATOM 2663 C C . LYS A 1 354 ? 4.971 27.917 -26.897 1.00 50.84 354 LYS A C 1
ATOM 2665 O O . LYS A 1 354 ? 3.872 27.649 -26.430 1.00 50.84 354 LYS A O 1
ATOM 2670 N N . THR A 1 355 ? 5.688 26.993 -27.535 1.00 54.25 355 THR A N 1
ATOM 2671 C CA . THR A 1 355 ? 5.136 25.696 -27.970 1.00 54.25 355 THR A CA 1
ATOM 2672 C C . THR A 1 355 ? 5.387 24.521 -27.026 1.00 54.25 355 THR A C 1
ATOM 2674 O O . THR A 1 355 ? 4.865 23.443 -27.284 1.00 54.25 355 THR A O 1
ATOM 2677 N N . PHE A 1 356 ? 6.126 24.682 -25.922 1.00 56.25 356 PHE A N 1
ATOM 2678 C CA . PHE A 1 356 ? 6.456 23.546 -25.044 1.00 56.25 356 PHE A CA 1
ATOM 2679 C C . PHE A 1 356 ? 5.217 22.916 -24.379 1.00 56.25 356 PHE A C 1
ATOM 2681 O O . PHE A 1 356 ? 5.075 21.697 -24.380 1.00 56.25 356 PHE A O 1
ATOM 2688 N N . PHE A 1 357 ? 4.288 23.734 -23.872 1.00 53.09 357 PHE A N 1
ATOM 2689 C CA . PHE A 1 357 ? 3.061 23.228 -23.242 1.00 53.09 357 PHE A CA 1
ATOM 2690 C C . PHE A 1 357 ? 2.025 22.734 -24.263 1.00 53.09 357 PHE A C 1
ATOM 2692 O O . PHE A 1 357 ? 1.370 21.725 -24.017 1.00 53.09 357 PHE A O 1
ATOM 2699 N N . LEU A 1 358 ? 1.936 23.369 -25.437 1.00 49.66 358 LEU A N 1
ATOM 2700 C CA . LEU A 1 358 ? 1.067 22.916 -26.534 1.00 49.66 358 LEU A CA 1
ATOM 2701 C C . LEU A 1 358 ? 1.547 21.584 -27.137 1.00 49.66 358 LEU A C 1
ATOM 2703 O O . LEU A 1 358 ? 0.742 20.686 -27.359 1.00 49.66 358 LEU A O 1
ATOM 2707 N N . ALA A 1 359 ? 2.860 21.392 -27.293 1.00 54.69 359 ALA A N 1
ATOM 2708 C CA . ALA A 1 359 ? 3.438 20.144 -27.798 1.00 54.69 359 ALA A CA 1
ATOM 2709 C C . ALA A 1 359 ? 3.273 18.955 -26.833 1.00 54.69 359 ALA A C 1
ATOM 2711 O O . ALA A 1 359 ? 3.289 17.806 -27.268 1.00 54.69 359 ALA A O 1
ATOM 2712 N N . MET A 1 360 ? 3.105 19.214 -25.532 1.00 53.47 360 MET A N 1
ATOM 2713 C CA . MET A 1 360 ? 2.830 18.170 -24.542 1.00 53.47 360 MET A CA 1
ATOM 2714 C C . MET A 1 360 ? 1.389 17.646 -24.647 1.00 53.47 360 MET A C 1
ATOM 2716 O O . MET A 1 360 ? 1.151 16.468 -24.396 1.00 53.47 360 MET A O 1
ATOM 2720 N N . TRP A 1 361 ? 0.443 18.505 -25.045 1.00 50.56 361 TRP A N 1
ATOM 2721 C CA . TRP A 1 361 ? -0.978 18.167 -25.174 1.00 50.56 361 TRP A CA 1
ATOM 2722 C C . TRP A 1 361 ? -1.340 17.615 -26.565 1.00 50.56 361 TRP A C 1
ATOM 2724 O O . TRP A 1 361 ? -2.135 16.682 -26.678 1.00 50.56 361 TRP A O 1
ATOM 2734 N N . ASP A 1 362 ? -0.700 18.110 -27.629 1.00 45.69 362 ASP A N 1
ATOM 2735 C CA . ASP A 1 362 ? -0.958 17.670 -29.011 1.00 45.69 362 ASP A CA 1
ATOM 2736 C C . ASP A 1 362 ? -0.441 16.255 -29.336 1.00 45.69 362 ASP A C 1
ATOM 2738 O O . ASP A 1 362 ? -0.849 15.663 -30.339 1.00 45.69 362 ASP A O 1
ATOM 2742 N N . GLY A 1 363 ? 0.385 15.657 -28.468 1.00 49.03 363 GLY A N 1
ATOM 2743 C CA . GLY A 1 363 ? 0.863 14.273 -28.605 1.00 49.03 363 GLY A CA 1
ATOM 2744 C C . GLY A 1 363 ? -0.229 13.196 -28.502 1.00 49.03 363 GLY A C 1
ATOM 2745 O O . GLY A 1 363 ? 0.048 12.028 -28.757 1.00 49.03 363 GLY A O 1
ATOM 2746 N N . VAL A 1 364 ? -1.463 13.568 -28.146 1.00 48.84 364 VAL A N 1
ATOM 2747 C CA . VAL A 1 364 ? -2.607 12.644 -28.027 1.00 48.84 364 VAL A CA 1
ATOM 2748 C C . VAL A 1 364 ? -3.463 12.600 -29.304 1.00 48.84 364 VAL A C 1
ATOM 2750 O O . VAL A 1 364 ? -4.236 11.663 -29.482 1.00 48.84 364 VAL A O 1
ATOM 2753 N N . ARG A 1 365 ? -3.338 13.579 -30.217 1.00 43.03 365 ARG A N 1
ATOM 2754 C CA . ARG A 1 365 ? -4.221 13.700 -31.399 1.00 43.03 365 ARG A CA 1
ATOM 2755 C C . ARG A 1 365 ? -3.553 13.520 -32.759 1.00 43.03 365 ARG A C 1
ATOM 2757 O O . ARG A 1 365 ? -4.262 13.579 -33.760 1.00 43.03 365 ARG A O 1
ATOM 2764 N N . ARG A 1 366 ? -2.239 13.311 -32.840 1.00 37.53 366 ARG A N 1
ATOM 2765 C CA . ARG A 1 366 ? -1.566 13.124 -34.134 1.00 37.53 366 ARG A CA 1
ATOM 2766 C C . ARG A 1 366 ? -1.063 11.701 -34.319 1.00 37.53 366 ARG A C 1
ATOM 2768 O O . ARG A 1 366 ? -0.515 11.098 -33.400 1.00 37.53 366 ARG A O 1
ATOM 2775 N N . GLU A 1 367 ? -1.285 11.209 -35.534 1.00 46.69 367 GLU A N 1
ATOM 2776 C CA . GLU A 1 367 ? -0.672 10.016 -36.112 1.00 46.69 367 GLU A CA 1
ATOM 2777 C C . GLU A 1 367 ? 0.844 9.965 -35.843 1.00 46.69 367 GLU A C 1
ATOM 2779 O O . GLU A 1 367 ? 1.468 11.010 -35.627 1.00 46.69 367 GL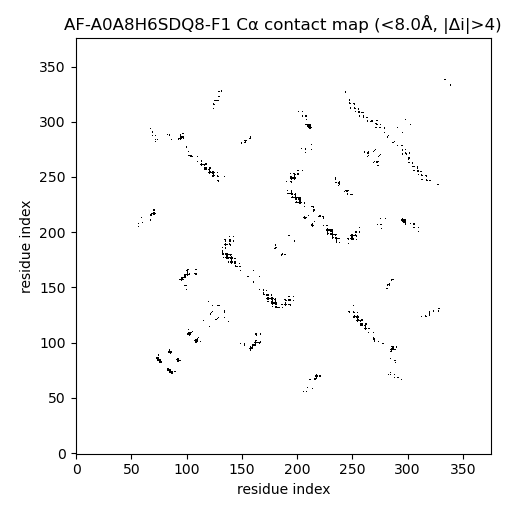U A O 1
ATOM 2784 N N . PRO A 1 368 ? 1.434 8.756 -35.796 1.00 43.56 368 PRO A N 1
ATOM 2785 C CA . PRO A 1 368 ? 2.752 8.512 -35.227 1.00 43.56 368 PRO A CA 1
ATOM 2786 C C . PRO A 1 368 ? 3.858 9.057 -36.131 1.00 43.56 368 PRO A C 1
ATOM 2788 O O . PRO A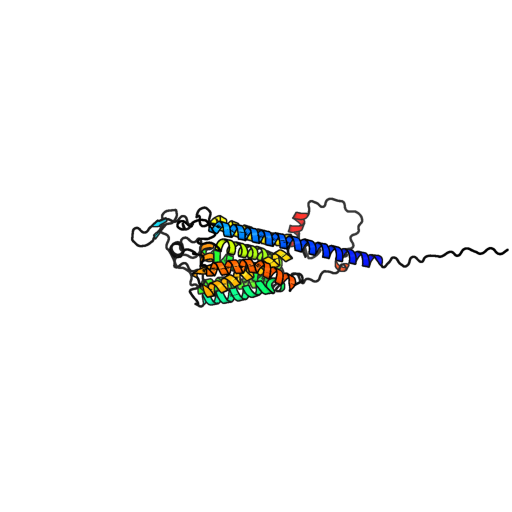 1 368 ? 4.509 8.316 -36.855 1.00 43.56 368 PRO A O 1
ATOM 2791 N N . GLU A 1 369 ? 4.116 10.354 -36.056 1.00 44.88 369 GLU A N 1
ATOM 2792 C CA . GLU A 1 369 ? 5.300 10.943 -36.654 1.00 44.88 369 GLU A CA 1
ATOM 2793 C C . GLU A 1 369 ? 5.923 11.929 -35.663 1.00 44.88 369 GLU A C 1
ATOM 2795 O O . GLU A 1 369 ? 5.354 12.969 -35.333 1.00 44.88 369 GLU A O 1
ATOM 2800 N N . LYS A 1 370 ? 7.141 11.587 -35.221 1.00 43.59 370 LYS A N 1
ATOM 2801 C CA . LYS A 1 370 ? 8.058 12.374 -34.372 1.00 43.59 370 LYS A CA 1
ATOM 2802 C C . LYS A 1 370 ? 7.835 12.231 -32.863 1.00 43.59 370 LYS A C 1
ATOM 2804 O O . LYS A 1 370 ? 7.339 13.120 -32.173 1.00 43.59 370 LYS A O 1
ATOM 2809 N N . VAL A 1 371 ? 8.341 11.121 -32.324 1.00 43.38 371 VAL A N 1
ATOM 2810 C CA . VAL A 1 371 ? 8.600 10.975 -30.886 1.00 43.38 371 VAL A CA 1
ATOM 2811 C C . VAL A 1 371 ? 9.858 11.771 -30.518 1.00 43.38 371 VAL A C 1
ATOM 2813 O O . VAL A 1 371 ? 10.931 11.594 -31.090 1.00 43.38 371 VAL A O 1
ATOM 2816 N N . ASN A 1 372 ? 9.719 12.672 -29.546 1.00 39.34 372 ASN A N 1
ATOM 2817 C CA . ASN A 1 372 ? 10.797 13.501 -29.013 1.00 39.34 372 ASN A CA 1
ATOM 2818 C C . ASN A 1 372 ? 11.916 12.642 -28.383 1.00 39.34 372 ASN A C 1
ATOM 2820 O O . ASN A 1 372 ? 11.661 11.809 -27.516 1.00 39.34 372 ASN A O 1
ATOM 2824 N N . ARG A 1 373 ? 13.177 12.918 -28.746 1.00 41.97 373 ARG A N 1
ATOM 2825 C CA . ARG A 1 373 ? 14.407 12.197 -28.330 1.00 41.97 373 ARG A CA 1
ATOM 2826 C C . ARG A 1 373 ? 14.702 12.205 -26.814 1.00 41.97 373 ARG A C 1
ATOM 2828 O O . ARG A 1 373 ? 15.674 11.596 -26.377 1.00 41.97 373 ARG A O 1
ATOM 2835 N N . PHE A 1 374 ? 13.910 12.909 -26.006 1.00 34.91 374 PHE A N 1
ATOM 2836 C CA . PHE A 1 374 ? 14.203 13.174 -24.592 1.00 34.91 374 PHE A CA 1
ATOM 2837 C C . PHE A 1 374 ? 13.422 12.315 -23.586 1.00 34.91 374 PHE A C 1
ATOM 2839 O O . PHE A 1 374 ? 13.582 12.517 -22.387 1.00 34.91 374 PHE A O 1
ATOM 2846 N N . SER A 1 375 ? 12.639 11.331 -24.034 1.00 31.11 375 SER A N 1
ATOM 2847 C CA . SER A 1 375 ? 11.959 10.372 -23.149 1.00 31.11 375 SER A CA 1
ATOM 2848 C C . SER A 1 375 ? 12.492 8.942 -23.334 1.00 31.11 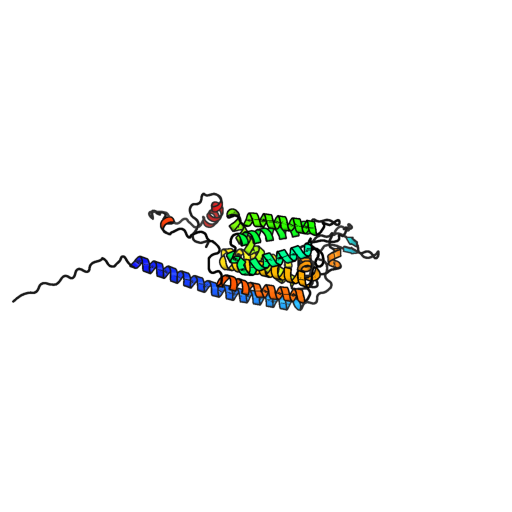375 SER A C 1
ATOM 2850 O O . SER A 1 375 ? 11.820 8.100 -23.938 1.00 31.11 375 SER A O 1
ATOM 2852 N N . VAL A 1 376 ? 13.709 8.670 -22.843 1.00 36.44 376 VAL A N 1
ATOM 2853 C CA . VAL A 1 376 ? 14.278 7.309 -22.713 1.00 36.44 376 VAL A CA 1
ATOM 2854 C C . VAL A 1 376 ? 14.824 7.079 -21.315 1.00 36.44 376 VAL A C 1
ATOM 2856 O O . VAL A 1 376 ? 15.678 7.893 -20.890 1.00 36.44 376 VAL A O 1
#

Solvent-accessible surface area (backbone atoms only — not comparable to full-atom values): 20345 Å² total; per-residue (Å²): 141,82,84,84,80,84,84,82,82,78,82,78,88,80,78,72,83,64,56,66,63,55,55,54,53,49,53,52,53,53,53,52,52,52,54,58,53,55,54,54,54,54,52,53,53,46,54,50,50,52,48,51,52,53,50,54,56,63,60,57,74,75,61,85,85,70,81,82,55,72,70,54,76,57,47,80,44,59,92,81,82,53,84,42,44,22,42,81,84,68,47,80,46,60,66,24,87,60,61,82,19,53,54,58,65,80,35,72,34,21,48,50,51,31,52,50,24,37,54,55,8,48,44,24,29,63,43,20,66,76,43,41,40,57,35,14,4,50,23,31,4,51,52,47,19,52,55,48,46,44,52,47,50,50,66,55,56,40,85,52,64,62,29,60,58,47,36,49,52,34,51,50,42,20,51,52,29,21,59,51,12,47,37,78,89,34,37,65,59,7,55,48,29,26,8,28,49,10,15,28,40,49,23,47,47,60,32,49,57,33,52,54,34,65,47,46,49,48,93,46,39,67,53,46,54,47,48,20,48,51,34,10,49,54,27,33,54,31,38,77,82,38,42,70,58,19,46,30,42,9,24,8,20,39,5,26,43,26,32,33,48,19,53,28,38,71,77,46,23,55,70,20,56,55,37,39,51,44,68,69,54,50,80,31,72,30,35,45,66,55,47,71,78,54,59,42,66,41,41,70,68,41,36,51,40,42,53,50,26,60,61,43,16,63,53,31,18,50,48,38,51,68,74,53,72,70,69,68,67,82,72,77,78,76,50,69,75,80,68,58,68,86,68,79,85,79,79,82,81,95,76,86,79,78,49,67,70,54,58,66,62,52,68,80,78,56,76,99,73,84,82,71,93,83,81,124

pLDDT: mean 81.36, std 19.63, range [31.11, 98.69]

Radius of gyration: 28.65 Å; Cα contacts (8 Å, |Δi|>4): 485; chains: 1; bounding box: 105×51×96 Å

Secondary structure (DSSP, 8-state):
--PPPP----------TTHHHHHHHHHHHHHHHHHHHHHHHHHHHHHHHHHHHHHHHHHHTTS-------SSS-EEE-TTSS-EEE-TTS-B--------S--STTSHHHHHHHHHHHHHHHHHHHHGGG-THHHHHHHHHHHHHHHHHHHHHTT--TT---HHHHHHHHHHHHHHHHHHHHSGGGHHHHHHHHHHHHHHHHHHHHHTTSTT-S---GGGTHHHHHHHHHHHHHHHHHHHH-HHHHHHHHHHHHHHHHHHHHHHHHHHGGGTHHHHHHHHH---GGGHHHHHHS-----HHHHHHHHHHHHHHHHHHHHHHHH--S-S--SPPPPHHHH------S---S-TTS-HHHHHHGGGTS-S----TT--

Foldseek 3Di:
DDDDDDDDDDDDPPPPPPPVVVVVVVVVVVVVVVVVVVVVVVLVVVVVVLVVLVVVLVVLVPDDDDQQDQLFCWDWDCPPVDTWIAHVVRHTAAAAPQELLCDFQCPPSVVVLLVVLQVLLVCLLAPLLVCLLQNLLQLQLVVQLVVVSLVDSQVAGRHDDDSNVNSVVSVVSSNVSSVVSSDPVCRVVSLLSLQLQLLLLLLLLSQLLAFCGSDSDSVCLVVSVVSSRVSSVVLSVCCVVPVLLSNLLSSNSSSLSSNLVSVCCNVVNCLASVVSVCSSSRPHSSHRVVCSVRTNHHDPSSNVSSVVSSVSSSVSSVVNCVVPVDHSDPDPDPDVVNVPPPDPPPDDDPPPPPCPVVVVVCVVPDDDDDDDPPND

Sequence (376 aa):
MAISPLMHVSVSESTFHLLPSLRVRCNTICARKRRMAVDRHGIASLLLLLFLILLCANTATATPTFALPVARGITVNNATGTVQIFDKNGNLVKQGDATDGSGSNFDLPALIWIGFSLAIGAFMSIAGIRGWRVTTGAAIGLSSAVLTFAAIINSVNETGLGDIFLTAIVLVIFALGFGIGVFEFARLGGITAVGLAGGAAFGLRIVLLQEGLLISSTQLYALNWLIVGVCAGAAGLSLIWFQRFGLLFGCASIGTFLLGLGVDLFMQKQAGLSLGLRFLFDRNDSHALFFIEHPYTAPLRSRVVLYTSLALTPILALIQHRVFRDPFTRRPVESDDALAINFPTDGVEPEKRKTFFLAMWDGVRREPEKVNRFSV